Protein AF-0000000084638730 (afdb_homodimer)

Foldseek 3Di:
DDQDPVRFDKFKWFDQQQDDDPVLVVQLCVLCVVQPWDDKDQDPANIIMTDRGHPVCVVVSQVSCVVSVIHSDDQLLRRQEHEDCAPVPDPQFQDDTRVLSVVQSVLLCVLCVVCSVLCPDHFHEYEYRAPVCPRVQFAGAWRWHWDWDDPVPRDTDIKTFIFHQHHDPPDHDTTDGLPPDIDHSVCVNVLCSQLVVLCSVDPDVVDDSNNCRVPDDSVSND/DDQDPVRFDKFKWFDQQQDDDPVLVVQLCVLCVVQPWDDKDQDPANIIMTDRGHPVCVVVSQVSCVVSVTHSDDQLLRRQEHEDCAPVPDPQFQDDTRVLSVVLSVLLCVLCVVCSVLCPDHFHEYEYRAPVCPRVQFAGAWRWHWDWDDPVPRDTDIKTFIFHQHHDPPDHDTTDGLPPDIDHSVCVNVLCSQLVVLCSVPPDVPDDSNNCRVPDDSVSND

InterPro domains:
  IPR005117 Nitrite/Sulfite reductase ferredoxin-like domain [PF03460] (5-67)
  IPR006066 Nitrite/sulphite reductase iron-sulphur/sirohaem-binding site [PR00397] (79-97)
  IPR006066 Nitrite/sulphite reductase iron-sulphur/sirohaem-binding site [PR00397] (128-146)
  IPR006066 Nitrite/sulphite reductase iron-sulphur/sirohaem-binding site [PS00365] (128-144)
  IPR006067 Nitrite/sulphite reductase 4Fe-4S domain [PF01077] (80-217)
  IPR036136 Nitrite/Sulfite reductase ferredoxin-like domain superfamily [SSF55124] (4-71)
  IPR045854 Nitrite and sulphite reductase 4Fe-4S domain-like superfamily [G3DSA:3.30.413.10] (76-222)
  IPR045854 Nitrite and sulphite reductase 4Fe-4S domain-like superfamily [SSF56014] (75-221)
  IPR051329 Nitrite and Sulfite Reductase 4Fe-4S Domain-Containing Protein [PTHR32439] (4-210)

Sequence (444 aa):
MQKIKNGLNAVGVAAIAGRVTGTTLQAVADLMEKVGSDRARFSPFQKLIILDVPDDKVDELVTGLDKLGLPSKPSGWRKNTMACTGIEFCKLSFAETRVRAQSLVPELEERMADVESKINVPITLHINGCPNSCARIQVVDIGFKGQWIDDGEGNSVEGFQVHLGGGLGEQSGFGRKLRQHKVTSDELGDYIDRVTRKFLDQREEGERFANWALRADEADLRMQKIKNGLNAVGVAAIAGRVTGTTLQAVADLMEKVGSDRARFSPFQKLIILDVPDDKVDELVTGLDKLGLPSKPSGWRKNTMACTGIEFCKLSFAETRVRAQSLVPELEERMADVESKINVPITLHINGCPNSCARIQVVDIGFKGQWIDDGEGNSVEGFQVHLGGGLGEQSGFGRKLRQHKVTSDELGDYIDRVTRKFLDQREEGERFANWALRADEADLR

Organism: NCBI:txid1299332

Radius of gyration: 21.63 Å; Cα contacts (8 Å, |Δi|>4): 1009; chains: 2; bounding box: 51×59×66 Å

Solvent-accessible surface area (backbone atoms only — not comparable to full-atom values): 22360 Å² total; per-residue (Å²): 107,44,73,28,82,87,72,25,27,34,44,43,28,39,30,62,40,12,52,48,33,24,67,54,40,32,50,51,21,52,50,28,52,75,50,66,19,52,43,33,33,41,34,58,59,16,30,43,34,40,33,57,29,41,80,90,35,44,66,60,49,49,54,55,32,42,76,71,62,28,34,58,77,58,55,65,55,43,63,34,26,36,30,24,69,11,40,68,56,36,91,76,30,54,17,73,19,39,73,48,45,63,54,44,40,60,48,48,53,61,74,39,55,91,47,47,83,72,59,80,60,86,63,36,38,20,29,19,12,25,70,62,30,73,35,44,24,51,43,23,32,36,11,28,34,19,31,78,32,78,71,82,76,85,42,81,38,55,19,24,43,40,23,34,22,11,22,57,34,95,65,61,38,70,26,49,68,45,80,92,42,66,42,44,70,87,41,47,64,61,48,55,51,51,40,50,51,47,45,70,71,64,49,55,92,86,55,49,61,27,62,45,54,72,69,49,58,70,76,63,71,107,108,43,73,28,82,87,70,28,26,33,44,44,28,38,30,64,40,12,53,48,32,24,67,55,40,32,51,51,21,51,48,29,51,74,49,66,19,50,42,33,33,40,33,59,59,18,29,42,34,38,32,57,29,41,80,91,35,44,66,60,49,50,55,54,32,42,76,71,63,28,34,59,78,58,56,65,56,43,61,35,25,36,31,23,70,11,41,66,56,38,90,76,30,52,16,73,19,40,73,48,46,62,55,44,39,59,48,48,55,61,74,39,54,89,47,47,84,72,59,80,62,87,62,36,37,21,30,19,12,24,70,61,30,73,37,44,25,51,45,23,32,37,11,28,34,19,31,78,32,77,70,81,77,86,42,81,38,54,19,24,44,39,23,34,21,11,22,58,34,95,65,62,37,70,25,49,68,45,81,93,42,67,42,42,71,87,42,47,63,60,48,53,50,52,39,51,53,47,45,70,72,66,49,55,92,86,55,47,61,27,63,45,54,72,69,49,57,69,77,65,72,105

pLDDT: mean 95.21, std 4.51, range [73.06, 98.75]

Nearest PDB structures (foldseek):
  1zj9-assembly2_B  TM=9.863E-01  e=1.099E-33  Mycobacterium tuberculosis H37Rv
  3b0m-assembly1_A  TM=9.245E-01  e=3.477E-14  Nicotiana tabacum
  3b0n-assembly1_A  TM=9.182E-01  e=5.336E-14  Nicotiana tabacum
  3b0l-assembly1_A  TM=9.246E-01  e=8.704E-14  Nicotiana tabacum
  3b0j-assembly1_A  TM=8.980E-01  e=2.179E-13  Nicotiana tabacum

Structure (mmCIF, N/CA/C/O backbone):
data_AF-0000000084638730-model_v1
#
loop_
_entity.id
_entity.type
_entity.pdbx_description
1 polymer 'Nitrite/Sulfite reductase ferredoxin-like half domain protein'
#
loop_
_atom_site.group_PDB
_atom_site.id
_atom_site.type_symbol
_atom_site.label_atom_id
_atom_site.label_alt_id
_atom_site.label_comp_id
_atom_site.label_asym_id
_atom_site.label_entity_id
_atom_site.label_seq_id
_atom_site.pdbx_PDB_ins_code
_atom_site.Cartn_x
_atom_site.Cartn_y
_atom_site.Cartn_z
_atom_site.occupancy
_atom_site.B_iso_or_equiv
_atom_site.auth_seq_id
_atom_site.auth_comp_id
_atom_site.auth_asym_id
_atom_site.auth_atom_id
_atom_site.pdbx_PDB_model_num
ATOM 1 N N . MET A 1 1 ? -4.016 -14.203 12.133 1 73.06 1 MET A N 1
ATOM 2 C CA . MET A 1 1 ? -4.645 -13.852 13.406 1 73.06 1 MET A CA 1
ATOM 3 C C . MET A 1 1 ? -3.594 -13.586 14.477 1 73.06 1 MET A C 1
ATOM 5 O O . MET A 1 1 ? -2.562 -14.258 14.523 1 73.06 1 MET A O 1
ATOM 9 N N . GLN A 1 2 ? -3.826 -12.492 15.289 1 77.88 2 GLN A N 1
ATOM 10 C CA . GLN A 1 2 ? -2.871 -12.203 16.359 1 77.88 2 GLN A CA 1
ATOM 11 C C . GLN A 1 2 ? -3.564 -11.562 17.547 1 77.88 2 GLN A C 1
ATOM 13 O O . GLN A 1 2 ? -4.508 -10.789 17.391 1 77.88 2 GLN A O 1
ATOM 18 N N . LYS A 1 3 ? -3.111 -12.008 18.703 1 84.06 3 LYS A N 1
ATOM 19 C CA . LYS A 1 3 ? -3.533 -11.312 19.906 1 84.06 3 LYS A CA 1
ATOM 20 C C . LYS A 1 3 ? -2.93 -9.914 19.984 1 84.06 3 LYS A C 1
ATOM 22 O O . LYS A 1 3 ? -1.75 -9.727 19.688 1 84.06 3 LYS A O 1
ATOM 27 N N . ILE A 1 4 ? -3.85 -8.945 20.344 1 81.06 4 ILE A N 1
ATOM 28 C CA . ILE A 1 4 ? -3.355 -7.574 20.375 1 81.06 4 ILE A CA 1
ATOM 29 C C . ILE A 1 4 ? -3.217 -7.113 21.828 1 81.06 4 ILE A C 1
ATOM 31 O O . ILE A 1 4 ? -3.467 -7.883 22.766 1 81.06 4 ILE A O 1
ATOM 35 N N . LYS A 1 5 ? -2.762 -5.965 22.125 1 77.44 5 LYS A N 1
ATOM 36 C CA . LYS A 1 5 ? -2.344 -5.453 23.422 1 77.44 5 LYS A CA 1
ATOM 37 C C . LYS A 1 5 ? -3.496 -5.484 24.422 1 77.44 5 LYS A C 1
ATOM 39 O O . LYS A 1 5 ? -3.281 -5.688 25.609 1 77.44 5 LYS A O 1
ATOM 44 N N . ASN A 1 6 ? -4.734 -5.312 23.953 1 80.44 6 ASN A N 1
ATOM 45 C CA . ASN A 1 6 ? -5.871 -5.281 24.859 1 80.44 6 ASN A CA 1
ATOM 46 C C . ASN A 1 6 ? -6.379 -6.684 25.172 1 80.44 6 ASN A C 1
ATOM 48 O O . ASN A 1 6 ? -7.41 -6.844 25.828 1 80.44 6 ASN A O 1
ATOM 52 N N . GLY A 1 7 ? -5.707 -7.676 24.641 1 88.25 7 GLY A N 1
ATOM 53 C CA . GLY A 1 7 ? -6.035 -9.062 24.953 1 88.25 7 GLY A CA 1
ATOM 54 C C . GLY A 1 7 ? -7.012 -9.672 23.969 1 88.25 7 GLY A C 1
ATOM 55 O O . GLY A 1 7 ? -7.305 -10.867 24.047 1 88.25 7 GLY A O 1
ATOM 56 N N . LEU A 1 8 ? -7.527 -8.852 23.062 1 93.88 8 LEU A N 1
ATOM 57 C CA . LEU A 1 8 ? -8.453 -9.336 22.047 1 93.88 8 LEU A CA 1
ATOM 58 C C . LEU A 1 8 ? -7.715 -9.664 20.75 1 93.88 8 LEU A C 1
ATOM 60 O O . LEU A 1 8 ? -6.484 -9.625 20.703 1 93.88 8 LEU A O 1
ATOM 64 N N . ASN A 1 9 ? -8.469 -10.062 19.734 1 94.94 9 ASN A N 1
ATOM 65 C CA . ASN A 1 9 ? -7.816 -10.602 18.531 1 94.94 9 ASN A CA 1
ATOM 66 C C . ASN A 1 9 ? -7.977 -9.672 17.344 1 94.94 9 ASN A C 1
ATOM 68 O O . ASN A 1 9 ? -9.016 -9.023 17.188 1 94.94 9 ASN A O 1
ATOM 72 N N . ALA A 1 10 ? -6.926 -9.609 16.547 1 95.31 10 ALA A N 1
ATOM 73 C CA . ALA A 1 10 ? -6.984 -9.031 15.203 1 95.31 10 ALA A CA 1
ATOM 74 C C . ALA A 1 10 ? -7.051 -10.125 14.141 1 95.31 10 ALA A C 1
ATOM 76 O O . ALA A 1 10 ? -6.285 -11.094 14.18 1 95.31 10 ALA A O 1
ATOM 77 N N . VAL A 1 11 ? -8.016 -9.961 13.227 1 96.31 11 VAL A N 1
ATOM 78 C CA . VAL A 1 11 ? -8.195 -10.938 12.148 1 96.31 11 VAL A CA 1
ATOM 79 C C . VAL A 1 11 ? -8.031 -10.25 10.797 1 96.31 11 VAL A C 1
ATOM 81 O O . VAL A 1 11 ? -8.852 -9.422 10.406 1 96.31 11 VAL A O 1
ATOM 84 N N . GLY A 1 12 ? -6.93 -10.562 10.109 1 95.75 12 GLY A N 1
ATOM 85 C CA . GLY A 1 12 ? -6.719 -10.07 8.758 1 95.75 12 GLY A CA 1
ATOM 86 C C . GLY A 1 12 ? -7.352 -10.953 7.695 1 95.75 12 GLY A C 1
ATOM 87 O O . GLY A 1 12 ? -7.336 -12.18 7.809 1 95.75 12 GLY A O 1
ATOM 88 N N . VAL A 1 13 ? -7.891 -10.297 6.621 1 97.12 13 VAL A N 1
ATOM 89 C CA . VAL A 1 13 ? -8.492 -11.062 5.535 1 97.12 13 VAL A CA 1
ATOM 90 C C . VAL A 1 13 ? -8.031 -10.508 4.191 1 97.12 13 VAL A C 1
ATOM 92 O O . VAL A 1 13 ? -7.695 -9.32 4.086 1 97.12 13 VAL A O 1
ATOM 95 N N . ALA A 1 14 ? -8.086 -11.367 3.191 1 96.81 14 ALA A N 1
ATOM 96 C CA . ALA A 1 14 ? -7.461 -11.016 1.922 1 96.81 14 ALA A CA 1
ATOM 97 C C . ALA A 1 14 ? -8.461 -11.086 0.776 1 96.81 14 ALA A C 1
ATOM 99 O O . ALA A 1 14 ? -8.82 -12.172 0.318 1 96.81 14 ALA A O 1
ATOM 100 N N . ALA A 1 15 ? -8.883 -9.914 0.327 1 96.94 15 ALA A N 1
ATOM 101 C CA . ALA A 1 15 ? -9.461 -9.836 -1.014 1 96.94 15 ALA A CA 1
ATOM 102 C C . ALA A 1 15 ? -8.367 -9.906 -2.08 1 96.94 15 ALA A C 1
ATOM 104 O O . ALA A 1 15 ? -7.246 -9.438 -1.863 1 96.94 15 ALA A O 1
ATOM 105 N N . ILE A 1 16 ? -8.633 -10.508 -3.205 1 97.75 16 ILE A N 1
ATOM 106 C CA . ILE A 1 16 ? -7.633 -10.523 -4.27 1 97.75 16 ILE A CA 1
ATOM 107 C C . ILE A 1 16 ? -7.449 -9.109 -4.824 1 97.75 16 ILE A C 1
ATOM 109 O O . ILE A 1 16 ? -8.367 -8.555 -5.434 1 97.75 16 ILE A O 1
ATOM 113 N N . ALA A 1 17 ? -6.297 -8.555 -4.566 1 96.88 17 ALA A N 1
ATOM 114 C CA . ALA A 1 17 ? -5.91 -7.23 -5.035 1 96.88 17 ALA A CA 1
ATOM 115 C C . ALA A 1 17 ? -6.934 -6.18 -4.609 1 96.88 17 ALA A C 1
ATOM 117 O O . ALA A 1 17 ? -7.25 -5.266 -5.371 1 96.88 17 ALA A O 1
ATOM 118 N N . GLY A 1 18 ? -7.586 -6.344 -3.479 1 96.88 18 GLY A N 1
ATOM 119 C CA . GLY A 1 18 ? -8.414 -5.332 -2.846 1 96.88 18 GLY A CA 1
ATOM 120 C C . GLY A 1 18 ? -9.789 -5.215 -3.467 1 96.88 18 GLY A C 1
ATOM 121 O O . GLY A 1 18 ? -10.508 -4.238 -3.23 1 96.88 18 GLY A O 1
ATOM 122 N N . ARG A 1 19 ? -10.18 -6.133 -4.293 1 96.31 19 ARG A N 1
ATOM 123 C CA . ARG A 1 19 ? -11.5 -6.059 -4.914 1 96.31 19 ARG A CA 1
ATOM 124 C C . ARG A 1 19 ? -12.586 -6.543 -3.959 1 96.31 19 ARG A C 1
ATOM 126 O O . ARG A 1 19 ? -12.484 -7.637 -3.4 1 96.31 19 ARG A O 1
ATOM 133 N N . VAL A 1 20 ? -13.609 -5.684 -3.775 1 95.88 20 VAL A N 1
ATOM 134 C CA . VAL A 1 20 ? -14.766 -6.023 -2.957 1 95.88 20 VAL A CA 1
ATOM 135 C C . VAL A 1 20 ? -16.031 -5.445 -3.584 1 95.88 20 VAL A C 1
ATOM 137 O O . VAL A 1 20 ? -15.953 -4.648 -4.523 1 95.88 20 VAL A O 1
ATOM 140 N N . THR A 1 21 ? -17.156 -5.887 -3.109 1 96.38 21 THR A N 1
ATOM 141 C CA . THR A 1 21 ? -18.453 -5.324 -3.506 1 96.38 21 THR A CA 1
ATOM 142 C C . THR A 1 21 ? -19.125 -4.637 -2.322 1 96.38 21 THR A C 1
ATOM 144 O O . THR A 1 21 ? -18.75 -4.855 -1.171 1 96.38 21 THR A O 1
ATOM 147 N N . GLY A 1 22 ? -20.109 -3.791 -2.648 1 95.06 22 GLY A N 1
ATOM 148 C CA . GLY A 1 22 ? -20.922 -3.221 -1.584 1 95.06 22 GLY A CA 1
ATOM 149 C C . GLY A 1 22 ? -21.594 -4.27 -0.717 1 95.06 22 GLY A C 1
ATOM 150 O O . GLY A 1 22 ? -21.656 -4.125 0.506 1 95.06 22 GLY A O 1
ATOM 151 N N . THR A 1 23 ? -22.078 -5.281 -1.361 1 96.69 23 THR A N 1
ATOM 152 C CA . THR A 1 23 ? -22.719 -6.387 -0.656 1 96.69 23 THR A CA 1
ATOM 153 C C . THR A 1 23 ? -21.734 -7.062 0.293 1 96.69 23 THR A C 1
ATOM 155 O O . THR A 1 23 ? -22.078 -7.379 1.435 1 96.69 23 THR A O 1
ATOM 158 N N . THR A 1 24 ? -20.531 -7.277 -0.161 1 96.88 24 THR A N 1
ATOM 159 C CA . THR A 1 24 ? -19.516 -7.879 0.684 1 96.88 24 THR A CA 1
ATOM 160 C C . THR A 1 24 ? -19.188 -6.977 1.869 1 96.88 24 THR A C 1
ATOM 162 O O . THR A 1 24 ? -19.062 -7.445 3 1 96.88 24 THR A O 1
ATOM 165 N N . LEU A 1 25 ? -19.047 -5.66 1.643 1 96.5 25 LEU A N 1
ATOM 166 C CA . LEU A 1 25 ? -18.75 -4.719 2.715 1 96.5 25 LEU A CA 1
ATOM 167 C C . LEU A 1 25 ? -19.859 -4.711 3.758 1 96.5 25 LEU A C 1
ATOM 169 O O . LEU A 1 25 ? -19.594 -4.664 4.961 1 96.5 25 LEU A O 1
ATOM 173 N N . GLN A 1 26 ? -21.062 -4.758 3.297 1 97.06 26 GLN A N 1
ATOM 174 C CA . GLN A 1 26 ? -22.203 -4.828 4.207 1 97.06 26 GLN A CA 1
ATOM 175 C C . GLN A 1 26 ? -22.156 -6.09 5.059 1 97.06 26 GLN A C 1
ATOM 177 O O . GLN A 1 26 ? -22.344 -6.035 6.273 1 97.06 26 GLN A O 1
ATOM 182 N N . ALA A 1 27 ? -21.922 -7.164 4.391 1 97.94 27 ALA A N 1
ATOM 183 C CA . ALA A 1 27 ? -21.875 -8.445 5.094 1 97.94 27 ALA A CA 1
ATOM 184 C C . ALA A 1 27 ? -20.734 -8.461 6.109 1 97.94 27 ALA A C 1
ATOM 186 O O . ALA A 1 27 ? -20.875 -9.008 7.203 1 97.94 27 ALA A O 1
ATOM 187 N N . VAL A 1 28 ? -19.578 -7.938 5.773 1 98 28 VAL A N 1
ATOM 188 C CA . VAL A 1 28 ? -18.453 -7.848 6.691 1 98 28 VAL A CA 1
ATOM 189 C C . VAL A 1 28 ? -18.844 -7.016 7.91 1 98 28 VAL A C 1
ATOM 191 O O . VAL A 1 28 ? -18.594 -7.414 9.055 1 98 28 VAL A O 1
ATOM 194 N N . ALA A 1 29 ? -19.5 -5.867 7.68 1 97.62 29 ALA A N 1
ATOM 195 C CA . ALA A 1 29 ? -19.922 -5 8.773 1 97.62 29 ALA A CA 1
ATOM 196 C C . ALA A 1 29 ? -20.906 -5.723 9.695 1 97.62 29 ALA A C 1
ATOM 198 O O . ALA A 1 29 ? -20.812 -5.605 10.914 1 97.62 29 ALA A O 1
ATOM 199 N N . ASP A 1 30 ? -21.797 -6.445 9.102 1 98.06 30 ASP A N 1
ATOM 200 C CA . ASP A 1 30 ? -22.766 -7.223 9.875 1 98.06 30 ASP A CA 1
ATOM 201 C C . ASP A 1 30 ? -22.047 -8.258 10.75 1 98.06 30 ASP A C 1
ATOM 203 O O . ASP A 1 30 ? -22.406 -8.445 11.914 1 98.06 30 ASP A O 1
ATOM 207 N N . LEU A 1 31 ? -21.109 -8.953 10.18 1 98.19 31 LEU A N 1
ATOM 208 C CA . LEU A 1 31 ? -20.359 -9.953 10.922 1 98.19 31 LEU A CA 1
ATOM 209 C C . LEU A 1 31 ? -19.594 -9.305 12.078 1 98.19 31 LEU A C 1
ATOM 211 O O . LEU A 1 31 ? -19.531 -9.867 13.172 1 98.19 31 LEU A O 1
ATOM 215 N N . MET A 1 32 ? -19 -8.133 11.836 1 98.12 32 MET A N 1
ATOM 216 C CA . MET A 1 32 ? -18.297 -7.398 12.883 1 98.12 32 MET A CA 1
ATOM 217 C C . MET A 1 32 ? -19.219 -7.09 14.055 1 98.12 32 MET A C 1
ATOM 219 O O . MET A 1 32 ? -18.875 -7.348 15.203 1 98.12 32 MET A O 1
ATOM 223 N N . GLU A 1 33 ? -20.359 -6.598 13.711 1 97.62 33 GLU A N 1
ATOM 224 C CA . GLU A 1 33 ? -21.359 -6.289 14.742 1 97.62 33 GLU A CA 1
ATOM 225 C C . GLU A 1 33 ? -21.719 -7.535 15.539 1 97.62 33 GLU A C 1
ATOM 227 O O . GLU A 1 33 ? -21.812 -7.488 16.766 1 97.62 33 GLU A O 1
ATOM 232 N N . LYS A 1 34 ? -21.938 -8.578 14.875 1 97.94 34 LYS A N 1
ATOM 233 C CA . LYS A 1 34 ? -22.344 -9.836 15.492 1 97.94 34 LYS A CA 1
ATOM 234 C C . LYS A 1 34 ? -21.312 -10.312 16.5 1 97.94 34 LYS A C 1
ATOM 236 O O . LYS A 1 34 ? -21.672 -10.898 17.531 1 97.94 34 LYS A O 1
ATOM 241 N N . VAL A 1 35 ? -20.078 -10.078 16.266 1 97.81 35 VAL A N 1
ATOM 242 C CA . VAL A 1 35 ? -19.047 -10.625 17.141 1 97.81 35 VAL A CA 1
ATOM 243 C C . VAL A 1 35 ? -18.562 -9.555 18.109 1 97.81 35 VAL A C 1
ATOM 245 O O . VAL A 1 35 ? -17.609 -9.758 18.844 1 97.81 35 VAL A O 1
ATOM 248 N N . GLY A 1 36 ? -19.188 -8.375 18.047 1 96.44 36 GLY A N 1
ATOM 249 C CA . GLY A 1 36 ? -18.906 -7.324 19.016 1 96.44 36 GLY A CA 1
ATOM 250 C C . GLY A 1 36 ? -17.719 -6.453 18.641 1 96.44 36 GLY A C 1
ATOM 251 O O . GLY A 1 36 ? -17.094 -5.848 19.516 1 96.44 36 GLY A O 1
ATOM 252 N N . SER A 1 37 ? -17.312 -6.48 17.375 1 96.25 37 SER A N 1
ATOM 253 C CA . SER A 1 37 ? -16.234 -5.637 16.875 1 96.25 37 SER A CA 1
ATOM 254 C C . SER A 1 37 ? -16.766 -4.422 16.125 1 96.25 37 SER A C 1
ATOM 256 O O . SER A 1 37 ? -17.781 -4.516 15.438 1 96.25 37 SER A O 1
ATOM 258 N N . ASP A 1 38 ? -16.047 -3.305 16.281 1 96.81 38 ASP A N 1
ATOM 259 C CA . ASP A 1 38 ? -16.469 -2.129 15.523 1 96.81 38 ASP A CA 1
ATOM 260 C C . ASP A 1 38 ? -15.266 -1.381 14.953 1 96.81 38 ASP A C 1
ATOM 262 O O . ASP A 1 38 ? -15.398 -0.248 14.484 1 96.81 38 ASP A O 1
ATOM 266 N N . ARG A 1 39 ? -14.125 -1.952 15.062 1 95.44 39 ARG A N 1
ATOM 267 C CA . ARG A 1 39 ? -12.938 -1.307 14.5 1 95.44 39 ARG A CA 1
ATOM 268 C C . ARG A 1 39 ? -12.32 -2.164 13.398 1 95.44 39 ARG A C 1
ATOM 270 O O . ARG A 1 39 ? -12.133 -3.371 13.578 1 95.44 39 ARG A O 1
ATOM 277 N N . ALA A 1 40 ? -12.062 -1.562 12.273 1 96.06 40 ALA A N 1
ATOM 278 C CA . ALA A 1 40 ? -11.359 -2.203 11.164 1 96.06 40 ALA A CA 1
ATOM 279 C C . ALA A 1 40 ? -10.328 -1.264 10.555 1 96.06 40 ALA A C 1
ATOM 281 O O . ALA A 1 40 ? -10.336 -0.06 10.82 1 96.06 40 ALA A O 1
ATOM 282 N N . ARG A 1 41 ? -9.398 -1.869 9.805 1 96.06 41 ARG A N 1
ATOM 283 C CA . ARG A 1 41 ? -8.328 -1.099 9.172 1 96.06 41 ARG A CA 1
ATOM 284 C C . ARG A 1 41 ? -8.062 -1.593 7.758 1 96.06 41 ARG A C 1
ATOM 286 O O . ARG A 1 41 ? -8.031 -2.801 7.508 1 96.06 41 ARG A O 1
ATOM 293 N N . PHE A 1 42 ? -7.934 -0.577 6.84 1 97.06 42 PHE A N 1
ATOM 294 C CA . PHE A 1 42 ? -7.297 -0.896 5.566 1 97.06 42 PHE A CA 1
ATOM 295 C C . PHE A 1 42 ? -5.789 -1.021 5.73 1 97.06 42 PHE A C 1
ATOM 297 O O . PHE A 1 42 ? -5.148 -0.147 6.32 1 97.06 42 PHE A O 1
ATOM 304 N N . SER A 1 43 ? -5.234 -2.123 5.242 1 96.19 43 SER A N 1
ATOM 305 C CA . SER A 1 43 ? -3.791 -2.297 5.355 1 96.19 43 SER A CA 1
ATOM 306 C C . SER A 1 43 ? -3.066 -1.668 4.168 1 96.19 43 SER A C 1
ATOM 308 O O . SER A 1 43 ? -3.689 -1.328 3.162 1 96.19 43 SER A O 1
ATOM 310 N N . PRO A 1 44 ? -1.772 -1.476 4.238 1 96.12 44 PRO A N 1
ATOM 311 C CA . PRO A 1 44 ? -1.001 -0.993 3.09 1 96.12 44 PRO A CA 1
ATOM 312 C C . PRO A 1 44 ? -0.887 -2.031 1.978 1 96.12 44 PRO A C 1
ATOM 314 O O . PRO A 1 44 ? -0.233 -1.784 0.961 1 96.12 44 PRO A O 1
ATOM 317 N N . PHE A 1 45 ? -1.546 -3.188 2.09 1 97.25 45 PHE A N 1
ATOM 318 C CA . PHE A 1 45 ? -1.379 -4.281 1.143 1 97.25 45 PHE A CA 1
ATOM 319 C C . PHE A 1 45 ? -2.711 -4.652 0.501 1 97.25 45 PHE A C 1
ATOM 321 O O . PHE A 1 45 ? -2.883 -5.77 0.01 1 97.25 45 PHE A O 1
ATOM 328 N N . GLN A 1 46 ? -3.656 -3.748 0.599 1 97.88 46 GLN A N 1
ATOM 329 C CA . GLN A 1 46 ? -4.984 -3.918 0.019 1 97.88 46 GLN A CA 1
ATOM 330 C C . GLN A 1 46 ? -5.738 -5.055 0.703 1 97.88 46 GLN A C 1
ATOM 332 O O . GLN A 1 46 ? -6.395 -5.859 0.037 1 97.88 46 GLN A O 1
ATOM 337 N N . LYS A 1 47 ? -5.539 -5.18 2.01 1 97.31 47 LYS A N 1
ATOM 338 C CA . LYS A 1 47 ? -6.242 -6.121 2.875 1 97.31 47 LYS A CA 1
ATOM 339 C C . LYS A 1 47 ? -7.082 -5.391 3.918 1 97.31 47 LYS A C 1
ATOM 341 O O . LYS A 1 47 ? -6.984 -4.168 4.051 1 97.31 47 LYS A O 1
ATOM 346 N N . LEU A 1 48 ? -7.918 -6.133 4.539 1 97.44 48 LEU A N 1
ATOM 347 C CA . LEU A 1 48 ? -8.742 -5.633 5.633 1 97.44 48 LEU A CA 1
ATOM 348 C C . LEU A 1 48 ? -8.398 -6.34 6.941 1 97.44 48 LEU A C 1
ATOM 350 O O . LEU A 1 48 ? -8.219 -7.559 6.965 1 97.44 48 LEU A O 1
ATOM 354 N N . ILE A 1 49 ? -8.266 -5.594 8.023 1 96.25 49 ILE A N 1
ATOM 355 C CA . ILE A 1 49 ? -8.016 -6.145 9.352 1 96.25 49 ILE A CA 1
ATOM 356 C C . ILE A 1 49 ? -9.18 -5.797 10.281 1 96.25 49 ILE A C 1
ATOM 358 O O . ILE A 1 49 ? -9.523 -4.625 10.438 1 96.25 49 ILE A O 1
ATOM 362 N N . ILE A 1 50 ? -9.789 -6.754 10.812 1 97.12 50 ILE A N 1
ATOM 363 C CA . ILE A 1 50 ? -10.844 -6.578 11.805 1 97.12 50 ILE A CA 1
ATOM 364 C C . ILE A 1 50 ? -10.266 -6.703 13.211 1 97.12 50 ILE A C 1
ATOM 366 O O . ILE A 1 50 ? -9.57 -7.676 13.516 1 97.12 50 ILE A O 1
ATOM 370 N N . LEU A 1 51 ? -10.617 -5.75 14.062 1 95.06 51 LEU A N 1
ATOM 371 C CA . LEU A 1 51 ? -9.953 -5.652 15.359 1 95.06 51 LEU A CA 1
ATOM 372 C C . LEU A 1 51 ? -10.914 -6.012 16.484 1 95.06 51 LEU A C 1
ATOM 374 O O . LEU A 1 51 ? -12.125 -6.098 16.281 1 95.06 51 LEU A O 1
ATOM 378 N N . ASP A 1 52 ? -10.328 -6.281 17.641 1 94.69 52 ASP A N 1
ATOM 379 C CA . ASP A 1 52 ? -11.023 -6.379 18.922 1 94.69 52 ASP A CA 1
ATOM 380 C C . ASP A 1 52 ? -12.031 -7.523 18.922 1 94.69 52 ASP A C 1
ATOM 382 O O . ASP A 1 52 ? -13.172 -7.359 19.359 1 94.69 52 ASP A O 1
ATOM 386 N N . VAL A 1 53 ? -11.641 -8.633 18.344 1 97.12 53 VAL A N 1
ATOM 387 C CA . VAL A 1 53 ? -12.516 -9.797 18.297 1 97.12 53 VAL A CA 1
ATOM 388 C C . VAL A 1 53 ? -12.289 -10.664 19.531 1 97.12 53 VAL A C 1
ATOM 390 O O . VAL A 1 53 ? -11.172 -11.117 19.797 1 97.12 53 VAL A O 1
ATOM 393 N N . PRO A 1 54 ? -13.32 -10.93 20.312 1 97.44 54 PRO A N 1
ATOM 394 C CA . PRO A 1 54 ? -13.172 -11.82 21.469 1 97.44 54 PRO A CA 1
ATOM 395 C C . PRO A 1 54 ? -12.727 -13.227 21.062 1 97.44 54 PRO A C 1
ATOM 397 O O . PRO A 1 54 ? -13.109 -13.719 20 1 97.44 54 PRO A O 1
ATOM 400 N N . ASP A 1 55 ? -12.008 -13.922 22.031 1 96.62 55 ASP A N 1
ATOM 401 C CA . ASP A 1 55 ? -11.461 -15.258 21.781 1 96.62 55 ASP A CA 1
ATOM 402 C C . ASP A 1 55 ? -12.555 -16.234 21.359 1 96.62 55 ASP A C 1
ATOM 404 O O . ASP A 1 55 ? -12.375 -17 20.422 1 96.62 55 ASP A O 1
ATOM 408 N N . ASP A 1 56 ? -13.609 -16.125 22 1 97.62 56 ASP A N 1
ATOM 409 C CA . ASP A 1 56 ? -14.656 -17.125 21.797 1 97.62 56 ASP A CA 1
ATOM 410 C C . ASP A 1 56 ? -15.484 -16.812 20.562 1 97.62 56 ASP A C 1
ATOM 412 O O . ASP A 1 56 ? -16.391 -17.562 20.203 1 97.62 56 ASP A O 1
ATOM 416 N N . LYS A 1 57 ? -15.172 -15.695 19.875 1 98.25 57 LYS A N 1
ATOM 417 C CA . LYS A 1 57 ? -15.93 -15.297 18.703 1 98.25 57 LYS A CA 1
ATOM 418 C C . LYS A 1 57 ? -15.078 -15.398 17.438 1 98.25 57 LYS A C 1
ATOM 420 O O . LYS A 1 57 ? -15.578 -15.219 16.328 1 98.25 57 LYS A O 1
ATOM 425 N N . VAL A 1 58 ? -13.844 -15.727 17.547 1 97.62 58 VAL A N 1
ATOM 426 C CA . VAL A 1 58 ? -12.914 -15.75 16.438 1 97.62 58 VAL A CA 1
ATOM 427 C C . VAL A 1 58 ? -13.375 -16.766 15.391 1 97.62 58 VAL A C 1
ATOM 429 O O . VAL A 1 58 ? -13.445 -16.453 14.203 1 97.62 58 VAL A O 1
ATOM 432 N N . ASP A 1 59 ? -13.773 -17.938 15.859 1 97.75 59 ASP A N 1
ATOM 433 C CA . ASP A 1 59 ? -14.18 -18.984 14.93 1 97.75 59 ASP A CA 1
ATOM 434 C C . ASP A 1 59 ? -15.422 -18.578 14.141 1 97.75 59 ASP A C 1
ATOM 436 O O . ASP A 1 59 ? -15.523 -18.859 12.945 1 97.75 59 ASP A O 1
ATOM 440 N N . GLU A 1 60 ? -16.312 -17.984 14.781 1 98.06 60 GLU A N 1
ATOM 441 C CA . GLU A 1 60 ? -17.531 -17.5 14.133 1 98.06 60 GLU A CA 1
ATOM 442 C C . GLU A 1 60 ? -17.219 -16.469 13.055 1 98.06 60 GLU A C 1
ATOM 444 O O . GLU A 1 60 ? -17.719 -16.547 11.938 1 98.06 60 GLU A O 1
ATOM 449 N N . LEU A 1 61 ? -16.391 -15.539 13.375 1 98.19 61 LEU A N 1
ATOM 450 C CA . LEU A 1 61 ? -15.984 -14.508 12.422 1 98.19 61 LEU A CA 1
ATOM 451 C C . LEU A 1 61 ? -15.273 -15.117 11.219 1 98.19 61 LEU A C 1
ATOM 453 O O . LEU A 1 61 ? -15.617 -14.82 10.078 1 98.19 61 LEU A O 1
ATOM 457 N N . VAL A 1 62 ? -14.344 -15.961 11.508 1 98.06 62 VAL A N 1
ATOM 458 C CA . VAL A 1 62 ? -13.523 -16.562 10.469 1 98.06 62 VAL A CA 1
ATOM 459 C C . VAL A 1 62 ? -14.398 -17.375 9.516 1 98.06 62 VAL A C 1
ATOM 461 O O . VAL A 1 62 ? -14.266 -17.266 8.297 1 98.06 62 VAL A O 1
ATOM 464 N N . THR A 1 63 ? -15.328 -18.125 10.031 1 98.12 63 THR A N 1
ATOM 465 C CA . THR A 1 63 ? -16.234 -18.938 9.219 1 98.12 63 THR A CA 1
ATOM 466 C C . THR A 1 63 ? -17.094 -18.047 8.328 1 98.12 63 THR A C 1
ATOM 468 O O . THR A 1 63 ? -17.266 -18.328 7.145 1 98.12 63 THR A O 1
ATOM 471 N N . GLY A 1 64 ? -17.609 -17.016 8.898 1 98.12 64 GLY A N 1
ATOM 472 C CA . GLY A 1 64 ? -18.406 -16.078 8.133 1 98.12 64 GLY A CA 1
ATOM 473 C C . GLY A 1 64 ? -17.641 -15.406 7.016 1 98.12 64 GLY A C 1
ATOM 474 O O . GLY A 1 64 ? -18.141 -15.258 5.902 1 98.12 64 GLY A O 1
ATOM 475 N N . LEU A 1 65 ? -16.422 -15 7.293 1 98 65 LEU A N 1
ATOM 476 C CA . LEU A 1 65 ? -15.578 -14.32 6.316 1 98 65 LEU A CA 1
ATOM 477 C C . LEU A 1 65 ? -15.188 -15.266 5.188 1 98 65 LEU A C 1
ATOM 479 O O . LEU A 1 65 ? -15.125 -14.859 4.023 1 98 65 LEU A O 1
ATOM 483 N N . ASP A 1 66 ? -14.953 -16.516 5.531 1 97.31 66 ASP A N 1
ATOM 484 C CA . ASP A 1 66 ? -14.641 -17.516 4.516 1 97.31 66 ASP A CA 1
ATOM 485 C C . ASP A 1 66 ? -15.789 -17.656 3.516 1 97.31 66 ASP A C 1
ATOM 487 O O . ASP A 1 66 ? -15.555 -17.781 2.312 1 97.31 66 ASP A O 1
ATOM 491 N N . LYS A 1 67 ? -17.016 -17.625 3.953 1 97.25 67 LYS A N 1
ATOM 492 C CA . LYS A 1 67 ? -18.188 -17.734 3.094 1 97.25 67 LYS A CA 1
ATOM 493 C C . LYS A 1 67 ? -18.297 -16.547 2.15 1 97.25 67 LYS A C 1
ATOM 495 O O . LYS A 1 67 ? -18.906 -16.641 1.082 1 97.25 67 LYS A O 1
ATOM 500 N N . LEU A 1 68 ? -17.688 -15.414 2.539 1 97 68 LEU A N 1
ATOM 501 C CA . LEU A 1 68 ? -17.734 -14.203 1.733 1 97 68 LEU A CA 1
ATOM 502 C C . LEU A 1 68 ? -16.562 -14.164 0.746 1 97 68 LEU A C 1
ATOM 504 O O . LEU A 1 68 ? -16.406 -13.188 0.007 1 97 68 LEU A O 1
ATOM 508 N N . GLY A 1 69 ? -15.719 -15.195 0.765 1 96.44 69 GLY A N 1
ATOM 509 C CA . GLY A 1 69 ? -14.547 -15.203 -0.096 1 96.44 69 GLY A CA 1
ATOM 510 C C . GLY A 1 69 ? -13.406 -14.359 0.436 1 96.44 69 GLY A C 1
ATOM 511 O O . GLY A 1 69 ? -12.578 -13.867 -0.333 1 96.44 69 GLY A O 1
ATOM 512 N N . LEU A 1 70 ? -13.414 -14.109 1.681 1 97.75 70 LEU A N 1
ATOM 513 C CA . LEU A 1 70 ? -12.367 -13.359 2.365 1 97.75 70 LEU A CA 1
ATOM 514 C C . LEU A 1 70 ? -11.656 -14.234 3.396 1 97.75 70 LEU A C 1
ATOM 516 O O . LEU A 1 70 ? -11.867 -14.07 4.602 1 97.75 70 LEU A O 1
ATOM 520 N N . PRO A 1 71 ? -10.75 -15.031 2.941 1 96.88 71 PRO A N 1
ATOM 521 C CA . PRO A 1 71 ? -10.109 -15.961 3.871 1 96.88 71 PRO A CA 1
ATOM 522 C C . PRO A 1 71 ? -9.164 -15.266 4.844 1 96.88 71 PRO A C 1
ATOM 524 O O . PRO A 1 71 ? -8.461 -14.328 4.461 1 96.88 71 PRO A O 1
ATOM 527 N N . SER A 1 72 ? -9.141 -15.758 6.098 1 95.44 72 SER A N 1
ATOM 528 C CA . SER A 1 72 ? -8.219 -15.273 7.121 1 95.44 72 SER A CA 1
ATOM 529 C C . SER A 1 72 ? -6.906 -16.047 7.094 1 95.44 72 SER A C 1
ATOM 531 O O . SER A 1 72 ? -5.922 -15.641 7.715 1 95.44 72 SER A O 1
ATOM 533 N N . LYS A 1 73 ? -6.906 -17.172 6.43 1 95.31 73 LYS A N 1
ATOM 534 C CA . LYS A 1 73 ? -5.707 -17.953 6.16 1 95.31 73 LYS A CA 1
ATOM 535 C C . LYS A 1 73 ? -5.492 -18.125 4.656 1 95.31 73 LYS A C 1
ATOM 537 O O . LYS A 1 73 ? -5.582 -19.234 4.137 1 95.31 73 LYS A O 1
ATOM 542 N N . PRO A 1 74 ? -5.172 -17.047 4.027 1 96.38 74 PRO A N 1
ATOM 543 C CA . PRO A 1 74 ? -5.027 -17.094 2.57 1 96.38 74 PRO A CA 1
ATOM 544 C C . PRO A 1 74 ? -3.744 -17.797 2.131 1 96.38 74 PRO A C 1
ATOM 546 O O . PRO A 1 74 ? -2.82 -17.969 2.932 1 96.38 74 PRO A O 1
ATOM 549 N N . SER A 1 75 ? -3.75 -18.297 0.854 1 96.31 75 SER A N 1
ATOM 550 C CA . SER A 1 75 ? -2.496 -18.75 0.265 1 96.31 75 SER A CA 1
ATOM 551 C C . SER A 1 75 ? -1.454 -17.641 0.246 1 96.31 75 SER A C 1
ATOM 553 O O . SER A 1 75 ? -1.797 -16.453 0.356 1 96.31 75 SER A O 1
ATOM 555 N N . GLY A 1 76 ? -0.227 -18 0.098 1 97.12 76 GLY A N 1
ATOM 556 C CA . GLY A 1 76 ? 0.838 -17.031 -0.047 1 97.12 76 GLY A CA 1
ATOM 557 C C . GLY A 1 76 ? 0.634 -16.094 -1.224 1 97.12 76 GLY A C 1
ATOM 558 O O . GLY A 1 76 ? 0.928 -14.898 -1.134 1 97.12 76 GLY A O 1
ATOM 559 N N . TRP A 1 77 ? 0.116 -16.594 -2.283 1 98.12 77 TRP A N 1
ATOM 560 C CA . TRP A 1 77 ? -0.095 -15.797 -3.482 1 98.12 77 TRP A CA 1
ATOM 561 C C . TRP A 1 77 ? -1.19 -14.758 -3.258 1 98.12 77 TRP A C 1
ATOM 563 O O . TRP A 1 77 ? -1.042 -13.594 -3.645 1 98.12 77 TRP A O 1
ATOM 573 N N . ARG A 1 78 ? -2.279 -15.172 -2.658 1 97.5 78 ARG A N 1
ATOM 574 C CA . ARG A 1 78 ? -3.357 -14.227 -2.393 1 97.5 78 ARG A CA 1
ATOM 575 C C . ARG A 1 78 ? -2.916 -13.164 -1.396 1 97.5 78 ARG A C 1
ATOM 577 O O . ARG A 1 78 ? -3.205 -11.977 -1.578 1 97.5 78 ARG A O 1
ATOM 584 N N . LYS A 1 79 ? -2.174 -13.539 -0.392 1 97 79 LYS A N 1
ATOM 585 C CA . LYS A 1 79 ? -1.715 -12.656 0.678 1 97 79 LYS A CA 1
ATOM 586 C C . LYS A 1 79 ? -0.725 -11.617 0.152 1 97 79 LYS A C 1
ATOM 588 O O . LYS A 1 79 ? -0.746 -10.461 0.575 1 97 79 LYS A O 1
ATOM 593 N N . ASN A 1 80 ? 0.076 -12.008 -0.796 1 97.69 80 ASN A N 1
ATOM 594 C CA . ASN A 1 80 ? 1.24 -11.188 -1.13 1 97.69 80 ASN A CA 1
ATOM 595 C C . ASN A 1 80 ? 1.103 -10.555 -2.51 1 97.69 80 ASN A C 1
ATOM 597 O O . ASN A 1 80 ? 2.078 -10.047 -3.064 1 97.69 80 ASN A O 1
ATOM 601 N N . THR A 1 81 ? -0.082 -10.594 -3.08 1 98.56 81 THR A N 1
ATOM 602 C CA . THR A 1 81 ? -0.319 -9.961 -4.375 1 98.56 81 THR A CA 1
ATOM 603 C C . THR A 1 81 ? -1.016 -8.617 -4.203 1 98.56 81 THR A C 1
ATOM 605 O O . THR A 1 81 ? -1.979 -8.5 -3.439 1 98.56 81 THR A O 1
ATOM 608 N N . MET A 1 82 ? -0.489 -7.602 -4.883 1 98.38 82 MET A N 1
ATOM 609 C CA . MET A 1 82 ? -1.111 -6.285 -4.988 1 98.38 82 MET A CA 1
ATOM 610 C C . MET A 1 82 ? -1.167 -5.828 -6.445 1 98.38 82 MET A C 1
ATOM 612 O O . MET A 1 82 ? -0.377 -6.281 -7.273 1 98.38 82 MET A O 1
ATOM 616 N N . ALA A 1 83 ? -2.084 -5.062 -6.746 1 98.44 83 ALA A N 1
ATOM 617 C CA . ALA A 1 83 ? -2.221 -4.477 -8.078 1 98.44 83 ALA A CA 1
ATOM 618 C C . ALA A 1 83 ? -2.73 -3.041 -7.996 1 98.44 83 ALA A C 1
ATOM 620 O O . ALA A 1 83 ? -3.596 -2.729 -7.176 1 98.44 83 ALA A O 1
ATOM 621 N N . CYS A 1 84 ? -2.174 -2.209 -8.836 1 97.25 84 CYS A N 1
ATOM 622 C CA . CYS A 1 84 ? -2.783 -0.891 -8.969 1 97.25 84 CYS A CA 1
ATOM 623 C C . CYS A 1 84 ? -4.141 -0.984 -9.656 1 97.25 84 CYS A C 1
ATOM 625 O O . CYS A 1 84 ? -4.594 -2.078 -9.992 1 97.25 84 CYS A O 1
ATOM 627 N N . THR A 1 85 ? -4.777 0.098 -9.812 1 92.62 85 THR A N 1
ATOM 628 C CA . THR A 1 85 ? -6.141 0.072 -10.328 1 92.62 85 THR A CA 1
ATOM 629 C C . THR A 1 85 ? -6.152 -0.341 -11.797 1 92.62 85 THR A C 1
ATOM 631 O O . THR A 1 85 ? -7.145 -0.883 -12.289 1 92.62 85 THR A O 1
ATOM 634 N N . GLY A 1 86 ? -5.078 0.003 -12.523 1 92.25 86 GLY A N 1
ATOM 635 C CA . GLY A 1 86 ? -4.953 -0.449 -13.898 1 92.25 86 GLY A CA 1
ATOM 636 C C . GLY A 1 86 ? -5.871 0.29 -14.852 1 92.25 86 GLY A C 1
ATOM 637 O O . GLY A 1 86 ? -6.449 1.318 -14.5 1 92.25 86 GLY A O 1
ATOM 638 N N . ILE A 1 87 ? -5.988 -0.181 -16.047 1 90.19 87 ILE A N 1
ATOM 639 C CA . ILE A 1 87 ? -6.641 0.499 -17.156 1 90.19 87 ILE A CA 1
ATOM 640 C C . ILE A 1 87 ? -8.148 0.539 -16.922 1 90.19 87 ILE A C 1
ATOM 642 O O . ILE A 1 87 ? -8.867 1.307 -17.578 1 90.19 87 ILE A O 1
ATOM 646 N N . GLU A 1 88 ? -8.641 -0.339 -16.094 1 81.75 88 GLU A N 1
ATOM 647 C CA . GLU A 1 88 ? -10.062 -0.336 -15.789 1 81.75 88 GLU A CA 1
ATOM 648 C C . GLU A 1 88 ? -10.523 1.039 -15.312 1 81.75 88 GLU A C 1
ATOM 650 O O . GLU A 1 88 ? -11.633 1.475 -15.633 1 81.75 88 GLU A O 1
ATOM 655 N N . PHE A 1 89 ? -9.477 1.777 -14.547 1 83.31 89 PHE A N 1
ATOM 656 C CA . PHE A 1 89 ? -9.938 3.014 -13.93 1 83.31 89 PHE A CA 1
ATOM 657 C C . PHE A 1 89 ? -8.969 4.156 -14.203 1 83.31 89 PHE A C 1
ATOM 659 O O . PHE A 1 89 ? -9.367 5.32 -14.258 1 83.31 89 PHE A O 1
ATOM 666 N N . CYS A 1 90 ? -7.77 3.793 -14.391 1 90.38 90 CYS A N 1
ATOM 667 C CA . CYS A 1 90 ? -6.73 4.816 -14.469 1 90.38 90 CYS A CA 1
ATOM 668 C C . CYS A 1 90 ? -6.445 5.195 -15.914 1 90.38 90 CYS A C 1
ATOM 670 O O . CYS A 1 90 ? -6.082 4.34 -16.719 1 90.38 90 CYS A O 1
ATOM 672 N N . LYS A 1 91 ? -6.484 6.441 -16.25 1 88.81 91 LYS A N 1
ATOM 673 C CA . LYS A 1 91 ? -6.285 6.934 -17.609 1 88.81 91 LYS A CA 1
ATOM 674 C C . LYS A 1 91 ? -4.828 6.801 -18.031 1 88.81 91 LYS A C 1
ATOM 676 O O . LYS A 1 91 ? -4.512 6.887 -19.219 1 88.81 91 LYS A O 1
ATOM 681 N N . LEU A 1 92 ? -3.957 6.605 -17.156 1 90.69 92 LEU A N 1
ATOM 682 C CA . LEU A 1 92 ? -2.535 6.555 -17.469 1 90.69 92 LEU A CA 1
ATOM 683 C C . LEU A 1 92 ? -2.08 5.113 -17.688 1 90.69 92 LEU A C 1
ATOM 685 O O . LEU A 1 92 ? -0.968 4.875 -18.172 1 90.69 92 LEU A O 1
ATOM 689 N N . SER A 1 93 ? -2.918 4.145 -17.328 1 93.69 93 SER A N 1
ATOM 690 C CA . SER A 1 93 ? -2.535 2.738 -17.375 1 93.69 93 SER A CA 1
ATOM 691 C C . SER A 1 93 ? -2.545 2.219 -18.812 1 93.69 93 SER A C 1
ATOM 693 O O . SER A 1 93 ? -3.412 2.586 -19.609 1 93.69 93 SER A O 1
ATOM 695 N N . PHE A 1 94 ? -1.64 1.287 -19.047 1 94.25 94 PHE A N 1
ATOM 696 C CA . PHE A 1 94 ? -1.552 0.609 -20.328 1 94.25 94 PHE A CA 1
ATOM 697 C C . PHE A 1 94 ? -2.121 -0.802 -20.234 1 94.25 94 PHE A C 1
ATOM 699 O O . PHE A 1 94 ? -2.373 -1.442 -21.266 1 94.25 94 PHE A O 1
ATOM 706 N N . ALA A 1 95 ? -2.266 -1.267 -19.062 1 95.06 95 ALA A N 1
ATOM 707 C CA . ALA A 1 95 ? -2.555 -2.689 -18.906 1 95.06 95 ALA A CA 1
ATOM 708 C C . ALA A 1 95 ? -3.654 -2.918 -17.875 1 95.06 95 ALA A C 1
ATOM 710 O O . ALA A 1 95 ? -3.867 -2.082 -16.984 1 95.06 95 ALA A O 1
ATOM 711 N N . GLU A 1 96 ? -4.293 -4.07 -18.078 1 94.94 96 GLU A N 1
ATOM 712 C CA . GLU A 1 96 ? -5.203 -4.57 -17.047 1 94.94 96 GLU A CA 1
ATOM 713 C C . GLU A 1 96 ? -4.438 -5.164 -15.867 1 94.94 96 GLU A C 1
ATOM 715 O O . GLU A 1 96 ? -3.574 -6.027 -16.062 1 94.94 96 GLU A O 1
ATOM 720 N N . THR A 1 97 ? -4.723 -4.711 -14.656 1 96.75 97 THR A N 1
ATOM 721 C CA . THR A 1 97 ? -3.977 -5.172 -13.484 1 96.75 97 THR A CA 1
ATOM 722 C C . THR A 1 97 ? -4.891 -5.926 -12.523 1 96.75 97 THR A C 1
ATOM 724 O O . THR A 1 97 ? -4.742 -7.137 -12.336 1 96.75 97 THR A O 1
ATOM 727 N N . ARG A 1 98 ? -5.918 -5.305 -12.117 1 94.81 98 ARG A N 1
ATOM 728 C CA . ARG A 1 98 ? -6.773 -5.895 -11.094 1 94.81 98 ARG A CA 1
ATOM 729 C C . ARG A 1 98 ? -7.59 -7.051 -11.656 1 94.81 98 ARG A C 1
ATOM 731 O O . ARG A 1 98 ? -7.766 -8.078 -11 1 94.81 98 ARG A O 1
ATOM 738 N N . VAL A 1 99 ? -8.156 -6.836 -12.875 1 94.5 99 VAL A N 1
ATOM 739 C CA . VAL A 1 99 ? -8.906 -7.926 -13.492 1 94.5 99 VAL A CA 1
ATOM 740 C C . VAL A 1 99 ? -7.992 -9.133 -13.695 1 94.5 99 VAL A C 1
ATOM 742 O O . VAL A 1 99 ? -8.375 -10.266 -13.398 1 94.5 99 VAL A O 1
ATOM 745 N N . ARG A 1 100 ? -6.816 -8.875 -14.117 1 96.88 100 ARG A N 1
ATOM 746 C CA . ARG A 1 100 ? -5.871 -9.961 -14.344 1 96.88 100 ARG A CA 1
ATOM 747 C C . ARG A 1 100 ? -5.52 -10.656 -13.031 1 96.88 100 ARG A C 1
ATOM 749 O O . ARG A 1 100 ? -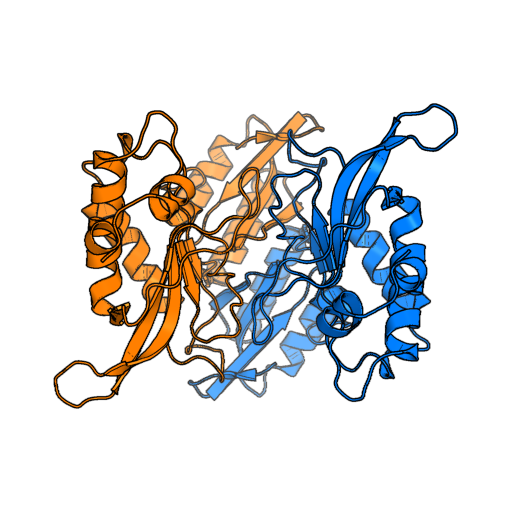5.395 -11.883 -12.984 1 96.88 100 ARG A O 1
ATOM 756 N N . ALA A 1 101 ? -5.34 -9.938 -11.984 1 98 101 ALA A N 1
ATOM 757 C CA . ALA A 1 101 ? -5.008 -10.508 -10.688 1 98 101 ALA A CA 1
ATOM 758 C C . ALA A 1 101 ? -6.07 -11.516 -10.242 1 98 101 ALA A C 1
ATOM 760 O O . ALA A 1 101 ? -5.758 -12.523 -9.609 1 98 101 ALA A O 1
ATOM 761 N N . GLN A 1 102 ? -7.359 -11.281 -10.656 1 97.5 102 GLN A N 1
ATOM 762 C CA . GLN A 1 102 ? -8.461 -12.133 -10.219 1 97.5 102 GLN A CA 1
ATOM 763 C C . GLN A 1 102 ? -8.312 -13.547 -10.773 1 97.5 102 GLN A C 1
ATOM 765 O O . GLN A 1 102 ? -8.711 -14.523 -10.125 1 97.5 102 GLN A O 1
ATOM 770 N N . SER A 1 103 ? -7.777 -13.648 -11.906 1 98.12 103 SER A N 1
ATOM 771 C CA . SER A 1 103 ? -7.582 -14.977 -12.477 1 98.12 103 SER A CA 1
ATOM 772 C C . SER A 1 103 ? -6.18 -15.508 -12.188 1 98.12 103 SER A C 1
ATOM 774 O O . SER A 1 103 ? -5.977 -16.719 -12.07 1 98.12 103 SER A O 1
ATOM 776 N N . LEU A 1 104 ? -5.25 -14.625 -12.031 1 98.62 104 LEU A N 1
ATOM 777 C CA . LEU A 1 104 ? -3.852 -15 -11.867 1 98.62 104 LEU A CA 1
ATOM 778 C C . LEU A 1 104 ? -3.625 -15.688 -10.523 1 98.62 104 LEU A C 1
ATOM 780 O O . LEU A 1 104 ? -2.936 -16.703 -10.453 1 98.62 104 LEU A O 1
ATOM 784 N N . VAL A 1 105 ? -4.203 -15.156 -9.445 1 98.5 105 VAL A N 1
ATOM 785 C CA . VAL A 1 105 ? -3.961 -15.68 -8.109 1 98.5 105 VAL A CA 1
ATOM 786 C C . VAL A 1 105 ? -4.457 -17.125 -8.016 1 98.5 105 VAL A C 1
ATOM 788 O O . VAL A 1 105 ? -3.689 -18.031 -7.688 1 98.5 105 VAL A O 1
ATOM 791 N N . PRO A 1 106 ? -5.703 -17.422 -8.383 1 98.25 106 PRO A N 1
ATOM 792 C CA . PRO A 1 106 ? -6.129 -18.812 -8.375 1 98.25 106 PRO A CA 1
ATOM 793 C C . PRO A 1 106 ? -5.301 -19.688 -9.32 1 98.25 106 PRO A C 1
ATOM 795 O O . PRO A 1 106 ? -5.039 -20.859 -9.016 1 98.25 106 PRO A O 1
ATOM 798 N N . GLU A 1 107 ? -4.906 -19.141 -10.406 1 98.56 107 GLU A N 1
ATOM 799 C CA . GLU A 1 107 ? -4.059 -19.859 -11.352 1 98.56 107 GLU A CA 1
ATOM 800 C C . GLU A 1 107 ? -2.742 -20.281 -10.695 1 98.56 107 GLU A C 1
ATOM 802 O O . GLU A 1 107 ? -2.316 -21.422 -10.828 1 98.56 107 GLU A O 1
ATOM 807 N N . LEU A 1 108 ? -2.125 -19.391 -9.992 1 98.69 108 LEU A N 1
ATOM 808 C CA . LEU A 1 108 ? -0.855 -19.672 -9.336 1 98.69 108 LEU A CA 1
ATOM 809 C C . LEU A 1 108 ? -1.045 -20.672 -8.195 1 98.69 108 LEU A C 1
ATOM 811 O O . LEU A 1 108 ? -0.204 -21.562 -7.992 1 98.69 108 LEU A O 1
ATOM 815 N N . GLU A 1 109 ? -2.143 -20.531 -7.473 1 98 109 GLU A N 1
ATOM 816 C CA . GLU A 1 109 ? -2.469 -21.484 -6.41 1 98 109 GLU A CA 1
ATOM 817 C C . GLU A 1 109 ? -2.586 -22.906 -6.953 1 98 109 GLU A C 1
ATOM 819 O O . GLU A 1 109 ? -2.086 -23.844 -6.344 1 98 109 GLU A O 1
ATOM 824 N N . GLU A 1 110 ? -3.191 -23 -8.086 1 98.25 110 GLU A N 1
ATOM 825 C CA . GLU A 1 110 ? -3.375 -24.312 -8.703 1 98.25 110 GLU A CA 1
ATOM 826 C C . GLU A 1 110 ? -2.066 -24.828 -9.297 1 98.25 110 GLU A C 1
ATOM 828 O O . GLU A 1 110 ? -1.668 -25.969 -9.031 1 98.25 110 GLU A O 1
ATOM 833 N N . ARG A 1 111 ? -1.368 -24.047 -10.023 1 97.44 111 ARG A N 1
ATOM 834 C CA . ARG A 1 111 ? -0.153 -24.422 -10.742 1 97.44 111 ARG A CA 1
ATOM 835 C C . ARG A 1 111 ? 0.936 -24.859 -9.766 1 97.44 111 ARG A C 1
ATOM 837 O O . ARG A 1 111 ? 1.736 -25.75 -10.086 1 97.44 111 ARG A O 1
ATOM 844 N N . MET A 1 112 ? 0.954 -24.234 -8.641 1 97.69 112 MET A N 1
ATOM 845 C CA . MET A 1 112 ? 2.084 -24.469 -7.746 1 97.69 112 MET A CA 1
ATOM 846 C C . MET A 1 112 ? 1.637 -25.203 -6.484 1 97.69 112 MET A C 1
ATOM 848 O O . MET A 1 112 ? 2.297 -25.125 -5.445 1 97.69 112 MET A O 1
ATOM 852 N N . ALA A 1 113 ? 0.508 -25.828 -6.566 1 97.69 113 ALA A N 1
ATOM 853 C CA . ALA A 1 113 ? 0.013 -26.641 -5.453 1 97.69 113 ALA A CA 1
ATOM 854 C C . ALA A 1 113 ? 1.035 -27.688 -5.043 1 97.69 113 ALA A C 1
ATOM 856 O O . ALA A 1 113 ? 1.172 -28 -3.857 1 97.69 113 ALA A O 1
ATOM 857 N N . ASP A 1 114 ? 1.789 -28.203 -5.98 1 97.75 114 ASP A N 1
ATOM 858 C CA . ASP A 1 114 ? 2.734 -29.297 -5.75 1 97.75 114 ASP A CA 1
ATOM 859 C C . ASP A 1 114 ? 3.967 -28.797 -4.992 1 97.75 114 ASP A C 1
ATOM 861 O O . ASP A 1 114 ? 4.664 -29.578 -4.352 1 97.75 114 ASP A O 1
ATOM 865 N N . VAL A 1 115 ? 4.215 -27.484 -4.988 1 97.31 115 VAL A N 1
ATOM 866 C CA . VAL A 1 115 ? 5.418 -26.969 -4.336 1 97.31 115 VAL A CA 1
ATOM 867 C C . VAL A 1 115 ? 5.031 -25.969 -3.252 1 97.31 115 VAL A C 1
ATOM 869 O O . VAL A 1 115 ? 5.891 -25.266 -2.711 1 97.31 115 VAL A O 1
ATOM 872 N N . GLU A 1 116 ? 3.82 -25.797 -2.973 1 95.44 116 GLU A N 1
ATOM 873 C CA . GLU A 1 116 ? 3.338 -24.812 -2.014 1 95.44 116 GLU A CA 1
ATOM 874 C C . GLU A 1 116 ? 4.059 -24.938 -0.676 1 95.44 116 GLU A C 1
ATOM 876 O O . GLU A 1 116 ? 4.445 -23.938 -0.074 1 95.44 116 GLU A O 1
ATOM 881 N N . SER A 1 117 ? 4.246 -26.172 -0.201 1 94.88 117 SER A N 1
ATOM 882 C CA . SER A 1 117 ? 4.863 -26.422 1.098 1 94.88 117 SER A CA 1
ATOM 883 C C . SER A 1 117 ? 6.34 -26.031 1.092 1 94.88 117 SER A C 1
ATOM 885 O O . SER A 1 117 ? 6.93 -25.797 2.148 1 94.88 117 SER A O 1
ATOM 887 N N . LYS A 1 118 ? 6.895 -26.062 -0.065 1 96.12 118 LYS A N 1
ATOM 888 C CA . LYS A 1 118 ? 8.305 -25.719 -0.188 1 96.12 118 LYS A CA 1
ATOM 889 C C . LYS A 1 118 ? 8.5 -24.203 -0.161 1 96.12 118 LYS A C 1
ATOM 891 O O . LYS A 1 118 ? 9.602 -23.719 0.1 1 96.12 118 LYS A O 1
ATOM 896 N N . ILE A 1 119 ? 7.5 -23.469 -0.532 1 95.81 119 ILE A N 1
ATOM 897 C CA . ILE A 1 119 ? 7.562 -22 -0.466 1 95.81 119 ILE A CA 1
ATOM 898 C C . ILE A 1 119 ? 7.41 -21.547 0.982 1 95.81 119 ILE A C 1
ATOM 900 O O . ILE A 1 119 ? 6.32 -21.156 1.402 1 95.81 119 ILE A O 1
ATOM 904 N N . ASN A 1 120 ? 8.5 -21.547 1.72 1 95.19 120 ASN A N 1
ATOM 905 C CA . ASN A 1 120 ? 8.43 -21.312 3.158 1 95.19 120 ASN A CA 1
ATOM 906 C C . ASN A 1 120 ? 8.859 -19.891 3.516 1 95.19 120 ASN A C 1
ATOM 908 O O . ASN A 1 120 ? 9.055 -19.578 4.691 1 95.19 120 ASN A O 1
ATOM 912 N N . VAL A 1 121 ? 9.18 -19.094 2.549 1 94.44 121 VAL A N 1
ATOM 913 C CA . VAL A 1 121 ? 9.359 -17.656 2.682 1 94.44 121 VAL A CA 1
ATOM 914 C C . VAL A 1 121 ? 8.391 -16.922 1.753 1 94.44 121 VAL A C 1
ATOM 916 O O . VAL A 1 121 ? 8.078 -17.406 0.668 1 94.44 121 VAL A O 1
ATOM 919 N N . PRO A 1 122 ? 7.965 -15.82 2.195 1 94.69 122 PRO A N 1
ATOM 920 C CA . PRO A 1 122 ? 7 -15.109 1.348 1 94.69 122 PRO A CA 1
ATOM 921 C C . PRO A 1 122 ? 7.609 -14.648 0.026 1 94.69 122 PRO A C 1
ATOM 923 O O . PRO A 1 122 ? 8.773 -14.242 -0.014 1 94.69 122 PRO A O 1
ATOM 926 N N . ILE A 1 123 ? 6.844 -14.703 -1.056 1 97.75 123 ILE A N 1
ATOM 927 C CA . ILE A 1 123 ? 7.168 -14.117 -2.354 1 97.75 123 ILE A CA 1
ATOM 928 C C . ILE A 1 123 ? 6.137 -13.055 -2.715 1 97.75 123 ILE A C 1
ATOM 930 O O . ILE A 1 123 ? 4.961 -13.367 -2.932 1 97.75 123 ILE A O 1
ATOM 934 N N . THR A 1 124 ? 6.543 -11.82 -2.766 1 97.56 124 THR A N 1
ATOM 935 C CA . THR A 1 124 ? 5.641 -10.711 -3.068 1 97.56 124 THR A CA 1
ATOM 936 C C . THR A 1 124 ? 5.504 -10.531 -4.578 1 97.56 124 THR A C 1
ATOM 938 O O . THR A 1 124 ? 6.484 -10.648 -5.312 1 97.56 124 THR A O 1
ATOM 941 N N . LEU A 1 125 ? 4.281 -10.297 -5.02 1 98.69 125 LEU A N 1
ATOM 942 C CA . LEU A 1 125 ? 3.918 -10.141 -6.422 1 98.69 125 LEU A CA 1
ATOM 943 C C . LEU A 1 125 ? 3.088 -8.883 -6.633 1 98.69 125 LEU A C 1
ATOM 945 O O . LEU A 1 125 ? 1.955 -8.789 -6.152 1 98.69 125 LEU A O 1
ATOM 949 N N . HIS A 1 126 ? 3.633 -7.883 -7.336 1 98.75 126 HIS A N 1
ATOM 950 C CA . HIS A 1 126 ? 2.912 -6.641 -7.582 1 98.75 126 HIS A CA 1
ATOM 951 C C . HIS A 1 126 ? 2.764 -6.375 -9.078 1 98.75 126 HIS A C 1
ATOM 953 O O . HIS A 1 126 ? 3.701 -6.598 -9.844 1 98.75 126 HIS A O 1
ATOM 959 N N . ILE A 1 127 ? 1.593 -5.945 -9.492 1 98.5 127 ILE A N 1
ATOM 960 C CA . ILE A 1 127 ? 1.284 -5.648 -10.891 1 98.5 127 ILE A CA 1
ATOM 961 C C . ILE A 1 127 ? 0.902 -4.18 -11.031 1 98.5 127 ILE A C 1
ATOM 963 O O . ILE A 1 127 ? -0.07 -3.721 -10.422 1 98.5 127 ILE A O 1
ATOM 967 N N . ASN A 1 128 ? 1.612 -3.453 -11.82 1 97.75 128 ASN A N 1
ATOM 968 C CA . ASN A 1 128 ? 1.344 -2.053 -12.133 1 97.75 128 ASN A CA 1
ATOM 969 C C . ASN A 1 128 ? 1.011 -1.858 -13.609 1 97.75 128 ASN A C 1
ATOM 971 O O . ASN A 1 128 ? 1.579 -2.531 -14.469 1 97.75 128 ASN A O 1
ATOM 975 N N . GLY A 1 129 ? 0.144 -0.9 -13.852 1 96.69 129 GLY A N 1
ATOM 976 C CA . GLY A 1 129 ? -0.309 -0.717 -15.227 1 96.69 129 GLY A CA 1
ATOM 977 C C . GLY A 1 129 ? 0.494 0.321 -15.984 1 96.69 129 GLY A C 1
ATOM 978 O O . GLY A 1 129 ? 0.385 0.424 -17.203 1 96.69 129 GLY A O 1
ATOM 979 N N . CYS A 1 130 ? 1.326 1.09 -15.344 1 96.12 130 CYS A N 1
ATOM 980 C CA . CYS A 1 130 ? 2.1 2.164 -15.961 1 96.12 130 CYS A CA 1
ATOM 981 C C . CYS A 1 130 ? 3.371 2.441 -15.164 1 96.12 130 CYS A C 1
ATOM 983 O O . CYS A 1 130 ? 3.648 1.767 -14.172 1 96.12 130 CYS A O 1
ATOM 985 N N . PRO A 1 131 ? 4.191 3.367 -15.516 1 93 131 PRO A N 1
ATOM 986 C CA . PRO A 1 131 ? 5.48 3.594 -14.867 1 93 131 PRO A CA 1
ATOM 987 C C . PRO A 1 131 ? 5.352 4.336 -13.539 1 93 131 PRO A C 1
ATOM 989 O O . PRO A 1 131 ? 6.34 4.5 -12.82 1 93 131 PRO A O 1
ATOM 992 N N . ASN A 1 132 ? 4.184 4.766 -13.141 1 92.88 132 ASN A N 1
ATOM 993 C CA . ASN A 1 132 ? 4.031 5.543 -11.922 1 92.88 132 ASN A CA 1
ATOM 994 C C . ASN A 1 132 ? 4.203 4.676 -10.68 1 92.88 132 ASN A C 1
ATOM 996 O O . ASN A 1 132 ? 4.395 5.191 -9.578 1 92.88 132 ASN A O 1
ATOM 1000 N N . SER A 1 133 ? 3.996 3.381 -10.773 1 95.31 133 SER A N 1
ATOM 1001 C CA . SER A 1 133 ? 4.359 2.377 -9.781 1 95.31 133 SER A CA 1
ATOM 1002 C C . SER A 1 133 ? 3.545 2.547 -8.5 1 95.31 133 SER A C 1
ATOM 1004 O O . SER A 1 133 ? 4.09 2.473 -7.398 1 95.31 133 SER A O 1
ATOM 1006 N N . CYS A 1 134 ? 2.234 2.723 -8.648 1 96.12 134 CYS A N 1
ATOM 1007 C CA . CYS A 1 134 ? 1.344 2.832 -7.5 1 96.12 134 CYS A CA 1
ATOM 1008 C C . CYS A 1 134 ? 1.413 1.58 -6.633 1 96.12 134 CYS A C 1
ATOM 1010 O O . CYS A 1 134 ? 1.253 1.653 -5.414 1 96.12 134 CYS A O 1
ATOM 1012 N N . ALA A 1 135 ? 1.707 0.426 -7.246 1 97.25 135 ALA A N 1
ATOM 1013 C CA . ALA A 1 135 ? 1.792 -0.837 -6.52 1 97.25 135 ALA A CA 1
ATOM 1014 C C . ALA A 1 135 ? 3.236 -1.162 -6.152 1 97.25 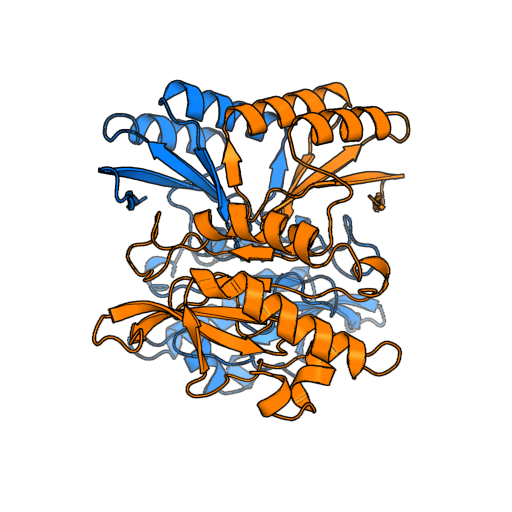135 ALA A C 1
ATOM 1016 O O . ALA A 1 135 ? 3.533 -2.264 -5.684 1 97.25 135 ALA A O 1
ATOM 1017 N N . ARG A 1 136 ? 4.148 -0.287 -6.398 1 96.62 136 ARG A N 1
ATOM 1018 C CA . ARG A 1 136 ? 5.52 -0.341 -5.898 1 96.62 136 ARG A CA 1
ATOM 1019 C C . ARG A 1 136 ? 6.242 -1.577 -6.422 1 96.62 136 ARG A C 1
ATOM 1021 O O . ARG A 1 136 ? 6.891 -2.295 -5.656 1 96.62 136 ARG A O 1
ATOM 1028 N N . ILE A 1 137 ? 6.309 -1.703 -7.656 1 96.69 137 ILE A N 1
ATOM 1029 C CA . ILE A 1 137 ? 6.797 -2.926 -8.289 1 96.69 137 ILE A CA 1
ATOM 1030 C C . ILE A 1 137 ? 8.312 -3.006 -8.156 1 96.69 137 ILE A C 1
ATOM 1032 O O . ILE A 1 137 ? 8.891 -4.094 -8.219 1 96.69 137 ILE A O 1
ATOM 1036 N N . GLN A 1 138 ? 9.008 -1.907 -7.914 1 96 138 GLN A N 1
ATOM 1037 C CA . GLN A 1 138 ? 10.469 -1.889 -7.91 1 96 138 GLN A CA 1
ATOM 1038 C C . GLN A 1 138 ? 11.023 -2.43 -6.594 1 96 138 GLN A C 1
ATOM 1040 O O . GLN A 1 138 ? 12.219 -2.727 -6.492 1 96 138 GLN A O 1
ATOM 1045 N N . VAL A 1 139 ? 10.141 -2.539 -5.578 1 96.62 139 VAL A N 1
ATOM 1046 C CA . VAL A 1 139 ? 10.648 -2.898 -4.254 1 96.62 139 VAL A CA 1
ATOM 1047 C C . VAL A 1 139 ? 9.945 -4.164 -3.762 1 96.62 139 VAL A C 1
ATOM 1049 O O . VAL A 1 139 ? 9.656 -4.297 -2.572 1 96.62 139 VAL A O 1
ATOM 1052 N N . VAL A 1 140 ? 9.664 -5.109 -4.652 1 96.75 140 VAL A N 1
ATOM 1053 C CA . VAL A 1 140 ? 9.094 -6.402 -4.309 1 96.75 140 VAL A CA 1
ATOM 1054 C C . VAL A 1 140 ? 9.852 -7.516 -5.023 1 96.75 140 VAL A C 1
ATOM 1056 O O . VAL A 1 140 ? 10.68 -7.246 -5.895 1 96.75 140 VAL A O 1
ATOM 1059 N N . ASP A 1 141 ? 9.555 -8.75 -4.664 1 97.81 141 ASP A N 1
ATOM 1060 C CA . ASP A 1 141 ? 10.242 -9.891 -5.254 1 97.81 141 ASP A CA 1
ATOM 1061 C C . ASP A 1 141 ? 9.977 -9.977 -6.754 1 97.81 141 ASP A C 1
ATOM 1063 O O . ASP A 1 141 ? 10.914 -10.094 -7.551 1 97.81 141 ASP A O 1
ATOM 1067 N N . ILE A 1 142 ? 8.711 -9.969 -7.121 1 98.56 142 ILE A N 1
ATOM 1068 C CA . ILE A 1 142 ? 8.297 -10.023 -8.516 1 98.56 142 ILE A CA 1
ATOM 1069 C C . ILE A 1 142 ? 7.379 -8.844 -8.836 1 98.56 142 ILE A C 1
ATOM 1071 O O . ILE A 1 142 ? 6.27 -8.75 -8.305 1 98.56 142 ILE A O 1
ATOM 1075 N N . GLY A 1 143 ? 7.867 -7.996 -9.695 1 98.19 143 GLY A N 1
ATOM 1076 C CA . GLY A 1 143 ? 7.113 -6.82 -10.094 1 98.19 143 GLY A CA 1
ATOM 1077 C C . GLY A 1 143 ? 6.926 -6.711 -11.594 1 98.19 143 GLY A C 1
ATOM 1078 O O . GLY A 1 143 ? 7.836 -7.031 -12.367 1 98.19 143 GLY A O 1
ATOM 1079 N N . PHE A 1 144 ? 5.742 -6.254 -12 1 98.25 144 PHE A N 1
ATOM 1080 C CA . PHE A 1 144 ? 5.406 -6.105 -13.414 1 98.25 144 PHE A CA 1
ATOM 1081 C C . PHE A 1 144 ? 4.996 -4.672 -13.719 1 98.25 144 PHE A C 1
ATOM 1083 O O . PHE A 1 144 ? 4.082 -4.133 -13.094 1 98.25 144 PHE A O 1
ATOM 1090 N N . LYS A 1 145 ? 5.656 -4.074 -14.641 1 97 145 LYS A N 1
ATOM 1091 C CA . LYS A 1 145 ? 5.324 -2.732 -15.117 1 97 145 LYS A CA 1
ATOM 1092 C C . LYS A 1 145 ? 4.625 -2.783 -16.469 1 97 145 LYS A C 1
ATOM 1094 O O . LYS A 1 145 ? 5.242 -3.139 -17.484 1 97 145 LYS A O 1
ATOM 1099 N N . GLY A 1 146 ? 3.412 -2.355 -16.484 1 97.06 146 GLY A N 1
ATOM 1100 C CA . GLY A 1 146 ? 2.641 -2.377 -17.719 1 97.06 146 GLY A CA 1
ATOM 1101 C C . GLY A 1 146 ? 3.178 -1.429 -18.781 1 97.06 146 GLY A C 1
ATOM 1102 O O . GLY A 1 146 ? 3.613 -0.32 -18.469 1 97.06 146 GLY A O 1
ATOM 1103 N N . GLN A 1 147 ? 3.176 -1.868 -20 1 96.12 147 GLN A N 1
ATOM 1104 C CA . GLN A 1 147 ? 3.557 -1.099 -21.188 1 96.12 147 GLN A CA 1
ATOM 1105 C C . GLN A 1 147 ? 3.115 -1.801 -22.469 1 96.12 147 GLN A C 1
ATOM 1107 O O . GLN A 1 147 ? 2.703 -2.963 -22.438 1 96.12 147 GLN A O 1
ATOM 1112 N N . TRP A 1 148 ? 3.133 -1.019 -23.5 1 95.25 148 TRP A N 1
ATOM 1113 C CA . TRP A 1 148 ? 2.914 -1.641 -24.812 1 95.25 148 TRP A CA 1
ATOM 1114 C C . TRP A 1 148 ? 4.156 -2.398 -25.266 1 95.25 148 TRP A C 1
ATOM 1116 O O . TRP A 1 148 ? 5.277 -1.893 -25.156 1 95.25 148 TRP A O 1
ATOM 1126 N N . ILE A 1 149 ? 3.885 -3.594 -25.703 1 94.81 149 ILE A N 1
ATOM 1127 C CA . ILE A 1 149 ? 5.035 -4.359 -26.188 1 94.81 149 ILE A CA 1
ATOM 1128 C C . ILE A 1 149 ? 4.715 -4.977 -27.547 1 94.81 149 ILE A C 1
ATOM 1130 O O . ILE A 1 149 ? 3.549 -5.074 -27.922 1 94.81 149 ILE A O 1
ATOM 1134 N N . ASP A 1 150 ? 5.855 -5.246 -28.25 1 91 150 ASP A N 1
ATOM 1135 C CA . ASP A 1 150 ? 5.746 -5.98 -29.5 1 91 150 ASP A CA 1
ATOM 1136 C C . ASP A 1 150 ? 5.512 -7.469 -29.25 1 91 150 ASP A C 1
ATOM 1138 O O . ASP A 1 150 ? 6.281 -8.109 -28.531 1 91 150 ASP A O 1
ATOM 1142 N N . ASP A 1 151 ? 4.457 -8.039 -29.906 1 86.5 151 ASP A N 1
ATOM 1143 C CA . ASP A 1 151 ? 4.141 -9.438 -29.625 1 86.5 151 ASP A CA 1
ATOM 1144 C C . ASP A 1 151 ? 4.902 -10.367 -30.578 1 86.5 151 ASP A C 1
ATOM 1146 O O . ASP A 1 151 ? 4.664 -11.578 -30.594 1 86.5 151 ASP A O 1
ATOM 1150 N N . GLY A 1 152 ? 5.738 -9.906 -31.344 1 85.94 152 GLY A N 1
ATOM 1151 C CA . GLY A 1 152 ? 6.504 -10.695 -32.281 1 85.94 152 GLY A CA 1
ATOM 1152 C C . GLY A 1 152 ? 5.777 -10.906 -33.594 1 85.94 152 GLY A C 1
ATOM 1153 O O . GLY A 1 152 ? 6.332 -11.484 -34.531 1 85.94 152 GLY A O 1
ATOM 1154 N N . GLU A 1 153 ? 4.582 -10.531 -33.75 1 90.06 153 GLU A N 1
ATOM 1155 C CA . GLU A 1 153 ? 3.77 -10.664 -34.969 1 90.06 153 GLU A CA 1
ATOM 1156 C C . GLU A 1 153 ? 3.477 -9.305 -35.594 1 90.06 153 GLU A C 1
ATOM 1158 O O . GLU A 1 153 ? 2.525 -9.156 -36.344 1 90.06 153 GLU A O 1
ATOM 1163 N N . GLY A 1 154 ? 4.211 -8.336 -35.094 1 88.5 154 GLY A N 1
ATOM 1164 C CA . GLY A 1 154 ? 4.074 -7.008 -35.688 1 88.5 154 GLY A CA 1
ATOM 1165 C C . GLY A 1 154 ? 3.002 -6.176 -35 1 88.5 154 GLY A C 1
ATOM 1166 O O . GLY A 1 154 ? 2.678 -5.078 -35.469 1 88.5 154 GLY A O 1
ATOM 1167 N N . ASN A 1 155 ? 2.377 -6.727 -33.938 1 92 155 ASN A N 1
ATOM 1168 C CA . ASN A 1 155 ? 1.347 -5.984 -33.219 1 92 155 ASN A CA 1
ATOM 1169 C C . ASN A 1 155 ? 1.867 -5.445 -31.891 1 92 155 ASN A C 1
ATOM 1171 O O . ASN A 1 155 ? 2.785 -6.016 -31.297 1 92 155 ASN A O 1
ATOM 1175 N N . SER A 1 156 ? 1.292 -4.258 -31.484 1 92.94 156 SER A N 1
ATOM 1176 C CA . SER A 1 156 ? 1.506 -3.727 -30.156 1 92.94 156 SER A CA 1
ATOM 1177 C C . SER A 1 156 ? 0.408 -4.18 -29.188 1 92.94 156 SER A C 1
ATOM 1179 O O . SER A 1 156 ? -0.773 -3.92 -29.422 1 92.94 156 SER A O 1
ATOM 1181 N N . VAL A 1 157 ? 0.836 -4.957 -28.203 1 93.94 157 VAL A N 1
ATOM 1182 C CA . VAL A 1 157 ? -0.132 -5.48 -27.234 1 93.94 157 VAL A CA 1
ATOM 1183 C C . VAL A 1 157 ? 0.272 -5.074 -25.828 1 93.94 157 VAL A C 1
ATOM 1185 O O . VAL A 1 157 ? 1.396 -4.621 -25.594 1 93.94 157 VAL A O 1
ATOM 1188 N N . GLU A 1 158 ? -0.702 -5.301 -24.953 1 93.25 158 GLU A N 1
ATOM 1189 C CA . GLU A 1 158 ? -0.407 -5.086 -23.547 1 93.25 158 GLU A CA 1
ATOM 1190 C C . GLU A 1 158 ? 0.609 -6.102 -23.031 1 93.25 158 GLU A C 1
ATOM 1192 O O . GLU A 1 158 ? 0.524 -7.289 -23.344 1 93.25 158 GLU A O 1
ATOM 1197 N N . GLY A 1 159 ? 1.573 -5.617 -22.312 1 95.94 159 GLY A N 1
ATOM 1198 C CA . GLY A 1 159 ? 2.564 -6.461 -21.672 1 95.94 159 GLY A CA 1
ATOM 1199 C C . GLY A 1 159 ? 3.221 -5.801 -20.469 1 95.94 159 GLY A C 1
ATOM 1200 O O . GLY A 1 159 ? 2.709 -4.812 -19.938 1 95.94 159 GLY A O 1
ATOM 1201 N N . PHE A 1 160 ? 4.27 -6.496 -20 1 97.81 160 PHE A N 1
ATOM 1202 C CA . PHE A 1 160 ? 4.879 -6.059 -18.75 1 97.81 160 PHE A CA 1
ATOM 1203 C C . PHE A 1 160 ? 6.395 -6.172 -18.812 1 97.81 160 PHE A C 1
ATOM 1205 O O . PHE A 1 160 ? 6.926 -7.199 -19.25 1 97.81 160 PHE A O 1
ATOM 1212 N N . GLN A 1 161 ? 7.008 -5.062 -18.422 1 97.19 161 GLN A N 1
ATOM 1213 C CA . GLN A 1 161 ? 8.422 -5.137 -18.062 1 97.19 161 GLN A CA 1
ATOM 1214 C C . GLN A 1 161 ? 8.602 -5.816 -16.719 1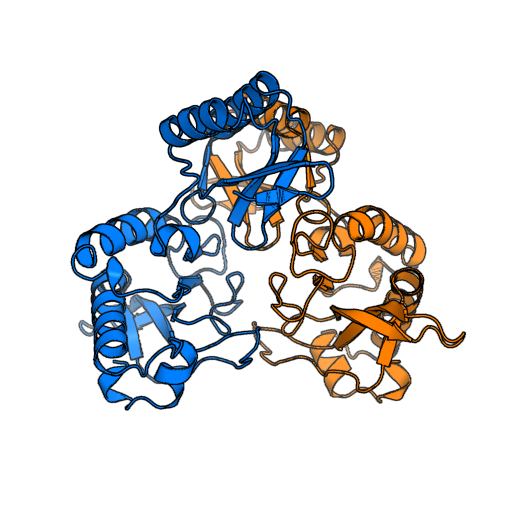 97.19 161 GLN A C 1
ATOM 1216 O O . GLN A 1 161 ? 7.895 -5.504 -15.75 1 97.19 161 GLN A O 1
ATOM 1221 N N . VAL A 1 162 ? 9.602 -6.766 -16.594 1 97.81 162 VAL A N 1
ATOM 1222 C CA . VAL A 1 162 ? 9.781 -7.57 -15.398 1 97.81 162 VAL A CA 1
ATOM 1223 C C . VAL A 1 162 ? 10.828 -6.926 -14.492 1 97.81 162 VAL A C 1
ATOM 1225 O O . VAL A 1 162 ? 11.898 -6.531 -14.961 1 97.81 162 VAL A O 1
ATOM 1228 N N . HIS A 1 163 ? 10.531 -6.793 -13.281 1 96.75 163 HIS A N 1
ATOM 1229 C CA . HIS A 1 163 ? 11.438 -6.418 -12.195 1 96.75 163 HIS A CA 1
ATOM 1230 C C . HIS A 1 163 ? 11.523 -7.52 -11.148 1 96.75 163 HIS A C 1
ATOM 1232 O O . HIS A 1 163 ? 10.5 -8.039 -10.695 1 96.75 163 HIS A O 1
ATOM 1238 N N . LEU A 1 164 ? 12.766 -7.883 -10.711 1 98.06 164 LEU A N 1
ATOM 1239 C CA . LEU A 1 164 ? 12.891 -8.977 -9.75 1 98.06 164 LEU A CA 1
ATOM 1240 C C . LEU A 1 164 ? 13.805 -8.578 -8.594 1 98.06 164 LEU A C 1
ATOM 1242 O O . LEU A 1 164 ? 14.812 -7.895 -8.797 1 98.06 164 LEU A O 1
ATOM 1246 N N . GLY A 1 165 ? 13.422 -8.961 -7.406 1 96.69 165 GLY A N 1
ATOM 1247 C CA . GLY A 1 165 ? 14.344 -8.992 -6.285 1 96.69 165 GLY A CA 1
ATOM 1248 C C . GLY A 1 165 ? 14.445 -7.664 -5.559 1 96.69 165 GLY A C 1
ATOM 1249 O O . GLY A 1 165 ? 15.523 -7.273 -5.109 1 96.69 165 GLY A O 1
ATOM 1250 N N . GLY A 1 166 ? 13.414 -6.863 -5.543 1 95.5 166 GLY A N 1
ATOM 1251 C CA . GLY A 1 166 ? 13.367 -5.672 -4.711 1 95.5 166 GLY A CA 1
ATOM 1252 C C . GLY A 1 166 ? 12.922 -5.953 -3.287 1 95.5 166 GLY A C 1
ATOM 1253 O O . GLY A 1 166 ? 12.539 -7.078 -2.963 1 95.5 166 GLY A O 1
ATOM 1254 N N . GLY A 1 167 ? 13.016 -4.906 -2.408 1 94.5 167 GLY A N 1
ATOM 1255 C CA . GLY A 1 167 ? 12.586 -5.051 -1.025 1 94.5 167 GLY A CA 1
ATOM 1256 C C . GLY A 1 167 ? 12.898 -3.832 -0.177 1 94.5 167 GLY A C 1
ATOM 1257 O O . GLY A 1 167 ? 13.727 -3 -0.554 1 94.5 167 GLY A O 1
ATOM 1258 N N . LEU A 1 168 ? 12.227 -3.666 0.978 1 91.25 168 LEU A N 1
ATOM 1259 C CA . LEU A 1 168 ? 12.422 -2.516 1.853 1 91.25 168 LEU A CA 1
ATOM 1260 C C . LEU A 1 168 ? 12.688 -2.961 3.285 1 91.25 168 LEU A C 1
ATOM 1262 O O . LEU A 1 168 ? 12.906 -2.129 4.168 1 91.25 168 LEU A O 1
ATOM 1266 N N . GLY A 1 169 ? 12.727 -4.164 3.664 1 80.94 169 GLY A N 1
ATOM 1267 C CA . GLY A 1 169 ? 12.992 -4.664 5.004 1 80.94 169 GLY A CA 1
ATOM 1268 C C . GLY A 1 169 ? 14.477 -4.824 5.301 1 80.94 169 GLY A C 1
ATOM 1269 O O . GLY A 1 169 ? 15.25 -3.889 5.117 1 80.94 169 GLY A O 1
ATOM 1270 N N . GLU A 1 170 ? 14.75 -5.867 5.891 1 74.19 170 GLU A N 1
ATOM 1271 C CA . GLU A 1 170 ? 16.125 -6.16 6.273 1 74.19 170 GLU A CA 1
ATOM 1272 C C . GLU A 1 170 ? 17.062 -6.055 5.078 1 74.19 170 GLU A C 1
ATOM 1274 O O . GLU A 1 170 ? 18.188 -5.562 5.203 1 74.19 170 GLU A O 1
ATOM 1279 N N . GLN A 1 171 ? 16.625 -6.469 4.008 1 76.56 171 GLN A N 1
ATOM 1280 C CA . GLN A 1 171 ? 17.391 -6.332 2.771 1 76.56 171 GLN A CA 1
ATOM 1281 C C . GLN A 1 171 ? 16.703 -5.371 1.808 1 76.56 171 GLN A C 1
ATOM 1283 O O . GLN A 1 171 ? 15.883 -5.789 0.986 1 76.56 171 GLN A O 1
ATOM 1288 N N . SER A 1 172 ? 17.188 -4.113 1.908 1 83.81 172 SER A N 1
ATOM 1289 C CA . SER A 1 172 ? 16.562 -3.078 1.083 1 83.81 172 SER A CA 1
ATOM 1290 C C . SER A 1 172 ? 17.328 -2.891 -0.226 1 83.81 172 SER A C 1
ATOM 1292 O O . SER A 1 172 ? 18.547 -2.93 -0.247 1 83.81 172 SER A O 1
ATOM 1294 N N . GLY A 1 173 ? 16.531 -2.883 -1.311 1 91.25 173 GLY A N 1
ATOM 1295 C CA . GLY A 1 173 ? 17.094 -2.625 -2.629 1 91.25 173 GLY A CA 1
ATOM 1296 C C . GLY A 1 173 ? 16.047 -2.619 -3.729 1 91.25 173 GLY A C 1
ATOM 1297 O O . GLY A 1 173 ? 14.969 -3.199 -3.57 1 91.25 173 GLY A O 1
ATOM 1298 N N . PHE A 1 174 ? 16.422 -1.852 -4.703 1 92.62 174 PHE A N 1
ATOM 1299 C CA . PHE A 1 174 ? 15.578 -1.927 -5.895 1 92.62 174 PHE A CA 1
ATOM 1300 C C . PHE A 1 174 ? 15.805 -3.238 -6.637 1 92.62 174 PHE A C 1
ATOM 1302 O O . PHE A 1 174 ? 16.938 -3.721 -6.723 1 92.62 174 PHE A O 1
ATOM 1309 N N . GLY A 1 175 ? 14.758 -3.77 -7.121 1 90.44 175 GLY A N 1
ATOM 1310 C CA . GLY A 1 175 ? 14.875 -4.977 -7.922 1 90.44 175 GLY A CA 1
ATOM 1311 C C . GLY A 1 175 ? 15.617 -4.754 -9.227 1 90.44 175 GLY A C 1
ATOM 1312 O O . GLY A 1 175 ? 15.773 -3.617 -9.672 1 90.44 175 GLY A O 1
ATOM 1313 N N . ARG A 1 176 ? 16.047 -5.848 -9.828 1 93.12 176 ARG A N 1
ATOM 1314 C CA . ARG A 1 176 ? 16.672 -5.848 -11.141 1 93.12 176 ARG A CA 1
ATOM 1315 C C . ARG A 1 176 ? 15.633 -5.695 -12.242 1 93.12 176 ARG A C 1
ATOM 1317 O O . ARG A 1 176 ? 14.727 -6.523 -12.367 1 93.12 176 ARG A O 1
ATOM 1324 N N . LYS A 1 177 ? 15.789 -4.641 -12.953 1 92.75 177 LYS A N 1
ATOM 1325 C CA . LYS A 1 177 ? 15.047 -4.578 -14.203 1 92.75 177 LYS A CA 1
ATOM 1326 C C . LYS A 1 177 ? 15.664 -5.496 -15.258 1 92.75 177 LYS A C 1
ATOM 1328 O O . LYS A 1 177 ? 16.812 -5.312 -15.648 1 92.75 177 LYS A O 1
ATOM 1333 N N . LEU A 1 178 ? 14.953 -6.441 -15.742 1 92.81 178 LEU A N 1
ATOM 1334 C CA . LEU A 1 178 ? 15.492 -7.34 -16.75 1 92.81 178 LEU A CA 1
ATOM 1335 C C . LEU A 1 178 ? 15.336 -6.742 -18.156 1 92.81 178 LEU A C 1
ATOM 1337 O O . LEU A 1 178 ? 14.273 -6.844 -18.766 1 92.81 178 LEU A O 1
ATOM 1341 N N . ARG A 1 179 ? 16.406 -6.219 -18.609 1 89.25 179 ARG A N 1
ATOM 1342 C CA . ARG A 1 179 ? 16.375 -5.477 -19.859 1 89.25 179 ARG A CA 1
ATOM 1343 C C . ARG A 1 179 ? 15.867 -6.348 -21 1 89.25 179 ARG A C 1
ATOM 1345 O O . ARG A 1 179 ? 16.25 -7.512 -21.125 1 89.25 179 ARG A O 1
ATOM 1352 N N . GLN A 1 180 ? 14.977 -5.863 -21.656 1 88.12 180 GLN A N 1
ATOM 1353 C CA . GLN A 1 180 ? 14.398 -6.469 -22.844 1 88.12 180 GLN A CA 1
ATOM 1354 C C . GLN A 1 180 ? 13.617 -7.734 -22.5 1 88.12 180 GLN A C 1
ATOM 1356 O O . GLN A 1 180 ? 13.398 -8.586 -23.359 1 88.12 180 GLN A O 1
ATOM 1361 N N . HIS A 1 181 ? 13.414 -7.902 -21.297 1 92.56 181 HIS A N 1
ATOM 1362 C CA . HIS A 1 181 ? 12.57 -9.023 -20.906 1 92.56 181 HIS A CA 1
ATOM 1363 C C . HIS A 1 181 ? 11.156 -8.562 -20.594 1 92.56 181 HIS A C 1
ATOM 1365 O O . HIS A 1 181 ? 10.898 -8.039 -19.5 1 92.56 181 HIS A O 1
ATOM 1371 N N . LYS A 1 182 ? 10.352 -8.844 -21.547 1 95.25 182 LYS A N 1
ATOM 1372 C CA . LYS A 1 182 ? 8.945 -8.469 -21.453 1 95.25 182 LYS A CA 1
ATOM 1373 C C . LYS A 1 182 ? 8.039 -9.68 -21.609 1 95.25 182 LYS A C 1
ATOM 1375 O O . LYS A 1 182 ? 8.344 -10.594 -22.375 1 95.25 182 LYS A O 1
ATOM 1380 N N . VAL A 1 183 ? 6.996 -9.648 -20.844 1 96.06 183 VAL A N 1
ATOM 1381 C CA . VAL A 1 183 ? 6.039 -10.75 -20.891 1 96.06 183 VAL A CA 1
ATOM 1382 C C . VAL A 1 183 ? 4.641 -10.211 -21.172 1 96.06 183 VAL A C 1
ATOM 1384 O O . VAL A 1 183 ? 4.266 -9.148 -20.656 1 96.06 183 VAL A O 1
ATOM 1387 N N . THR A 1 184 ? 3.877 -10.961 -21.984 1 95.25 184 THR A N 1
ATOM 1388 C CA . THR A 1 184 ? 2.488 -10.578 -22.219 1 95.25 184 THR A CA 1
ATOM 1389 C C . THR A 1 184 ? 1.625 -10.914 -21 1 95.25 184 THR A C 1
ATOM 1391 O O . THR A 1 184 ? 2.043 -11.672 -20.125 1 95.25 184 THR A O 1
ATOM 1394 N N . SER A 1 185 ? 0.44 -10.359 -20.906 1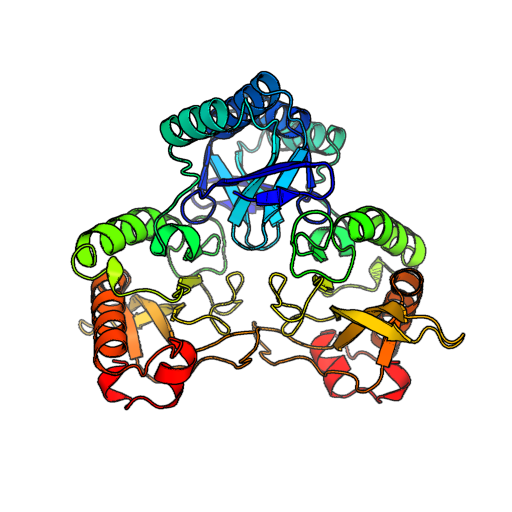 94.81 185 SER A N 1
ATOM 1395 C CA . SER A 1 185 ? -0.493 -10.641 -19.828 1 94.81 185 SER A CA 1
ATOM 1396 C C . SER A 1 185 ? -0.785 -12.133 -19.719 1 94.81 185 SER A C 1
ATOM 1398 O O . SER A 1 185 ? -0.847 -12.68 -18.609 1 94.81 185 SER A O 1
ATOM 1400 N N . ASP A 1 186 ? -0.904 -12.797 -20.844 1 94 186 ASP A N 1
ATOM 1401 C CA . ASP A 1 186 ? -1.243 -14.219 -20.859 1 94 186 ASP A CA 1
ATOM 1402 C C . ASP A 1 186 ? -0.08 -15.07 -20.359 1 94 186 ASP A C 1
ATOM 1404 O O . ASP A 1 186 ? -0.279 -16.203 -19.922 1 94 186 ASP A O 1
ATOM 1408 N N . GLU A 1 187 ? 1.073 -14.539 -20.359 1 96 187 GLU A N 1
ATOM 1409 C CA . GLU A 1 187 ? 2.277 -15.297 -20.031 1 96 187 GLU A CA 1
ATOM 1410 C C . GLU A 1 187 ? 2.645 -15.141 -18.547 1 96 187 GLU A C 1
ATOM 1412 O O . GLU A 1 187 ? 3.555 -15.805 -18.062 1 96 187 GLU A O 1
ATOM 1417 N N . LEU A 1 188 ? 1.948 -14.32 -17.828 1 98 188 LEU A N 1
ATOM 1418 C CA . LEU A 1 188 ? 2.322 -14.016 -16.438 1 98 188 LEU A CA 1
ATOM 1419 C C . LEU A 1 188 ? 2.371 -15.289 -15.602 1 98 188 LEU A C 1
ATOM 1421 O O . LEU A 1 188 ? 3.34 -15.523 -14.875 1 98 188 LEU A O 1
ATOM 1425 N N . GLY A 1 189 ? 1.345 -16.109 -15.688 1 98.38 189 GLY A N 1
ATOM 1426 C CA . GLY A 1 189 ? 1.313 -17.344 -14.906 1 98.38 189 GLY A CA 1
ATOM 1427 C C . GLY A 1 189 ? 2.492 -18.25 -15.18 1 98.38 189 GLY A C 1
ATOM 1428 O O . GLY A 1 189 ? 3.133 -18.75 -14.25 1 98.38 189 GLY A O 1
ATOM 1429 N N . ASP A 1 190 ? 2.793 -18.453 -16.453 1 98.19 190 ASP A N 1
ATOM 1430 C CA . ASP A 1 190 ? 3.912 -19.297 -16.875 1 98.19 190 ASP A CA 1
ATOM 1431 C C . ASP A 1 190 ? 5.234 -18.75 -16.344 1 98.19 190 ASP A C 1
ATOM 1433 O O . ASP A 1 190 ? 6.07 -19.5 -15.836 1 98.19 190 ASP A O 1
ATOM 1437 N N . TYR A 1 191 ? 5.34 -17.484 -16.5 1 98.56 191 TYR A N 1
ATOM 1438 C CA . TYR A 1 191 ? 6.605 -16.875 -16.094 1 98.56 191 TYR A CA 1
ATOM 1439 C C . TYR A 1 191 ? 6.816 -17 -14.594 1 98.56 191 TYR A C 1
ATOM 1441 O O . TYR A 1 191 ? 7.879 -17.422 -14.141 1 98.56 191 TYR A O 1
ATOM 1449 N N . ILE A 1 192 ? 5.848 -16.609 -13.766 1 98.75 192 ILE A N 1
ATOM 1450 C CA . ILE A 1 192 ? 5.949 -16.641 -12.312 1 98.75 192 ILE A CA 1
ATOM 1451 C C . ILE A 1 192 ? 6.238 -18.078 -11.852 1 98.75 192 ILE A C 1
ATOM 1453 O O . ILE A 1 192 ? 7.066 -18.297 -10.969 1 98.75 192 ILE A O 1
ATOM 1457 N N . ASP A 1 193 ? 5.559 -19.016 -12.492 1 98.62 193 ASP A N 1
ATOM 1458 C CA . ASP A 1 193 ? 5.781 -20.422 -12.172 1 98.62 193 ASP A CA 1
ATOM 1459 C C . ASP A 1 193 ? 7.238 -20.812 -12.422 1 98.62 193 ASP A C 1
ATOM 1461 O O . ASP A 1 193 ? 7.895 -21.375 -11.539 1 98.62 193 ASP A O 1
ATOM 1465 N N . ARG A 1 194 ? 7.703 -20.484 -13.539 1 98.38 194 ARG A N 1
ATOM 1466 C CA . ARG A 1 194 ? 9.055 -20.859 -13.938 1 98.38 194 ARG A CA 1
ATOM 1467 C C . ARG A 1 194 ? 10.094 -20.234 -13.008 1 98.38 194 ARG A C 1
ATOM 1469 O O . ARG A 1 194 ? 10.977 -20.922 -12.492 1 98.38 194 ARG A O 1
ATOM 1476 N N . VAL A 1 195 ? 9.992 -18.953 -12.773 1 98.62 195 VAL A N 1
ATOM 1477 C CA . VAL A 1 195 ? 11.016 -18.266 -12 1 98.62 195 VAL A CA 1
ATOM 1478 C C . VAL A 1 195 ? 10.938 -18.703 -10.539 1 98.62 195 VAL A C 1
ATOM 1480 O O . VAL A 1 195 ? 11.961 -18.797 -9.852 1 98.62 195 VAL A O 1
ATOM 1483 N N . THR A 1 196 ? 9.75 -19 -10.023 1 98.69 196 THR A N 1
ATOM 1484 C CA . THR A 1 196 ? 9.586 -19.469 -8.656 1 98.69 196 THR A CA 1
ATOM 1485 C C . THR A 1 196 ? 10.219 -20.844 -8.484 1 98.69 196 THR A C 1
ATOM 1487 O O . THR A 1 196 ? 10.922 -21.094 -7.5 1 98.69 196 THR A O 1
ATOM 1490 N N . ARG A 1 197 ? 10.023 -21.688 -9.453 1 98.56 197 ARG A N 1
ATOM 1491 C CA . ARG A 1 197 ? 10.602 -23.031 -9.367 1 98.56 197 ARG A CA 1
ATOM 1492 C C . ARG A 1 197 ? 12.117 -22.984 -9.477 1 98.56 197 ARG A C 1
ATOM 1494 O O . ARG A 1 197 ? 12.82 -23.75 -8.82 1 98.56 197 ARG A O 1
ATOM 1501 N N . LYS A 1 198 ? 12.633 -22.094 -10.312 1 98.69 198 LYS A N 1
ATOM 1502 C CA . LYS A 1 198 ? 14.078 -21.891 -10.367 1 98.69 198 LYS A CA 1
ATOM 1503 C C . LYS A 1 198 ? 14.625 -21.438 -9.016 1 98.69 198 LYS A C 1
ATOM 1505 O O . LYS A 1 198 ? 15.672 -21.906 -8.57 1 98.69 198 LYS A O 1
ATOM 1510 N N . PHE A 1 199 ? 13.945 -20.531 -8.344 1 98.69 199 PHE A N 1
ATOM 1511 C CA . PHE A 1 199 ? 14.289 -20.078 -7.004 1 98.69 199 PHE A CA 1
ATOM 1512 C C . PHE A 1 199 ? 14.32 -21.25 -6.027 1 98.69 199 PHE A C 1
ATOM 1514 O O . PHE A 1 199 ? 15.305 -21.438 -5.309 1 98.69 199 PHE A O 1
ATOM 1521 N N . LEU A 1 200 ? 13.312 -22.047 -6.031 1 98.31 200 LEU A N 1
ATOM 1522 C CA . LEU A 1 200 ? 13.211 -23.156 -5.09 1 98.31 200 LEU A CA 1
ATOM 1523 C C . LEU A 1 200 ? 14.328 -24.172 -5.324 1 98.31 200 LEU A C 1
ATOM 1525 O O . LEU A 1 200 ? 14.836 -24.766 -4.371 1 98.31 200 LEU A O 1
ATOM 1529 N N . ASP A 1 201 ? 14.719 -24.281 -6.531 1 98.19 201 ASP A N 1
ATOM 1530 C CA . ASP A 1 201 ? 15.766 -25.234 -6.898 1 98.19 201 ASP A CA 1
ATOM 1531 C C . ASP A 1 201 ? 17.141 -24.734 -6.461 1 98.19 201 ASP A C 1
ATOM 1533 O O . ASP A 1 201 ? 18.016 -25.531 -6.129 1 98.19 201 ASP A O 1
ATOM 1537 N N . GLN A 1 202 ? 17.281 -23.438 -6.457 1 98.44 202 GLN A N 1
ATOM 1538 C CA . GLN A 1 202 ? 18.641 -22.922 -6.352 1 98.44 202 GLN A CA 1
ATOM 1539 C C . GLN A 1 202 ? 18.875 -22.234 -5.008 1 98.44 202 GLN A C 1
ATOM 1541 O O . GLN A 1 202 ? 20.016 -21.969 -4.621 1 98.44 202 GLN A O 1
ATOM 1546 N N . ARG A 1 203 ? 17.828 -21.953 -4.289 1 97.12 203 ARG A N 1
ATOM 1547 C CA . ARG A 1 203 ? 17.969 -21.125 -3.092 1 97.12 203 ARG A CA 1
ATOM 1548 C C . ARG A 1 203 ? 18.75 -21.859 -2.01 1 97.12 203 ARG A C 1
ATOM 1550 O O . ARG A 1 203 ? 18.719 -23.094 -1.939 1 97.12 203 ARG A O 1
ATOM 1557 N N . GLU A 1 204 ? 19.391 -21.078 -1.256 1 96.31 204 GLU A N 1
ATOM 1558 C CA . GLU A 1 204 ? 19.984 -21.578 -0.017 1 96.31 204 GLU A CA 1
ATOM 1559 C C . GLU A 1 204 ? 18.953 -21.641 1.103 1 96.31 204 GLU A C 1
ATOM 1561 O O . GLU A 1 204 ? 17.844 -21.109 0.961 1 96.31 204 GLU A O 1
ATOM 1566 N N . GLU A 1 205 ? 19.359 -22.375 2.156 1 94.25 205 GLU A N 1
ATOM 1567 C CA . GLU A 1 205 ? 18.438 -22.484 3.279 1 94.25 205 GLU A CA 1
ATOM 1568 C C . GLU A 1 205 ? 18.078 -21.109 3.84 1 94.25 205 GLU A C 1
ATOM 1570 O O . GLU A 1 205 ? 18.969 -20.328 4.195 1 94.25 205 GLU A O 1
ATOM 1575 N N . GLY A 1 206 ? 16.859 -20.828 3.807 1 92.88 206 GLY A N 1
ATOM 1576 C CA . GLY A 1 206 ? 16.375 -19.594 4.398 1 92.88 206 GLY A CA 1
ATOM 1577 C C . GLY A 1 206 ? 16.531 -18.391 3.479 1 92.88 206 GLY A C 1
ATOM 1578 O O . GLY A 1 206 ? 16.125 -17.281 3.828 1 92.88 206 GLY A O 1
ATOM 1579 N N . GLU A 1 207 ? 17.062 -18.656 2.346 1 96 207 GLU A N 1
ATOM 1580 C CA . GLU A 1 207 ? 17.297 -17.547 1.42 1 96 207 GLU A CA 1
ATOM 1581 C C . GLU A 1 207 ? 15.984 -16.984 0.878 1 96 207 GLU A C 1
ATOM 1583 O O . GLU A 1 207 ? 15.086 -17.75 0.501 1 96 207 GLU A O 1
ATOM 1588 N N . ARG A 1 208 ? 15.891 -15.68 0.884 1 96.06 208 ARG A N 1
ATOM 1589 C CA . ARG A 1 208 ? 14.727 -15.008 0.324 1 96.06 208 ARG A CA 1
ATOM 1590 C C . ARG A 1 208 ? 14.844 -14.875 -1.191 1 96.06 208 ARG A C 1
ATOM 1592 O O . ARG A 1 208 ? 15.945 -14.898 -1.738 1 96.06 208 ARG A O 1
ATOM 1599 N N . PHE A 1 209 ? 13.703 -14.734 -1.846 1 97.44 209 PHE A N 1
ATOM 1600 C CA . PHE A 1 209 ? 13.672 -14.609 -3.299 1 97.44 209 PHE A CA 1
ATOM 1601 C C . PHE A 1 209 ? 14.547 -13.453 -3.766 1 97.44 209 PHE A C 1
ATOM 1603 O O . PHE A 1 209 ? 15.305 -13.594 -4.727 1 97.44 209 PHE A O 1
ATOM 1610 N N . ALA A 1 210 ? 14.445 -12.344 -3.096 1 96.38 210 ALA A N 1
ATOM 1611 C CA . ALA A 1 210 ? 15.18 -11.141 -3.48 1 96.38 210 ALA A CA 1
ATOM 1612 C C . ALA A 1 210 ? 16.688 -11.398 -3.494 1 96.38 210 ALA A C 1
ATOM 1614 O O . ALA A 1 210 ? 17.375 -10.984 -4.426 1 96.38 210 ALA A O 1
ATOM 1615 N N . ASN A 1 211 ? 17.172 -12.023 -2.48 1 95.69 211 ASN A N 1
ATOM 1616 C CA . ASN A 1 211 ? 18.594 -12.328 -2.4 1 95.69 211 ASN A CA 1
ATOM 1617 C C . ASN A 1 211 ? 19.047 -13.258 -3.523 1 95.69 211 ASN A C 1
ATOM 1619 O O . ASN A 1 211 ? 20.078 -13.031 -4.156 1 95.69 211 ASN A O 1
ATOM 1623 N N . TRP A 1 212 ? 18.234 -14.234 -3.721 1 97.56 212 TRP A N 1
ATOM 1624 C CA . TRP A 1 212 ? 18.531 -15.172 -4.801 1 97.56 212 TRP A CA 1
ATOM 1625 C C . TRP A 1 212 ? 18.531 -14.461 -6.152 1 97.56 212 TRP A C 1
ATOM 1627 O O . TRP A 1 212 ? 19.438 -14.672 -6.969 1 97.56 212 TRP A O 1
ATOM 1637 N N . ALA A 1 213 ? 17.547 -13.602 -6.406 1 96.94 213 ALA A N 1
ATOM 1638 C CA . ALA A 1 213 ? 17.406 -12.922 -7.688 1 96.94 213 ALA A CA 1
ATOM 1639 C C . ALA A 1 213 ? 18.609 -12.039 -7.977 1 96.94 213 ALA A C 1
ATOM 1641 O O . ALA A 1 213 ? 18.969 -11.828 -9.133 1 96.94 213 ALA A O 1
ATOM 1642 N N . LEU A 1 214 ? 19.234 -11.539 -6.992 1 92.5 214 LEU A N 1
ATOM 1643 C CA . LEU A 1 214 ? 20.375 -10.641 -7.152 1 92.5 214 LEU A CA 1
ATOM 1644 C C . LEU A 1 214 ? 21.625 -11.422 -7.559 1 92.5 214 LEU A C 1
ATOM 1646 O O . LEU A 1 214 ? 22.5 -10.883 -8.242 1 92.5 214 LEU A O 1
ATOM 1650 N N . ARG A 1 215 ? 21.688 -12.664 -7.172 1 95.25 215 ARG A N 1
ATOM 1651 C CA . ARG A 1 215 ? 22.891 -13.43 -7.461 1 95.25 215 ARG A CA 1
ATOM 1652 C C . ARG A 1 215 ? 22.672 -14.398 -8.617 1 95.25 215 ARG A C 1
ATOM 1654 O O . ARG A 1 215 ? 23.625 -14.938 -9.18 1 95.25 215 ARG A O 1
ATOM 1661 N N . ALA A 1 216 ? 21.453 -14.758 -8.953 1 97.25 216 ALA A N 1
ATOM 1662 C CA . ALA A 1 216 ? 21.141 -15.758 -9.969 1 97.25 216 ALA A CA 1
ATOM 1663 C C . ALA A 1 216 ? 21.625 -15.312 -11.344 1 97.25 216 ALA A C 1
ATOM 1665 O O . ALA A 1 216 ? 21.656 -14.117 -11.641 1 97.25 216 ALA A O 1
ATOM 1666 N N . ASP A 1 217 ? 21.938 -16.312 -12.156 1 96.94 217 ASP A N 1
ATOM 1667 C CA . ASP A 1 217 ? 22.234 -16.031 -13.555 1 96.94 217 ASP A CA 1
ATOM 1668 C C . ASP A 1 217 ? 21.016 -15.453 -14.273 1 96.94 217 ASP A C 1
ATOM 1670 O O . ASP A 1 217 ? 19.891 -15.914 -14.055 1 96.94 217 ASP A O 1
ATOM 1674 N N . GLU A 1 218 ? 21.266 -14.484 -15.141 1 95.69 218 GLU A N 1
ATOM 1675 C CA . GLU A 1 218 ? 20.188 -13.82 -15.852 1 95.69 218 GLU A CA 1
ATOM 1676 C C . GLU A 1 218 ? 19.312 -14.828 -16.609 1 95.69 218 GLU A C 1
ATOM 1678 O O . GLU A 1 218 ? 18.094 -14.656 -16.703 1 95.69 218 GLU A O 1
ATOM 1683 N N . ALA A 1 219 ? 19.906 -15.867 -17.125 1 96.38 219 ALA A N 1
ATOM 1684 C CA . ALA A 1 219 ? 19.172 -16.891 -17.859 1 96.38 219 ALA A CA 1
ATOM 1685 C C . ALA A 1 219 ? 18.141 -17.578 -16.984 1 96.38 219 ALA A C 1
ATOM 1687 O O . ALA A 1 219 ? 17.078 -17.969 -17.453 1 96.38 219 ALA A O 1
ATOM 1688 N N . ASP A 1 220 ? 18.453 -17.703 -15.68 1 97.56 220 ASP A N 1
ATOM 1689 C CA . ASP A 1 220 ? 17.547 -18.359 -14.734 1 97.56 220 ASP A CA 1
ATOM 1690 C C . ASP A 1 220 ? 16.375 -17.453 -14.383 1 97.56 220 ASP A C 1
ATOM 1692 O O . ASP A 1 220 ? 15.352 -17.906 -13.859 1 97.56 220 ASP A O 1
ATOM 1696 N N . LEU A 1 221 ? 16.5 -16.156 -14.68 1 98.06 221 LEU A N 1
ATOM 1697 C CA . LEU A 1 221 ? 15.477 -15.172 -14.328 1 98.06 221 LEU A CA 1
ATOM 1698 C C . LEU A 1 221 ? 14.523 -14.938 -15.492 1 98.06 221 LEU A C 1
ATOM 1700 O O . LEU A 1 221 ? 13.523 -14.234 -15.344 1 98.06 221 LEU A O 1
ATOM 1704 N N . ARG A 1 222 ? 14.875 -15.516 -16.688 1 95.62 222 ARG A N 1
ATOM 1705 C CA . ARG A 1 222 ? 14.078 -15.266 -17.891 1 95.62 222 ARG A CA 1
ATOM 1706 C C . ARG A 1 222 ? 13.258 -16.5 -18.266 1 95.62 222 ARG A C 1
ATOM 1708 O O . ARG A 1 222 ? 12.094 -16.375 -18.641 1 95.62 222 ARG A O 1
ATOM 1715 N N . MET B 1 1 ? -12.148 12.312 -8.211 1 73.12 1 MET B N 1
ATOM 1716 C CA . MET B 1 1 ? -13.203 11.766 -9.055 1 73.12 1 MET B CA 1
ATOM 1717 C C . MET B 1 1 ? -12.742 11.672 -10.508 1 73.12 1 MET B C 1
ATOM 1719 O O . MET B 1 1 ? -12.023 12.539 -10.992 1 73.12 1 MET B O 1
ATOM 1723 N N . GLN B 1 2 ? -13.094 10.516 -11.156 1 77.81 2 GLN B N 1
ATOM 1724 C CA . GLN B 1 2 ? -12.711 10.375 -12.562 1 77.81 2 GLN B CA 1
ATOM 1725 C C . GLN B 1 2 ? -13.727 9.531 -13.328 1 77.81 2 GLN B C 1
ATOM 1727 O O . GLN B 1 2 ? -14.305 8.594 -12.773 1 77.81 2 GLN B O 1
ATOM 1732 N N . LYS B 1 3 ? -13.953 9.969 -14.539 1 84.31 3 LYS B N 1
ATOM 1733 C CA . LYS B 1 3 ? -14.734 9.125 -15.453 1 84.31 3 LYS B CA 1
ATOM 1734 C C . LYS B 1 3 ? -13.945 7.887 -15.867 1 84.31 3 LYS B C 1
ATOM 1736 O O . LYS B 1 3 ? -12.75 7.969 -16.156 1 84.31 3 LYS B O 1
ATOM 1741 N N . ILE B 1 4 ? -14.711 6.734 -15.805 1 81.88 4 ILE B N 1
ATOM 1742 C CA . ILE B 1 4 ? -14.008 5.5 -16.141 1 81.88 4 ILE B CA 1
ATOM 1743 C C . ILE B 1 4 ? -14.461 5.004 -17.5 1 81.88 4 ILE B C 1
ATOM 1745 O O . ILE B 1 4 ? -15.266 5.656 -18.172 1 81.88 4 ILE B O 1
ATOM 1749 N N . LYS B 1 5 ? -13.969 3.969 -18.031 1 77.94 5 LYS B N 1
ATOM 1750 C CA . LYS B 1 5 ? -14.102 3.492 -19.406 1 77.94 5 LYS B CA 1
ATOM 1751 C C . LYS B 1 5 ? -15.562 3.221 -19.75 1 77.94 5 LYS B C 1
ATOM 1753 O O . LYS B 1 5 ? -15.977 3.404 -20.891 1 77.94 5 LYS B O 1
ATOM 1758 N N . ASN B 1 6 ? -16.375 2.809 -18.766 1 80.94 6 ASN B N 1
ATOM 1759 C CA . ASN B 1 6 ? -17.766 2.488 -19.062 1 80.94 6 ASN B CA 1
ATOM 1760 C C . ASN B 1 6 ? -18.641 3.734 -19.016 1 80.94 6 ASN B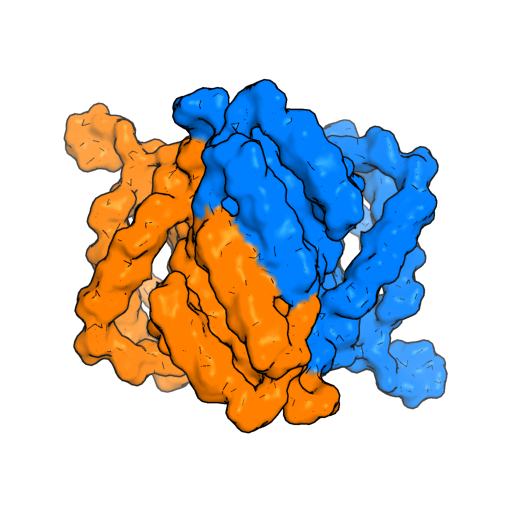 C 1
ATOM 1762 O O . ASN B 1 6 ? -19.875 3.637 -19.125 1 80.94 6 ASN B O 1
ATOM 1766 N N . GLY B 1 7 ? -18.031 4.879 -18.797 1 88.69 7 GLY B N 1
ATOM 1767 C CA . GLY B 1 7 ? -18.75 6.141 -18.859 1 88.69 7 GLY B CA 1
ATOM 1768 C C . GLY B 1 7 ? -19.266 6.59 -17.5 1 88.69 7 GLY B C 1
ATOM 1769 O O . GLY B 1 7 ? -19.797 7.691 -17.375 1 88.69 7 GLY B O 1
ATOM 1770 N N . LEU B 1 8 ? -19.109 5.73 -16.516 1 94.06 8 LEU B N 1
ATOM 1771 C CA . LEU B 1 8 ? -19.547 6.066 -15.156 1 94.06 8 LEU B CA 1
ATOM 1772 C C . LEU B 1 8 ? -18.375 6.613 -14.336 1 94.06 8 LEU B C 1
ATOM 1774 O O . LEU B 1 8 ? -17.297 6.84 -14.867 1 94.06 8 LEU B O 1
ATOM 1778 N N . ASN B 1 9 ? -18.641 6.895 -13.07 1 95.06 9 ASN B N 1
ATOM 1779 C CA . ASN B 1 9 ? -17.641 7.625 -12.289 1 95.06 9 ASN B CA 1
ATOM 1780 C C . ASN B 1 9 ? -17.031 6.75 -11.203 1 95.06 9 ASN B C 1
ATOM 1782 O O . ASN B 1 9 ? -17.703 5.898 -10.625 1 95.06 9 ASN B O 1
ATOM 1786 N N . ALA B 1 10 ? -15.75 6.977 -10.977 1 95.38 10 ALA B N 1
ATOM 1787 C CA . ALA B 1 10 ? -15.047 6.473 -9.797 1 95.38 10 ALA B CA 1
ATOM 1788 C C . ALA B 1 10 ? -14.844 7.578 -8.766 1 95.38 10 ALA B C 1
ATOM 1790 O O . ALA B 1 10 ? -14.43 8.688 -9.109 1 95.38 10 ALA B O 1
ATOM 1791 N N . VAL B 1 11 ? -15.203 7.258 -7.516 1 96.38 11 VAL B N 1
ATOM 1792 C CA . VAL B 1 11 ? -15.07 8.227 -6.43 1 96.38 11 VAL B CA 1
ATOM 1793 C C . VAL B 1 11 ? -14.141 7.664 -5.352 1 96.38 11 VAL B C 1
ATOM 1795 O O . VAL B 1 11 ? -14.492 6.699 -4.668 1 96.38 11 VAL B O 1
ATOM 1798 N N . GLY B 1 12 ? -12.945 8.25 -5.234 1 95.81 12 GLY B N 1
ATOM 1799 C CA . GLY B 1 12 ? -12.023 7.891 -4.164 1 95.81 12 GLY B CA 1
ATOM 1800 C C . GLY B 1 12 ? -12.266 8.664 -2.885 1 95.81 12 GLY B C 1
ATOM 1801 O O . GLY B 1 12 ? -12.57 9.859 -2.926 1 95.81 12 GLY B O 1
ATOM 1802 N N . VAL B 1 13 ? -12.094 7.973 -1.724 1 97.19 13 VAL B N 1
ATOM 1803 C CA . VAL B 1 13 ? -12.273 8.641 -0.441 1 97.19 13 VAL B CA 1
ATOM 1804 C C . VAL B 1 13 ? -11.133 8.266 0.501 1 97.19 13 VAL B C 1
ATOM 1806 O O . VAL B 1 13 ? -10.539 7.195 0.372 1 97.19 13 VAL B O 1
ATOM 1809 N N . ALA B 1 14 ? -10.898 9.164 1.456 1 96.88 14 ALA B N 1
ATOM 1810 C CA . ALA B 1 14 ? -9.695 9.016 2.268 1 96.88 14 ALA B CA 1
ATOM 1811 C C . ALA B 1 14 ? -10.039 8.93 3.752 1 96.88 14 ALA B C 1
ATOM 1813 O O . ALA B 1 14 ? -10.359 9.945 4.379 1 96.88 14 ALA B O 1
ATOM 1814 N N . ALA B 1 15 ? -9.938 7.727 4.277 1 97 15 ALA B N 1
ATOM 1815 C CA . ALA B 1 15 ? -9.789 7.605 5.727 1 97 15 ALA B CA 1
ATOM 1816 C C . ALA B 1 15 ? -8.375 7.965 6.164 1 97 15 ALA B C 1
ATOM 1818 O O . ALA B 1 15 ? -7.414 7.75 5.418 1 97 15 ALA B O 1
ATOM 1819 N N . ILE B 1 16 ? -8.195 8.547 7.312 1 97.75 16 ILE B N 1
ATOM 1820 C CA . ILE B 1 16 ? -6.848 8.828 7.785 1 97.75 16 ILE B CA 1
ATOM 1821 C C . ILE B 1 16 ? -6.129 7.523 8.109 1 97.75 16 ILE B C 1
ATOM 1823 O O . ILE B 1 16 ? -6.508 6.82 9.055 1 97.75 16 ILE B O 1
ATOM 1827 N N . ALA B 1 17 ? -5.141 7.219 7.324 1 96.94 17 ALA B N 1
ATOM 1828 C CA . ALA B 1 17 ? -4.305 6.031 7.484 1 96.94 17 ALA B CA 1
ATOM 1829 C C . ALA B 1 17 ? -5.156 4.766 7.531 1 96.94 17 ALA B C 1
ATOM 1831 O O . ALA B 1 17 ? -4.875 3.848 8.305 1 96.94 17 ALA B O 1
ATOM 1832 N N . GLY B 1 18 ? -6.281 4.723 6.844 1 96.94 18 GLY B N 1
ATOM 1833 C CA . GLY B 1 18 ? -7.074 3.523 6.617 1 96.94 18 GLY B CA 1
ATOM 1834 C C . GLY B 1 18 ? -7.941 3.146 7.805 1 96.94 18 GLY B C 1
ATOM 1835 O O . GLY B 1 18 ? -8.445 2.025 7.879 1 96.94 18 GLY B O 1
ATOM 1836 N N . ARG B 1 19 ? -8.086 4.004 8.758 1 96.38 19 ARG B N 1
ATOM 1837 C CA . ARG B 1 19 ? -8.906 3.689 9.922 1 96.38 19 ARG B CA 1
ATOM 1838 C C . ARG B 1 19 ? -10.391 3.873 9.609 1 96.38 19 ARG B C 1
ATOM 1840 O O . ARG B 1 19 ? -10.805 4.934 9.141 1 96.38 19 ARG B O 1
ATOM 1847 N N . VAL B 1 20 ? -11.172 2.805 9.867 1 95.94 20 VAL B N 1
ATOM 1848 C CA . VAL B 1 20 ? -12.625 2.842 9.695 1 95.94 20 VAL B CA 1
ATOM 1849 C C . VAL B 1 20 ? -13.289 2.039 10.812 1 95.94 20 VAL B C 1
ATOM 1851 O O . VAL B 1 20 ? -12.617 1.34 11.57 1 95.94 20 VAL B O 1
ATOM 1854 N N . THR B 1 21 ? -14.578 2.186 10.938 1 96.31 21 THR B N 1
ATOM 1855 C CA . THR B 1 21 ? -15.375 1.384 11.859 1 96.31 21 THR B CA 1
ATOM 1856 C C . THR B 1 21 ? -16.359 0.503 11.094 1 96.31 21 THR B C 1
ATOM 1858 O O . THR B 1 21 ? -16.625 0.735 9.914 1 96.31 21 THR B O 1
ATOM 1861 N N . GLY B 1 22 ? -16.875 -0.509 11.797 1 94.94 22 GLY B N 1
ATOM 1862 C CA . GLY B 1 22 ? -17.953 -1.296 11.203 1 94.94 22 GLY B CA 1
ATOM 1863 C C . GLY B 1 22 ? -19.156 -0.462 10.805 1 94.94 22 GLY B C 1
ATOM 1864 O O . GLY B 1 22 ? -19.734 -0.684 9.75 1 94.94 22 GLY B O 1
ATOM 1865 N N . THR B 1 23 ? -19.484 0.465 11.656 1 96.62 23 THR B N 1
ATOM 1866 C CA . THR B 1 23 ? -20.609 1.369 11.383 1 96.62 23 THR B CA 1
ATOM 1867 C C . THR B 1 23 ? -20.344 2.186 10.117 1 96.62 23 THR B C 1
ATOM 1869 O O . THR B 1 23 ? -21.234 2.354 9.289 1 96.62 23 THR B O 1
ATOM 1872 N N . THR B 1 24 ? -19.141 2.666 9.977 1 96.88 24 THR B N 1
ATOM 1873 C CA . THR B 1 24 ? -18.781 3.424 8.781 1 96.88 24 THR B CA 1
ATOM 1874 C C . THR B 1 24 ? -18.859 2.545 7.535 1 96.88 24 THR B C 1
ATOM 1876 O O . THR B 1 24 ? -19.375 2.969 6.504 1 96.88 24 THR B O 1
ATOM 1879 N N . LEU B 1 25 ? -18.359 1.309 7.605 1 96.5 25 LEU B N 1
ATOM 1880 C CA . LEU B 1 25 ? -18.391 0.394 6.469 1 96.5 25 LEU B CA 1
ATOM 1881 C C . LEU B 1 25 ? -19.828 0.086 6.062 1 96.5 25 LEU B C 1
ATOM 1883 O O . LEU B 1 25 ? -20.141 0.034 4.875 1 96.5 25 LEU B O 1
ATOM 1887 N N . GLN B 1 26 ? -20.656 -0.096 7.027 1 97.06 26 GLN B N 1
ATOM 1888 C CA . GLN B 1 26 ? -22.078 -0.325 6.758 1 97.06 26 GLN B CA 1
ATOM 1889 C C . GLN B 1 26 ? -22.703 0.872 6.047 1 97.06 26 GLN B C 1
ATOM 1891 O O . GLN B 1 26 ? -23.422 0.708 5.062 1 97.06 26 GLN B O 1
ATOM 1896 N N . ALA B 1 27 ? -22.422 2.004 6.59 1 97.94 27 ALA B N 1
ATOM 1897 C CA . ALA B 1 27 ? -22.984 3.225 6.012 1 97.94 27 ALA B CA 1
ATOM 1898 C C . ALA B 1 27 ? -22.484 3.432 4.582 1 97.94 27 ALA B C 1
ATOM 1900 O O . ALA B 1 27 ? -23.234 3.873 3.713 1 97.94 27 ALA B O 1
ATOM 1901 N N . VAL B 1 28 ? -21.234 3.184 4.32 1 98 28 VAL B N 1
ATOM 1902 C CA . VAL B 1 28 ? -20.672 3.289 2.977 1 98 28 VAL B CA 1
ATOM 1903 C C . VAL B 1 28 ? -21.391 2.324 2.039 1 98 28 VAL B C 1
ATOM 1905 O O . VAL B 1 28 ? -21.797 2.703 0.935 1 98 28 VAL B O 1
ATOM 1908 N N . ALA B 1 29 ? -21.594 1.08 2.486 1 97.62 29 ALA B N 1
ATOM 1909 C CA . ALA B 1 29 ? -22.281 0.083 1.674 1 97.62 29 ALA B CA 1
ATOM 1910 C C . ALA B 1 29 ? -23.703 0.529 1.356 1 97.62 29 ALA B C 1
ATOM 1912 O O . ALA B 1 29 ? -24.172 0.365 0.229 1 97.62 29 ALA B O 1
ATOM 1913 N N . ASP B 1 30 ? -24.359 1.073 2.34 1 98.12 30 ASP B N 1
ATOM 1914 C CA . ASP B 1 30 ? -25.719 1.587 2.141 1 98.12 30 ASP B CA 1
ATOM 1915 C C . ASP B 1 30 ? -25.734 2.697 1.093 1 98.12 30 ASP B C 1
ATOM 1917 O O . ASP B 1 30 ? -26.625 2.74 0.24 1 98.12 30 ASP B O 1
ATOM 1921 N N . LEU B 1 31 ? -24.812 3.605 1.205 1 98.25 31 LEU B N 1
ATOM 1922 C CA . LEU B 1 31 ? -24.719 4.699 0.247 1 98.25 31 LEU B CA 1
ATOM 1923 C C . LEU B 1 31 ? -24.453 4.172 -1.161 1 98.25 31 LEU B C 1
ATOM 1925 O O . LEU B 1 31 ? -25.031 4.676 -2.131 1 98.25 31 LEU B O 1
ATOM 1929 N N . MET B 1 32 ? -23.578 3.17 -1.294 1 98.12 32 MET B N 1
ATOM 1930 C CA . MET B 1 32 ? -23.312 2.547 -2.586 1 98.12 32 MET B CA 1
ATOM 1931 C C . MET B 1 32 ? -24.578 1.983 -3.203 1 98.12 32 MET B C 1
ATOM 1933 O O . MET B 1 32 ? -24.891 2.25 -4.367 1 98.12 32 MET B O 1
ATOM 1937 N N . GLU B 1 33 ? -25.297 1.28 -2.404 1 97.69 33 GLU B N 1
ATOM 1938 C CA . GLU B 1 33 ? -26.562 0.712 -2.873 1 97.69 33 GLU B CA 1
ATOM 1939 C C . GLU B 1 33 ? -27.516 1.805 -3.338 1 97.69 33 GLU B C 1
ATOM 1941 O O . GLU B 1 33 ? -28.156 1.673 -4.383 1 97.69 33 GLU B O 1
ATOM 1946 N N . LYS B 1 34 ? -27.625 2.807 -2.59 1 97.94 34 LYS B N 1
ATOM 1947 C CA . LYS B 1 34 ? -28.531 3.914 -2.873 1 97.94 34 LYS B CA 1
ATOM 1948 C C . LYS B 1 34 ? -28.219 4.551 -4.223 1 97.94 34 LYS B C 1
ATOM 1950 O O . LYS B 1 34 ? -29.125 4.992 -4.934 1 97.94 34 LYS B O 1
ATOM 1955 N N . VAL B 1 35 ? -26.984 4.594 -4.594 1 97.81 35 VAL B N 1
ATOM 1956 C CA . VAL B 1 35 ? -26.625 5.309 -5.816 1 97.81 35 VAL B CA 1
ATOM 1957 C C . VAL B 1 35 ? -26.438 4.312 -6.957 1 97.81 35 VAL B C 1
ATOM 1959 O O . VAL B 1 35 ? -26 4.684 -8.047 1 97.81 35 VAL B O 1
ATOM 1962 N N . GLY B 1 36 ? -26.703 3.037 -6.695 1 96.5 36 GLY B N 1
ATOM 1963 C CA . GLY B 1 36 ? -26.688 2.021 -7.734 1 96.5 36 GLY B CA 1
ATOM 1964 C C . GLY B 1 36 ? -25.312 1.452 -8 1 96.5 36 GLY B C 1
ATOM 1965 O O . GLY B 1 36 ? -25.031 0.955 -9.094 1 96.5 36 GLY B O 1
ATOM 1966 N N . SER B 1 37 ? -24.375 1.626 -7.062 1 96.31 37 SER B N 1
ATOM 1967 C CA . SER B 1 37 ? -23.031 1.064 -7.176 1 96.31 37 SER B CA 1
ATOM 1968 C C . SER B 1 37 ? -22.891 -0.192 -6.324 1 96.31 37 SER B C 1
ATOM 1970 O O . SER B 1 37 ? -23.453 -0.283 -5.238 1 96.31 37 SER B O 1
ATOM 1972 N N . ASP B 1 38 ? -22.078 -1.132 -6.836 1 96.88 38 ASP B N 1
ATOM 1973 C CA . ASP B 1 38 ? -21.828 -2.328 -6.035 1 96.88 38 ASP B CA 1
ATOM 1974 C C . ASP B 1 38 ? -20.375 -2.771 -6.129 1 96.88 38 ASP B C 1
ATOM 1976 O O . ASP B 1 38 ? -20.031 -3.877 -5.715 1 96.88 38 ASP B O 1
ATOM 1980 N N . ARG B 1 39 ? -19.562 -1.984 -6.727 1 95.5 39 ARG B N 1
ATOM 1981 C CA . ARG B 1 39 ? -18.141 -2.332 -6.809 1 95.5 39 ARG B CA 1
ATOM 1982 C C . ARG B 1 39 ? -17.281 -1.301 -6.086 1 95.5 39 ARG B C 1
ATOM 1984 O O . ARG B 1 39 ? -17.469 -0.095 -6.262 1 95.5 39 ARG B O 1
ATOM 1991 N N . ALA B 1 40 ? -16.406 -1.755 -5.246 1 96.12 40 ALA B N 1
ATOM 1992 C CA . ALA B 1 40 ? -15.43 -0.917 -4.559 1 96.12 40 ALA B CA 1
ATOM 1993 C C . ALA B 1 40 ? -14.055 -1.576 -4.551 1 96.12 40 ALA B C 1
ATOM 1995 O O . ALA B 1 40 ? -13.93 -2.768 -4.848 1 96.12 40 ALA B O 1
ATOM 1996 N N . ARG B 1 41 ? -13.039 -0.75 -4.293 1 96.06 41 ARG B N 1
ATOM 1997 C CA . ARG B 1 41 ? -11.664 -1.234 -4.277 1 96.06 41 ARG B CA 1
ATOM 1998 C C . ARG B 1 41 ? -10.875 -0.62 -3.123 1 96.06 41 ARG B C 1
ATOM 2000 O O . ARG B 1 41 ? -11 0.576 -2.85 1 96.06 41 ARG B O 1
ATOM 2007 N N . PHE B 1 42 ? -10.125 -1.53 -2.42 1 97 42 PHE B N 1
ATOM 2008 C CA . PHE B 1 42 ? -9.062 -1.019 -1.568 1 97 42 PHE B CA 1
ATOM 2009 C C . PHE B 1 42 ? -7.863 -0.584 -2.404 1 97 42 PHE B C 1
ATOM 2011 O O . PHE B 1 42 ? -7.391 -1.335 -3.262 1 97 42 PHE B O 1
ATOM 2018 N N . SER B 1 43 ? -7.398 0.634 -2.182 1 96.19 43 SER B N 1
ATOM 2019 C CA . SER B 1 43 ? -6.242 1.103 -2.939 1 96.19 43 SER B CA 1
ATOM 2020 C C . SER B 1 43 ? -4.938 0.707 -2.258 1 96.19 43 SER B C 1
ATOM 2022 O O . SER B 1 43 ? -4.938 0.297 -1.095 1 96.19 43 SER B O 1
ATOM 2024 N N . PRO B 1 44 ? -3.816 0.799 -2.922 1 96.06 44 PRO B N 1
ATOM 2025 C CA . PRO B 1 44 ? -2.52 0.553 -2.285 1 96.06 44 PRO B CA 1
ATOM 2026 C C . PRO B 1 44 ? -2.127 1.651 -1.3 1 96.06 44 PRO B C 1
ATOM 2028 O O . PRO B 1 44 ? -1.046 1.598 -0.708 1 96.06 44 PRO B O 1
ATOM 2031 N N . PHE B 1 45 ? -2.99 2.635 -1.054 1 97.25 45 PHE B N 1
ATOM 2032 C CA . PHE B 1 45 ? -2.643 3.789 -0.236 1 97.25 45 PHE B CA 1
ATOM 2033 C C . PHE B 1 45 ? -3.572 3.9 0.967 1 97.25 45 PHE B C 1
ATOM 2035 O O . PHE B 1 45 ? -3.736 4.98 1.535 1 97.25 45 PHE B O 1
ATOM 2042 N N . GLN B 1 46 ? -4.238 2.814 1.272 1 97.88 46 GLN B N 1
ATOM 2043 C CA . GLN B 1 46 ? -5.148 2.73 2.41 1 97.88 46 GLN B CA 1
ATOM 2044 C C . GLN B 1 46 ? -6.355 3.643 2.219 1 97.88 46 GLN B C 1
ATOM 2046 O O . GLN B 1 46 ? -6.777 4.328 3.152 1 97.88 46 GLN B O 1
ATOM 2051 N N . LYS B 1 47 ? -6.82 3.742 0.971 1 97.38 47 LYS B N 1
ATOM 2052 C CA . LYS B 1 47 ? -8.031 4.461 0.585 1 97.38 47 LYS B CA 1
ATOM 2053 C C . LYS B 1 47 ? -9.078 3.512 0.012 1 97.38 47 LYS B C 1
ATOM 2055 O O . LYS B 1 47 ? -8.797 2.334 -0.217 1 97.38 47 LYS B O 1
ATOM 2060 N N . LEU B 1 48 ? -10.25 4.016 -0.104 1 97.5 48 LEU B N 1
ATOM 2061 C CA . LEU B 1 48 ? -11.359 3.293 -0.713 1 97.5 48 LEU B CA 1
ATOM 2062 C C . LEU B 1 48 ? -11.828 3.986 -1.991 1 97.5 48 LEU B C 1
ATOM 2064 O O . LEU B 1 48 ? -11.945 5.211 -2.029 1 97.5 48 LEU B O 1
ATOM 2068 N N . ILE B 1 49 ? -12.055 3.221 -3.053 1 96.25 49 ILE B N 1
ATOM 2069 C CA . ILE B 1 49 ? -12.578 3.736 -4.312 1 96.25 49 ILE B CA 1
ATOM 2070 C C . ILE B 1 49 ? -13.93 3.098 -4.617 1 96.25 49 ILE B C 1
ATOM 2072 O O . ILE B 1 49 ? -14.047 1.872 -4.656 1 96.25 49 ILE B O 1
ATOM 2076 N N . ILE B 1 50 ? -14.898 3.877 -4.754 1 97.12 50 ILE B N 1
ATOM 2077 C CA . ILE B 1 50 ? -16.219 3.422 -5.145 1 97.12 50 ILE B CA 1
ATOM 2078 C C . ILE B 1 50 ? -16.406 3.592 -6.652 1 97.12 50 ILE B C 1
ATOM 2080 O O . ILE B 1 50 ? -16.172 4.672 -7.195 1 97.12 50 ILE B O 1
ATOM 2084 N N . LEU B 1 51 ? -16.891 2.535 -7.301 1 95.19 51 LEU B N 1
ATOM 2085 C CA . LEU B 1 51 ? -16.922 2.516 -8.758 1 95.19 51 LEU B CA 1
ATOM 2086 C C . LEU B 1 51 ? -18.359 2.598 -9.281 1 95.19 51 LEU B C 1
ATOM 2088 O O . LEU B 1 51 ? -19.312 2.436 -8.516 1 95.19 51 LEU B O 1
ATOM 2092 N N . ASP B 1 52 ? -18.453 2.918 -10.555 1 94.75 52 ASP B N 1
ATOM 2093 C CA . ASP B 1 52 ? -19.672 2.795 -11.359 1 94.75 52 ASP B CA 1
ATOM 2094 C C . ASP B 1 52 ? -20.781 3.699 -10.812 1 94.75 52 ASP B C 1
ATOM 2096 O O . ASP B 1 52 ? -21.922 3.271 -10.68 1 94.75 52 ASP B O 1
ATOM 2100 N N . VAL B 1 53 ? -20.406 4.891 -10.445 1 97.19 53 VAL B N 1
ATOM 2101 C CA . VAL B 1 53 ? -21.391 5.844 -9.93 1 97.19 53 VAL B CA 1
ATOM 2102 C C . VAL B 1 53 ? -21.953 6.672 -11.078 1 97.19 53 VAL B C 1
ATOM 2104 O O . VAL B 1 53 ? -21.219 7.34 -11.797 1 97.19 53 VAL B O 1
ATOM 2107 N N . PRO B 1 54 ? -23.266 6.668 -11.266 1 97.44 54 PRO B N 1
ATOM 2108 C CA . PRO B 1 54 ? -23.859 7.508 -12.305 1 97.44 54 PRO B CA 1
ATOM 2109 C C . PRO B 1 54 ? -23.609 9 -12.086 1 97.44 54 PRO B C 1
ATOM 2111 O O . PRO B 1 54 ? -23.547 9.453 -10.938 1 97.44 54 PRO B O 1
ATOM 2114 N N . ASP B 1 55 ? -23.578 9.781 -13.227 1 96.69 55 ASP B N 1
ATOM 2115 C CA . ASP B 1 55 ? -23.281 11.211 -13.195 1 96.69 55 ASP B CA 1
ATOM 2116 C C . ASP B 1 55 ? -24.234 11.945 -12.258 1 96.69 55 ASP B C 1
ATOM 2118 O O . ASP B 1 55 ? -23.797 12.789 -11.469 1 96.69 55 ASP B O 1
ATOM 2122 N N . ASP B 1 56 ? -25.406 11.594 -12.336 1 97.56 56 ASP B N 1
ATOM 2123 C CA . ASP B 1 56 ? -26.422 12.359 -11.625 1 97.56 56 ASP B CA 1
ATOM 2124 C C . ASP B 1 56 ? -26.5 11.945 -10.156 1 97.56 56 ASP B C 1
ATOM 2126 O O . ASP B 1 56 ? -27.281 12.492 -9.383 1 97.56 56 ASP B O 1
ATOM 2130 N N . LYS B 1 57 ? -25.672 10.953 -9.758 1 98.25 57 LYS B N 1
ATOM 2131 C CA . LYS B 1 57 ? -25.688 10.461 -8.383 1 98.25 57 LYS B CA 1
ATOM 2132 C C . LYS B 1 57 ? -24.391 10.812 -7.66 1 98.25 57 LYS B C 1
ATOM 2134 O O . LYS B 1 57 ? -24.266 10.586 -6.457 1 98.25 57 LYS B O 1
ATOM 2139 N N . VAL B 1 58 ? -23.469 11.375 -8.32 1 97.62 58 VAL B N 1
ATOM 2140 C CA . VAL B 1 58 ? -22.141 11.664 -7.762 1 97.62 58 VAL B CA 1
ATOM 2141 C C . VAL B 1 58 ? -22.281 12.609 -6.574 1 97.62 58 VAL B C 1
ATOM 2143 O O . VAL B 1 58 ? -21.719 12.359 -5.504 1 97.62 58 VAL B O 1
ATOM 2146 N N . ASP B 1 59 ? -23.094 13.641 -6.742 1 97.81 59 ASP B N 1
ATOM 2147 C CA . ASP B 1 59 ? -23.234 14.633 -5.676 1 97.81 59 ASP B CA 1
ATOM 2148 C C . ASP B 1 59 ? -23.844 14.008 -4.426 1 97.81 59 ASP B C 1
ATOM 2150 O O . ASP B 1 59 ? -23.438 14.32 -3.305 1 97.81 59 ASP B O 1
ATOM 2154 N N . GLU B 1 60 ? -24.781 13.203 -4.602 1 98.06 60 GLU B N 1
ATOM 2155 C CA . GLU B 1 60 ? -25.422 12.516 -3.486 1 98.06 60 GLU B CA 1
ATOM 2156 C C . GLU B 1 60 ? -24.422 11.625 -2.742 1 98.06 60 GLU B C 1
ATOM 2158 O O . GLU B 1 60 ? -24.359 11.656 -1.512 1 98.06 60 GLU B O 1
ATOM 2163 N N . LEU B 1 61 ? -23.656 10.883 -3.455 1 98.25 61 LEU B N 1
ATOM 2164 C CA . LEU B 1 61 ? -22.656 10.008 -2.857 1 98.25 61 LEU B CA 1
ATOM 2165 C C . LEU B 1 61 ? -21.609 10.82 -2.094 1 98.25 61 LEU B C 1
ATOM 2167 O O . LEU B 1 61 ? -21.312 10.523 -0.936 1 98.25 61 LEU B O 1
ATOM 2171 N N . VAL B 1 62 ? -21.141 11.828 -2.738 1 98.12 62 VAL B N 1
ATOM 2172 C CA . VAL B 1 62 ? -20.078 12.656 -2.172 1 98.12 62 VAL B CA 1
ATOM 2173 C C . VAL B 1 62 ? -20.562 13.312 -0.881 1 98.12 62 VAL B C 1
ATOM 2175 O O . VAL B 1 62 ? -19.859 13.297 0.131 1 98.12 62 VAL B O 1
ATOM 2178 N N . THR B 1 63 ? -21.766 13.812 -0.859 1 98.12 63 THR B N 1
ATOM 2179 C CA . THR B 1 63 ? -22.328 14.445 0.323 1 98.12 63 THR B CA 1
ATOM 2180 C C . THR B 1 63 ? -22.469 13.445 1.466 1 98.12 63 THR B C 1
ATOM 2182 O O . THR B 1 63 ? -22.141 13.75 2.611 1 98.12 63 THR B O 1
ATOM 2185 N N . GLY B 1 64 ? -22.938 12.297 1.151 1 98.12 64 GLY B N 1
ATOM 2186 C CA . GLY B 1 64 ? -23.078 11.25 2.154 1 98.12 64 GLY B CA 1
ATOM 2187 C C . GLY B 1 64 ? -21.734 10.82 2.74 1 98.12 64 GLY B C 1
ATOM 2188 O O . GLY B 1 64 ? -21.625 10.625 3.951 1 98.12 64 GLY B O 1
ATOM 2189 N N . LEU B 1 65 ? -20.75 10.672 1.91 1 98 65 LEU B N 1
ATOM 2190 C CA . LEU B 1 65 ? -19.422 10.242 2.338 1 98 65 LEU B CA 1
ATOM 2191 C C . LEU B 1 65 ? -18.75 11.312 3.205 1 98 65 LEU B C 1
ATOM 2193 O O . LEU B 1 65 ? -18.078 10.992 4.184 1 98 65 LEU B O 1
ATOM 2197 N N . ASP B 1 66 ? -19 12.562 2.852 1 97.38 66 ASP B N 1
ATOM 2198 C CA . ASP B 1 66 ? -18.469 13.664 3.656 1 97.38 66 ASP B CA 1
ATOM 2199 C C . ASP B 1 66 ? -19.016 13.609 5.082 1 97.38 66 ASP B C 1
ATOM 2201 O O . ASP B 1 66 ? -18.281 13.852 6.043 1 97.38 66 ASP B O 1
ATOM 2205 N N . LYS B 1 67 ? -20.266 13.289 5.262 1 97.25 67 LYS B N 1
ATOM 2206 C CA . LYS B 1 67 ? -20.891 13.195 6.574 1 97.25 67 LYS B CA 1
ATOM 2207 C C . LYS B 1 67 ? -20.297 12.055 7.398 1 97.25 67 LYS B C 1
ATOM 2209 O O . LYS B 1 67 ? -20.344 12.086 8.633 1 97.25 67 LYS B O 1
ATOM 2214 N N . LEU B 1 68 ? -19.719 11.07 6.715 1 97.06 68 LEU B N 1
ATOM 2215 C CA . LEU B 1 68 ? -19.109 9.922 7.383 1 97.06 68 LEU B CA 1
ATOM 2216 C C . LEU B 1 68 ? -17.641 10.195 7.711 1 97.06 68 LEU B C 1
ATOM 2218 O O . LEU B 1 68 ? -16.953 9.32 8.242 1 97.06 68 LEU B O 1
ATOM 2222 N N . GLY B 1 69 ? -17.141 11.383 7.352 1 96.5 69 GLY B N 1
ATOM 2223 C CA . GLY B 1 69 ? -15.742 11.695 7.566 1 96.5 69 GLY B CA 1
ATOM 2224 C C . GLY B 1 69 ? -14.828 11.078 6.52 1 96.5 69 GLY B C 1
ATOM 2225 O O . GLY B 1 69 ? -13.648 10.828 6.785 1 96.5 69 GLY B O 1
ATOM 2226 N N . LEU B 1 70 ? -15.352 10.773 5.41 1 97.75 70 LEU B N 1
ATOM 2227 C CA . LEU B 1 70 ? -14.609 10.227 4.277 1 97.75 70 LEU B CA 1
ATOM 2228 C C . LEU B 1 70 ? -14.672 11.172 3.084 1 97.75 70 LEU B C 1
ATOM 2230 O O . LEU B 1 70 ? -15.375 10.906 2.109 1 97.75 70 LEU B O 1
ATOM 2234 N N . PRO B 1 71 ? -13.859 12.172 3.107 1 96.94 71 PRO B N 1
ATOM 2235 C CA . PRO B 1 71 ? -13.938 13.172 2.037 1 96.94 71 PRO B CA 1
ATOM 2236 C C . PRO B 1 71 ? -13.43 12.641 0.699 1 96.94 71 PRO B C 1
ATOM 2238 O O . PRO B 1 71 ? -12.445 11.898 0.659 1 96.94 71 PRO B O 1
ATOM 2241 N N . SER B 1 72 ? -14.086 13.062 -0.385 1 95.5 72 SER B N 1
ATOM 2242 C CA . SER B 1 72 ? -13.664 12.734 -1.745 1 95.5 72 SER B CA 1
ATOM 2243 C C . SER B 1 72 ? -12.695 13.773 -2.291 1 95.5 72 SER B C 1
ATOM 2245 O O . SER B 1 72 ? -12.055 13.555 -3.32 1 95.5 72 SER B O 1
ATOM 2247 N N . LYS B 1 73 ? -12.633 14.906 -1.648 1 95.38 73 LYS B N 1
ATOM 2248 C CA . LYS B 1 73 ? -11.641 15.938 -1.923 1 95.38 73 LYS B CA 1
ATOM 2249 C C . LYS B 1 73 ? -10.797 16.234 -0.687 1 95.38 73 LYS B C 1
ATOM 2251 O O . LYS B 1 73 ? -10.867 17.328 -0.126 1 95.38 73 LYS B O 1
ATOM 2256 N N . PRO B 1 74 ? -10 15.281 -0.326 1 96.44 74 PRO B N 1
ATOM 2257 C CA . PRO B 1 74 ? -9.203 15.438 0.895 1 96.44 74 PRO B CA 1
ATOM 2258 C C . PRO B 1 74 ? -8.047 16.422 0.725 1 96.44 74 PRO B C 1
ATOM 2260 O O . PRO B 1 74 ? -7.66 16.734 -0.403 1 96.44 74 PRO B O 1
ATOM 2263 N N . SER B 1 75 ? -7.566 16.969 1.878 1 96.38 75 SER B N 1
ATOM 2264 C CA . SER B 1 75 ? -6.312 17.703 1.839 1 96.38 75 SER B CA 1
ATOM 2265 C C . SER B 1 75 ? -5.172 16.844 1.312 1 96.38 75 SER B C 1
ATOM 2267 O O . SER B 1 75 ? -5.262 15.617 1.313 1 96.38 75 SER B O 1
ATOM 2269 N N . GLY B 1 76 ? -4.129 17.469 0.887 1 97.12 76 GLY B N 1
ATOM 2270 C CA . GLY B 1 76 ? -2.936 16.75 0.465 1 97.12 76 GLY B CA 1
ATOM 2271 C C . GLY B 1 76 ? -2.361 15.859 1.551 1 97.12 76 GLY B C 1
ATOM 2272 O O . GLY B 1 76 ? -1.896 14.75 1.271 1 97.12 76 GLY B O 1
ATOM 2273 N N . TRP B 1 77 ? -2.428 16.312 2.756 1 98.19 77 TRP B N 1
ATOM 2274 C CA . TRP B 1 77 ? -1.876 15.547 3.871 1 98.19 77 TRP B CA 1
ATOM 2275 C C . TRP B 1 77 ? -2.697 14.289 4.129 1 98.19 77 TRP B C 1
ATOM 2277 O O . TRP B 1 77 ? -2.141 13.203 4.34 1 98.19 77 TRP B O 1
ATOM 2287 N N . ARG B 1 78 ? -4 14.422 4.129 1 97.56 78 ARG B N 1
ATOM 2288 C CA . ARG B 1 78 ? -4.848 13.25 4.344 1 97.56 78 ARG B CA 1
ATOM 2289 C C . ARG B 1 78 ? -4.703 12.258 3.201 1 97.56 78 ARG B C 1
ATOM 2291 O O . ARG B 1 78 ? -4.613 11.047 3.43 1 97.56 78 ARG B O 1
ATOM 2298 N N . LYS B 1 79 ? -4.621 12.727 1.989 1 97.06 79 LYS B N 1
ATOM 2299 C CA . LYS B 1 79 ? -4.543 11.914 0.783 1 97.06 79 LYS B CA 1
ATOM 2300 C C . LYS B 1 79 ? -3.227 11.141 0.73 1 97.06 79 LYS B C 1
ATOM 2302 O O . LYS B 1 79 ? -3.195 9.984 0.307 1 97.06 79 LYS B O 1
ATOM 2307 N N . ASN B 1 80 ? -2.176 11.742 1.21 1 97.69 80 ASN B N 1
ATOM 2308 C CA . ASN B 1 80 ? -0.847 11.211 0.917 1 97.69 80 ASN B CA 1
ATOM 2309 C C . ASN B 1 80 ? -0.184 10.641 2.166 1 97.69 80 ASN B C 1
ATOM 2311 O O . ASN B 1 80 ? 1.023 10.391 2.176 1 97.69 80 ASN B O 1
ATOM 2315 N N . THR B 1 81 ? -0.944 10.445 3.225 1 98.62 81 THR B N 1
ATOM 2316 C CA . THR B 1 81 ? -0.407 9.852 4.445 1 98.62 81 THR B CA 1
ATOM 2317 C C . THR B 1 81 ? -0.795 8.375 4.547 1 98.62 81 THR B C 1
ATOM 2319 O O . THR B 1 81 ? -1.952 8.016 4.32 1 98.62 81 THR B O 1
ATOM 2322 N N . MET B 1 82 ? 0.195 7.543 4.848 1 98.38 82 MET B N 1
ATOM 2323 C CA . MET B 1 82 ? -0.005 6.133 5.168 1 98.38 82 MET B CA 1
ATOM 2324 C C . MET B 1 82 ? 0.724 5.758 6.457 1 98.38 82 MET B C 1
ATOM 2326 O O . MET B 1 82 ? 1.694 6.418 6.84 1 98.38 82 MET B O 1
ATOM 2330 N N . ALA B 1 83 ? 0.237 4.836 7.109 1 98.44 83 ALA B N 1
ATOM 2331 C CA . ALA B 1 83 ? 0.865 4.312 8.32 1 98.44 83 ALA B CA 1
ATOM 2332 C C . ALA B 1 83 ? 0.697 2.799 8.414 1 98.44 83 ALA B C 1
ATOM 2334 O O . ALA B 1 83 ? -0.363 2.266 8.078 1 98.44 83 ALA B O 1
ATOM 2335 N N . CYS B 1 84 ? 1.747 2.148 8.836 1 97.25 84 CYS B N 1
ATOM 2336 C CA . CYS B 1 84 ? 1.568 0.74 9.172 1 97.25 84 CYS B CA 1
ATOM 2337 C C . CYS B 1 84 ? 0.708 0.578 10.414 1 97.25 84 CYS B C 1
ATOM 2339 O O . CYS B 1 84 ? 0.238 1.564 10.984 1 97.25 84 CYS B O 1
ATOM 2341 N N . THR B 1 85 ? 0.47 -0.607 10.797 1 92.69 85 THR B N 1
ATOM 2342 C CA . THR B 1 85 ? -0.458 -0.849 11.898 1 92.69 85 THR B CA 1
ATOM 2343 C C . THR B 1 85 ? 0.135 -0.371 13.219 1 92.69 85 THR B C 1
ATOM 2345 O O . THR B 1 85 ? -0.601 -0.037 14.148 1 92.69 85 THR B O 1
ATOM 2348 N N . GLY B 1 86 ? 1.465 -0.429 13.336 1 92.25 86 GLY B N 1
ATOM 2349 C CA . GLY B 1 86 ? 2.121 0.117 14.516 1 92.25 86 GLY B CA 1
ATOM 2350 C C . GLY B 1 86 ? 1.946 -0.747 15.75 1 92.25 86 GLY B C 1
ATOM 2351 O O . GLY B 1 86 ? 1.502 -1.893 15.648 1 92.25 86 GLY B O 1
ATOM 2352 N N . ILE B 1 87 ? 2.307 -0.242 16.875 1 90.19 87 ILE B N 1
ATOM 2353 C CA . ILE B 1 87 ? 2.414 -0.982 18.141 1 90.19 87 ILE B CA 1
ATOM 2354 C C . ILE B 1 87 ? 1.022 -1.357 18.641 1 90.19 87 ILE B C 1
ATOM 2356 O O . ILE B 1 87 ? 0.879 -2.227 19.5 1 90.19 87 ILE B O 1
ATOM 2360 N N . GLU B 1 88 ? 0.036 -0.656 18.172 1 81.88 88 GLU B N 1
ATOM 2361 C CA . GLU B 1 88 ? -1.329 -0.979 18.578 1 81.88 88 GLU B CA 1
ATOM 2362 C C . GLU B 1 88 ? -1.656 -2.443 18.297 1 81.88 88 GLU B C 1
ATOM 2364 O O . GLU B 1 88 ? -2.359 -3.088 19.078 1 81.88 88 GLU B O 1
ATOM 2369 N N . PHE B 1 89 ? -0.956 -2.975 17.094 1 83.25 89 PHE B N 1
ATOM 2370 C CA . PHE B 1 89 ? -1.399 -4.309 16.703 1 83.25 89 PHE B CA 1
ATOM 2371 C C . PHE B 1 89 ? -0.208 -5.207 16.391 1 83.25 89 PHE B C 1
ATOM 2373 O O . PHE B 1 89 ? -0.303 -6.43 16.484 1 83.25 89 PHE B O 1
ATOM 2380 N N . CYS B 1 90 ? 0.833 -4.598 16.031 1 90.31 90 CYS B N 1
ATOM 2381 C CA . CYS B 1 90 ? 1.977 -5.367 15.555 1 90.31 90 CYS B CA 1
ATOM 2382 C C . CYS B 1 90 ? 2.98 -5.605 16.688 1 90.31 90 CYS B C 1
ATOM 2384 O O . CYS B 1 90 ? 3.484 -4.652 17.281 1 90.31 90 CYS B O 1
ATOM 2386 N N . LYS B 1 91 ? 3.383 -6.816 16.922 1 88.75 91 LYS B N 1
ATOM 2387 C CA . LYS B 1 91 ? 4.297 -7.184 18 1 88.75 91 LYS B CA 1
ATOM 2388 C C . LYS B 1 91 ? 5.719 -6.719 17.688 1 88.75 91 LYS B C 1
ATOM 2390 O O . LYS B 1 91 ? 6.566 -6.676 18.594 1 88.75 91 LYS B O 1
ATOM 2395 N N . LEU B 1 92 ? 6.004 -6.379 16.531 1 90.62 92 LEU B N 1
ATOM 2396 C CA . LEU B 1 92 ? 7.359 -6.008 16.141 1 90.62 92 LEU B CA 1
ATOM 2397 C C . LEU B 1 92 ? 7.551 -4.496 16.203 1 90.62 92 LEU B C 1
ATOM 2399 O O . LEU B 1 92 ? 8.68 -4.004 16.125 1 90.62 92 LEU B O 1
ATOM 2403 N N . SER B 1 93 ? 6.457 -3.75 16.328 1 93.62 93 SER B N 1
ATOM 2404 C CA . SER B 1 93 ? 6.512 -2.293 16.281 1 93.62 93 SER B CA 1
ATOM 2405 C C . SER B 1 93 ? 7.062 -1.714 17.578 1 93.62 93 SER B C 1
ATOM 2407 O O . SER B 1 93 ? 6.77 -2.219 18.656 1 93.62 93 SER B O 1
ATOM 2409 N N . PHE B 1 94 ? 7.746 -0.596 17.406 1 94.38 94 PHE B N 1
ATOM 2410 C CA . PHE B 1 94 ? 8.273 0.154 18.547 1 94.38 94 PHE B CA 1
ATOM 2411 C C . PHE B 1 94 ? 7.445 1.407 18.797 1 94.38 94 PHE B C 1
ATOM 2413 O O . PHE B 1 94 ? 7.578 2.041 19.844 1 94.38 94 PHE B O 1
ATOM 2420 N N . ALA B 1 95 ? 6.664 1.755 17.844 1 95.19 95 ALA B N 1
ATOM 2421 C CA . ALA B 1 95 ? 6.043 3.074 17.922 1 95.19 95 ALA B CA 1
ATOM 2422 C C . ALA B 1 95 ? 4.566 3.004 17.531 1 95.19 95 ALA B C 1
ATOM 2424 O O . ALA B 1 95 ? 4.148 2.094 16.812 1 95.19 95 ALA B O 1
ATOM 2425 N N . GLU B 1 96 ? 3.873 4.004 18.078 1 95.06 96 GLU B N 1
ATOM 2426 C CA . GLU B 1 96 ? 2.504 4.238 17.625 1 95.06 96 GLU B CA 1
ATOM 2427 C C . GLU B 1 96 ? 2.482 4.922 16.25 1 95.06 96 GLU B C 1
ATOM 2429 O O . GLU B 1 96 ? 3.119 5.957 16.062 1 95.06 96 GLU B O 1
ATOM 2434 N N . THR B 1 97 ? 1.767 4.352 15.289 1 96.81 97 THR B N 1
ATOM 2435 C CA . THR B 1 97 ? 1.76 4.895 13.938 1 96.81 97 THR B CA 1
ATOM 2436 C C . THR B 1 97 ? 0.363 5.375 13.555 1 96.81 97 THR B C 1
ATOM 2438 O O . THR B 1 97 ? 0.139 6.574 13.375 1 96.81 97 THR B O 1
ATOM 2441 N N . ARG B 1 98 ? -0.57 4.527 13.656 1 94.81 98 ARG B N 1
ATOM 2442 C CA . ARG B 1 98 ? -1.912 4.852 13.18 1 94.81 98 ARG B CA 1
ATOM 2443 C C . ARG B 1 98 ? -2.602 5.836 14.117 1 94.81 98 ARG B C 1
ATOM 2445 O O . ARG B 1 98 ? -3.277 6.766 13.664 1 94.81 98 ARG B O 1
ATOM 2452 N N . VAL B 1 99 ? -2.479 5.582 15.438 1 94.5 99 VAL B N 1
ATOM 2453 C CA . VAL B 1 99 ? -3.072 6.52 16.391 1 94.5 99 VAL B CA 1
ATOM 2454 C C . VAL B 1 99 ? -2.453 7.906 16.203 1 94.5 99 VAL B C 1
ATOM 2456 O O . VAL B 1 99 ? -3.166 8.914 16.172 1 94.5 99 VAL B O 1
ATOM 2459 N N . ARG B 1 100 ? -1.193 7.926 16.016 1 96.88 100 ARG B N 1
ATOM 2460 C CA . ARG B 1 100 ? -0.512 9.203 15.828 1 96.88 100 ARG B CA 1
ATOM 2461 C C . ARG B 1 100 ? -0.967 9.891 14.539 1 96.88 100 ARG B C 1
ATOM 2463 O O . ARG B 1 100 ? -1.144 11.109 14.508 1 96.88 100 ARG B O 1
ATOM 2470 N N . ALA B 1 101 ? -1.149 9.164 13.5 1 98.06 101 ALA B N 1
ATOM 2471 C CA . ALA B 1 101 ? -1.595 9.727 12.227 1 98.06 101 ALA B CA 1
ATOM 2472 C C . ALA B 1 101 ? -2.928 10.445 12.383 1 98.06 101 ALA B C 1
ATOM 2474 O O . ALA B 1 101 ? -3.172 11.461 11.727 1 98.06 101 ALA B O 1
ATOM 2475 N N . GLN B 1 102 ? -3.789 9.977 13.336 1 97.5 102 GLN B N 1
ATOM 2476 C CA . GLN B 1 102 ? -5.121 10.547 13.508 1 97.5 102 GLN B CA 1
ATOM 2477 C C . GLN B 1 102 ? -5.043 11.984 14.008 1 97.5 102 GLN B C 1
ATOM 2479 O O . GLN B 1 102 ? -5.891 12.812 13.672 1 97.5 102 GLN B O 1
ATOM 2484 N N . SER B 1 103 ? -4.078 12.266 14.766 1 98.12 103 SER B N 1
ATOM 2485 C CA . SER B 1 103 ? -3.928 13.633 15.25 1 98.12 103 SER B CA 1
ATOM 2486 C C . SER B 1 103 ? -2.969 14.43 14.375 1 98.12 103 SER B C 1
ATOM 2488 O O . SER B 1 103 ? -3.105 15.648 14.242 1 98.12 103 SER B O 1
ATOM 2490 N N . LEU B 1 104 ? -2.051 13.758 13.758 1 98.69 104 LEU B N 1
ATOM 2491 C CA . LEU B 1 104 ? -1.006 14.414 12.984 1 98.69 104 LEU B CA 1
ATOM 2492 C C . LEU B 1 104 ? -1.585 15.062 11.727 1 98.69 104 LEU B C 1
ATOM 2494 O O . LEU B 1 104 ? -1.247 16.203 11.398 1 98.69 104 LEU B O 1
ATOM 2498 N N . VAL B 1 105 ? -2.473 14.359 11.008 1 98.56 105 VAL B N 1
ATOM 2499 C CA . VAL B 1 105 ? -3.004 14.852 9.742 1 98.56 105 VAL B CA 1
ATOM 2500 C C . VAL B 1 105 ? -3.781 16.141 9.969 1 98.56 105 VAL B C 1
ATOM 2502 O O . VAL B 1 105 ? -3.475 17.172 9.375 1 98.56 105 VAL B O 1
ATOM 2505 N N . PRO B 1 106 ? -4.734 16.188 10.891 1 98.25 106 PRO B N 1
ATOM 2506 C CA . PRO B 1 106 ? -5.406 17.453 11.164 1 98.25 106 PRO B CA 1
ATOM 2507 C C . PRO B 1 106 ? -4.441 18.531 11.656 1 98.25 106 PRO B C 1
ATOM 2509 O O . PRO B 1 106 ? -4.613 19.719 11.32 1 98.25 106 PRO B O 1
ATOM 2512 N N . GLU B 1 107 ? -3.477 18.141 12.398 1 98.56 107 GLU B N 1
ATOM 2513 C CA . GLU B 1 107 ? -2.465 19.078 12.875 1 98.56 107 GLU B CA 1
ATOM 2514 C C . GLU B 1 107 ? -1.734 19.734 11.703 1 98.56 107 GLU B C 1
ATOM 2516 O O . GLU B 1 107 ? -1.559 20.969 11.68 1 98.56 107 GLU B O 1
ATOM 2521 N N . LEU B 1 108 ? -1.347 18.969 10.75 1 98.69 108 LEU B N 1
ATOM 2522 C CA . LEU B 1 108 ? -0.628 19.484 9.586 1 98.69 108 LEU B CA 1
ATOM 2523 C C . LEU B 1 108 ? -1.538 20.359 8.727 1 98.69 108 LEU B C 1
ATOM 2525 O O . LEU B 1 108 ? -1.104 21.375 8.195 1 98.69 108 LEU B O 1
ATOM 2529 N N . GLU B 1 109 ? -2.783 19.938 8.602 1 98 109 GLU B N 1
ATOM 2530 C CA . GLU B 1 109 ? -3.766 20.734 7.867 1 98 109 GLU B CA 1
ATOM 2531 C C . GLU B 1 109 ? -3.918 22.125 8.477 1 98 109 GLU B C 1
ATOM 2533 O O . GLU B 1 109 ? -3.98 23.125 7.754 1 98 109 GLU B O 1
ATOM 2538 N N . GLU B 1 110 ? -3.926 22.156 9.758 1 98.25 110 GLU B N 1
ATOM 2539 C CA . GLU B 1 110 ? -4.074 23.422 10.461 1 98.25 110 GLU B CA 1
ATOM 2540 C C . GLU B 1 110 ? -2.785 24.234 10.398 1 98.25 110 GLU B C 1
ATOM 2542 O O . GLU B 1 110 ? -2.811 25.422 10.039 1 98.25 110 GLU B O 1
ATOM 2547 N N . ARG B 1 111 ? -1.676 23.672 10.672 1 97.44 111 ARG B N 1
ATOM 2548 C CA . ARG B 1 111 ? -0.382 24.328 10.758 1 97.44 111 ARG B CA 1
ATOM 2549 C C . ARG B 1 111 ? 0.004 24.953 9.414 1 97.44 111 ARG B C 1
ATOM 2551 O O . ARG B 1 111 ? 0.65 26 9.367 1 97.44 111 ARG B O 1
ATOM 2558 N N . MET B 1 112 ? -0.376 24.281 8.375 1 97.69 112 MET B N 1
ATOM 2559 C CA . MET B 1 112 ? 0.126 24.703 7.074 1 97.69 112 MET B CA 1
ATOM 2560 C C . MET B 1 112 ? -1.004 25.25 6.207 1 97.69 112 MET B C 1
ATOM 2562 O O . MET B 1 112 ? -0.906 25.234 4.977 1 97.69 112 MET B O 1
ATOM 2566 N N . ALA B 1 113 ? -2.068 25.625 6.848 1 97.75 113 ALA B N 1
ATOM 2567 C CA . ALA B 1 113 ? -3.188 26.25 6.137 1 97.75 113 ALA B CA 1
ATOM 2568 C C . ALA B 1 113 ? -2.73 27.469 5.352 1 97.75 113 ALA B C 1
ATOM 2570 O O . ALA B 1 113 ? -3.234 27.734 4.258 1 97.75 113 ALA B O 1
ATOM 2571 N N . ASP B 1 114 ? -1.748 28.188 5.844 1 97.81 114 ASP B N 1
ATOM 2572 C CA . ASP B 1 114 ? -1.279 29.438 5.254 1 97.81 114 ASP B CA 1
ATOM 2573 C C . ASP B 1 114 ? -0.467 29.172 3.988 1 97.81 114 ASP B C 1
ATOM 2575 O O . ASP B 1 114 ? -0.333 30.062 3.139 1 97.81 114 ASP B O 1
ATOM 2579 N N . VAL B 1 115 ? 0.026 27.938 3.797 1 97.31 115 VAL B N 1
ATOM 2580 C CA . VAL B 1 115 ? 0.863 27.672 2.633 1 97.31 115 VAL B CA 1
ATOM 2581 C C . VAL B 1 115 ? 0.243 26.547 1.802 1 97.31 115 VAL B C 1
ATOM 2583 O O . VAL B 1 115 ? 0.878 26.031 0.884 1 97.31 115 VAL B O 1
ATOM 2586 N N . GLU B 1 116 ? -0.89 26.109 2.109 1 95.5 116 GLU B N 1
ATOM 2587 C CA . GLU B 1 116 ? -1.54 24.984 1.435 1 95.5 116 GLU B CA 1
ATOM 2588 C C . GLU B 1 116 ? -1.571 25.203 -0.077 1 95.5 116 GLU B C 1
ATOM 2590 O O . GLU B 1 116 ? -1.307 24.266 -0.844 1 95.5 116 GLU B O 1
ATOM 2595 N N . SER B 1 117 ? -1.901 26.422 -0.508 1 95 117 SER B N 1
ATOM 2596 C CA . SER B 1 117 ? -2.031 26.719 -1.93 1 95 117 SER B CA 1
ATOM 2597 C C . SER B 1 117 ? -0.678 26.672 -2.633 1 95 117 SER B C 1
ATOM 2599 O O . SER B 1 117 ? -0.614 26.5 -3.854 1 95 117 SER B O 1
ATOM 2601 N N . LYS B 1 118 ? 0.342 26.875 -1.87 1 96.12 118 LYS B N 1
ATOM 2602 C CA . LYS B 1 118 ? 1.687 26.844 -2.438 1 96.12 118 LYS B CA 1
ATOM 2603 C C . LYS B 1 118 ? 2.162 25.406 -2.637 1 96.12 118 LYS B C 1
ATOM 2605 O O . LYS B 1 118 ? 3.086 25.156 -3.414 1 96.12 118 LYS B O 1
ATOM 2610 N N . ILE B 1 119 ? 1.62 24.484 -1.89 1 95.81 119 ILE B N 1
ATOM 2611 C CA . ILE B 1 119 ? 1.958 23.078 -2.057 1 95.81 119 ILE B CA 1
ATOM 2612 C C . ILE B 1 119 ? 1.249 22.516 -3.289 1 95.81 119 ILE B C 1
ATOM 2614 O O . ILE B 1 119 ? 0.199 21.891 -3.176 1 95.81 119 ILE B O 1
ATOM 2618 N N . ASN B 1 120 ? 1.852 22.703 -4.445 1 95.12 120 ASN B N 1
ATOM 2619 C CA . ASN B 1 120 ? 1.171 22.391 -5.695 1 95.12 120 ASN B CA 1
ATOM 2620 C C . ASN B 1 120 ? 1.679 21.078 -6.285 1 95.12 120 ASN B C 1
ATOM 2622 O O . ASN B 1 120 ? 1.359 20.734 -7.426 1 95.12 120 ASN B O 1
ATOM 2626 N N . VAL B 1 121 ? 2.568 20.422 -5.625 1 94.5 121 VAL B N 1
ATOM 2627 C CA . VAL B 1 121 ? 2.971 19.047 -5.902 1 94.5 121 VAL B CA 1
ATOM 2628 C C . VAL B 1 121 ? 2.73 18.172 -4.668 1 94.5 121 VAL B C 1
ATOM 2630 O O . VAL B 1 121 ? 2.865 18.641 -3.537 1 94.5 121 VAL B O 1
ATOM 2633 N N . PRO B 1 122 ? 2.395 16.984 -4.918 1 94.69 122 PRO B N 1
ATOM 2634 C CA . PRO B 1 122 ? 2.111 16.141 -3.756 1 94.69 122 PRO B CA 1
ATOM 2635 C C . PRO B 1 122 ? 3.35 15.883 -2.896 1 94.69 122 PRO B C 1
ATOM 2637 O O . PRO B 1 122 ? 4.453 15.734 -3.428 1 94.69 122 PRO B O 1
ATOM 2640 N N . ILE B 1 123 ? 3.182 15.836 -1.587 1 97.75 123 ILE B N 1
ATOM 2641 C CA . ILE B 1 123 ? 4.191 15.398 -0.624 1 97.75 123 ILE B CA 1
ATOM 2642 C C . ILE B 1 123 ? 3.699 14.164 0.119 1 97.75 123 ILE B C 1
ATOM 2644 O O . ILE B 1 123 ? 2.719 14.227 0.865 1 97.75 123 ILE B O 1
ATOM 2648 N N . THR B 1 124 ? 4.344 13.047 -0.08 1 97.56 124 THR B N 1
ATOM 2649 C CA . THR B 1 124 ? 3.945 11.797 0.55 1 97.56 124 THR B CA 1
ATOM 2650 C C . THR B 1 124 ? 4.57 11.664 1.936 1 97.56 124 THR B C 1
ATOM 2652 O O . THR B 1 124 ? 5.734 12.023 2.135 1 97.56 124 THR B O 1
ATOM 2655 N N . LEU B 1 125 ? 3.771 11.211 2.883 1 98.69 125 LEU B N 1
ATOM 2656 C CA . LEU B 1 125 ? 4.152 11.055 4.281 1 98.69 125 LEU B CA 1
ATOM 2657 C C . LEU B 1 125 ? 3.809 9.656 4.789 1 98.69 125 LEU B C 1
ATOM 2659 O O . LEU B 1 125 ? 2.633 9.297 4.891 1 98.69 125 LEU B O 1
ATOM 2663 N N . HIS B 1 126 ? 4.82 8.836 5.102 1 98.75 126 HIS B N 1
ATOM 2664 C CA . HIS B 1 126 ? 4.586 7.484 5.59 1 98.75 126 HIS B CA 1
ATOM 2665 C C . HIS B 1 126 ? 5.215 7.277 6.965 1 98.75 126 HIS B C 1
ATOM 2667 O O . HIS B 1 126 ? 6.328 7.742 7.219 1 98.75 126 HIS B O 1
ATOM 2673 N N . ILE B 1 127 ? 4.492 6.629 7.848 1 98.5 127 ILE B N 1
ATOM 2674 C CA . ILE B 1 127 ? 4.941 6.352 9.211 1 98.5 127 ILE B CA 1
ATOM 2675 C C . ILE B 1 127 ? 5 4.844 9.438 1 98.5 127 ILE B C 1
ATOM 2677 O O . ILE B 1 127 ? 3.98 4.156 9.328 1 98.5 127 ILE B O 1
ATOM 2681 N N . ASN B 1 128 ? 6.137 4.324 9.758 1 97.75 128 ASN B N 1
ATOM 2682 C CA . ASN B 1 128 ? 6.352 2.918 10.086 1 97.75 128 ASN B CA 1
ATOM 2683 C C . ASN B 1 128 ? 6.793 2.738 11.531 1 97.75 128 ASN B C 1
ATOM 2685 O O . ASN B 1 128 ? 7.543 3.561 12.062 1 97.75 128 ASN B O 1
ATOM 2689 N N . GLY B 1 129 ? 6.367 1.643 12.109 1 96.75 129 GLY B N 1
ATOM 2690 C CA . GLY B 1 129 ? 6.656 1.439 13.523 1 96.75 129 GLY B CA 1
ATOM 2691 C C . GLY B 1 129 ? 7.922 0.64 13.758 1 96.75 129 GLY B C 1
ATOM 2692 O O . GLY B 1 129 ? 8.43 0.588 14.883 1 96.75 129 GLY B O 1
ATOM 2693 N N . CYS B 1 130 ? 8.5 0.025 12.766 1 96.12 130 CYS B N 1
ATOM 2694 C CA . CYS B 1 130 ? 9.688 -0.819 12.883 1 96.12 130 CYS B CA 1
ATOM 2695 C C . CYS B 1 130 ? 10.461 -0.859 11.57 1 96.12 130 CYS B C 1
ATOM 2697 O O . CYS B 1 130 ? 10.086 -0.196 10.602 1 96.12 130 CYS B O 1
ATOM 2699 N N . PRO B 1 131 ? 11.531 -1.561 11.453 1 93.06 131 PRO B N 1
ATOM 2700 C CA . PRO B 1 131 ? 12.383 -1.541 10.258 1 93.06 131 PRO B CA 1
ATOM 2701 C C . PRO B 1 131 ? 11.812 -2.369 9.109 1 93.06 131 PRO B C 1
ATOM 2703 O O . PRO B 1 131 ? 12.359 -2.355 8.008 1 93.06 131 PRO B O 1
ATOM 2706 N N . ASN B 1 132 ? 10.727 -3.074 9.297 1 92.88 132 ASN B N 1
ATOM 2707 C CA . ASN B 1 132 ? 10.188 -3.934 8.242 1 92.88 132 ASN B CA 1
ATOM 2708 C C . ASN B 1 132 ? 9.57 -3.115 7.117 1 92.88 132 ASN B C 1
ATOM 2710 O O . ASN B 1 132 ? 9.328 -3.637 6.023 1 92.88 132 ASN B O 1
ATOM 2714 N N . SER B 1 133 ? 9.148 -1.889 7.367 1 95.38 133 SER B N 1
ATOM 2715 C CA . SER B 1 133 ? 8.781 -0.887 6.371 1 95.38 133 SER B CA 1
ATOM 2716 C C . SER B 1 133 ? 7.523 -1.297 5.613 1 95.38 133 SER B C 1
ATOM 2718 O O . SER B 1 133 ? 7.461 -1.164 4.391 1 95.38 133 SER B O 1
ATOM 2720 N N . CYS B 1 134 ? 6.508 -1.747 6.34 1 96.12 134 CYS B N 1
ATOM 2721 C CA . CYS B 1 134 ? 5.23 -2.105 5.738 1 96.12 134 CYS B CA 1
ATOM 2722 C C . CYS B 1 134 ? 4.617 -0.916 5.008 1 96.12 134 CYS B C 1
ATOM 2724 O O . CYS B 1 134 ? 3.93 -1.087 4 1 96.12 134 CYS B O 1
ATOM 2726 N N . ALA B 1 135 ? 4.906 0.311 5.477 1 97.25 135 ALA B N 1
ATOM 2727 C CA . ALA B 1 135 ? 4.371 1.523 4.867 1 97.25 135 ALA B CA 1
ATOM 2728 C C . ALA B 1 135 ? 5.363 2.123 3.877 1 97.25 135 ALA B C 1
ATOM 2730 O O . ALA B 1 135 ? 5.152 3.227 3.365 1 97.25 135 ALA B O 1
ATOM 2731 N N . ARG B 1 136 ? 6.453 1.486 3.635 1 96.69 136 ARG B N 1
ATOM 2732 C CA . ARG B 1 136 ? 7.387 1.802 2.557 1 96.69 136 ARG B CA 1
ATOM 2733 C C . ARG B 1 136 ? 7.98 3.193 2.74 1 96.69 136 ARG B C 1
ATOM 2735 O O . ARG B 1 136 ? 8.023 3.986 1.796 1 96.69 136 ARG B O 1
ATOM 2742 N N . ILE B 1 137 ? 8.594 3.408 3.801 1 96.69 137 ILE B N 1
ATOM 2743 C CA . ILE B 1 137 ? 9.047 4.738 4.191 1 96.69 137 ILE B CA 1
ATOM 2744 C C . ILE B 1 137 ? 10.266 5.137 3.367 1 96.69 137 ILE B C 1
ATOM 2746 O O . ILE B 1 137 ? 10.562 6.324 3.211 1 96.69 137 ILE B O 1
ATOM 2750 N N . GLN B 1 138 ? 10.977 4.195 2.771 1 96 138 GLN B N 1
ATOM 2751 C CA . GLN B 1 138 ? 12.227 4.488 2.08 1 96 138 GLN B CA 1
ATOM 2752 C C . GLN B 1 138 ? 11.969 5.062 0.691 1 96 138 GLN B C 1
ATOM 2754 O O . GLN B 1 138 ? 12.875 5.605 0.058 1 96 138 GLN B O 1
ATOM 2759 N N . VAL B 1 139 ? 10.711 4.922 0.209 1 96.62 139 VAL B N 1
ATOM 2760 C CA . VAL B 1 139 ? 10.445 5.309 -1.173 1 96.62 139 VAL B CA 1
ATOM 2761 C C . VAL B 1 139 ? 9.344 6.363 -1.211 1 96.62 139 VAL B C 1
ATOM 2763 O O . VAL B 1 139 ? 8.508 6.363 -2.115 1 96.62 139 VAL B O 1
ATOM 2766 N N . VAL B 1 140 ? 9.336 7.273 -0.238 1 96.69 140 VAL B N 1
ATOM 2767 C CA . VAL B 1 140 ? 8.406 8.398 -0.202 1 96.69 140 VAL B CA 1
ATOM 2768 C C . VAL B 1 140 ? 9.156 9.68 0.133 1 96.69 140 VAL B C 1
ATOM 2770 O O . VAL B 1 140 ? 10.328 9.641 0.502 1 96.69 140 VAL B O 1
ATOM 2773 N N . ASP B 1 141 ? 8.469 10.805 0.022 1 97.81 141 ASP B N 1
ATOM 2774 C CA . ASP B 1 141 ? 9.086 12.102 0.282 1 97.81 141 ASP B CA 1
ATOM 2775 C C . ASP B 1 141 ? 9.539 12.211 1.736 1 97.81 141 ASP B C 1
ATOM 2777 O O . ASP B 1 141 ? 10.688 12.562 2.01 1 97.81 141 ASP B O 1
ATOM 2781 N N . ILE B 1 142 ? 8.633 11.938 2.65 1 98.5 142 ILE B N 1
ATOM 2782 C CA . ILE B 1 142 ? 8.914 11.984 4.078 1 98.5 142 ILE B CA 1
ATOM 2783 C C . ILE B 1 142 ? 8.531 10.656 4.727 1 98.5 142 ILE B C 1
ATOM 2785 O O . ILE B 1 142 ? 7.352 10.305 4.77 1 98.5 142 ILE B O 1
ATOM 2789 N N . GLY B 1 143 ? 9.531 9.984 5.223 1 98.12 143 GLY B N 1
ATOM 2790 C CA . GLY B 1 143 ? 9.32 8.695 5.867 1 98.12 143 GLY B CA 1
ATOM 2791 C C . GLY B 1 143 ? 9.891 8.633 7.273 1 98.12 143 GLY B C 1
ATOM 2792 O O . GLY B 1 143 ? 10.961 9.18 7.543 1 98.12 143 GLY B O 1
ATOM 2793 N N . PHE B 1 144 ? 9.156 7.953 8.156 1 98.25 144 PHE B N 1
ATOM 2794 C CA . PHE B 1 144 ? 9.562 7.812 9.547 1 98.25 144 PHE B CA 1
ATOM 2795 C C . PHE B 1 144 ? 9.664 6.34 9.938 1 98.25 144 PHE B C 1
ATOM 2797 O O . PHE B 1 144 ? 8.695 5.586 9.781 1 98.25 144 PHE B O 1
ATOM 2804 N N . LYS B 1 145 ? 10.781 5.957 10.406 1 97.06 145 LYS B N 1
ATOM 2805 C CA . LYS B 1 145 ? 11.008 4.605 10.906 1 97.06 145 LYS B CA 1
ATOM 2806 C C . LYS B 1 145 ? 11.031 4.578 12.43 1 97.06 145 LYS B C 1
ATOM 2808 O O . LYS B 1 145 ? 11.953 5.113 13.055 1 97.06 145 LYS B O 1
ATOM 2813 N N . GLY B 1 146 ? 10.094 3.904 12.992 1 97.12 146 GLY B N 1
ATOM 2814 C CA . GLY B 1 146 ? 10 3.828 14.438 1 97.12 146 GLY B CA 1
ATOM 2815 C C . GLY B 1 146 ? 11.156 3.08 15.07 1 97.12 146 GLY B C 1
ATOM 2816 O O . GLY B 1 146 ? 11.625 2.07 14.539 1 97.12 146 GLY B O 1
ATOM 2817 N N . GLN B 1 147 ? 11.633 3.582 16.188 1 96.19 147 GLN B N 1
ATOM 2818 C CA . GLN B 1 147 ? 12.68 2.979 17.016 1 96.19 147 GLN B CA 1
ATOM 2819 C C . GLN B 1 147 ? 12.75 3.643 18.391 1 96.19 147 GLN B C 1
ATOM 2821 O O . GLN B 1 147 ? 12.141 4.691 18.609 1 96.19 147 GLN B O 1
ATOM 2826 N N . TRP B 1 148 ? 13.414 2.941 19.25 1 95.31 148 TRP B N 1
ATOM 2827 C CA . TRP B 1 148 ? 13.695 3.572 20.531 1 95.31 148 TRP B CA 1
ATOM 2828 C C . TRP B 1 148 ? 14.812 4.602 20.406 1 95.31 148 TRP B C 1
ATOM 2830 O O . TRP B 1 148 ? 15.828 4.34 19.75 1 95.31 148 TRP B O 1
ATOM 2840 N N . ILE B 1 149 ? 14.523 5.73 20.984 1 94.94 149 ILE B N 1
ATOM 2841 C CA . ILE B 1 149 ? 15.57 6.75 20.906 1 94.94 149 ILE B CA 1
ATOM 2842 C C . ILE B 1 149 ? 15.797 7.363 22.297 1 94.94 149 ILE B C 1
ATOM 2844 O O . ILE B 1 149 ? 14.953 7.234 23.172 1 94.94 149 ILE B O 1
ATOM 2848 N N . ASP B 1 150 ? 17.047 7.898 22.406 1 91.06 150 ASP B N 1
ATOM 2849 C CA . ASP B 1 150 ? 17.375 8.664 23.594 1 91.06 150 ASP B CA 1
ATOM 2850 C C . ASP B 1 150 ? 16.734 10.047 23.562 1 91.06 150 ASP B C 1
ATOM 2852 O O . ASP B 1 150 ? 16.906 10.797 22.594 1 91.06 150 ASP B O 1
ATOM 2856 N N . ASP B 1 151 ? 16.016 10.422 24.672 1 86.5 151 ASP B N 1
ATOM 2857 C CA . ASP B 1 151 ? 15.328 11.703 24.641 1 86.5 151 ASP B CA 1
ATOM 2858 C C . ASP B 1 151 ? 16.219 12.82 25.172 1 86.5 151 ASP B C 1
ATOM 2860 O O . ASP B 1 151 ? 15.758 13.945 25.375 1 86.5 151 ASP B O 1
ATOM 2864 N N . GLY B 1 152 ? 17.391 12.594 25.438 1 85.94 152 GLY B N 1
ATOM 2865 C CA . GLY B 1 152 ? 18.328 13.578 25.953 1 85.94 152 GLY B CA 1
ATOM 2866 C C . GLY B 1 152 ? 18.266 13.711 27.469 1 85.94 152 GLY B C 1
ATOM 2867 O O . GLY B 1 152 ? 19.047 14.453 28.062 1 85.94 152 GLY B O 1
ATOM 2868 N N . GLU B 1 153 ? 17.375 13.086 28.141 1 90 153 GLU B N 1
ATOM 2869 C CA . GLU B 1 153 ? 17.203 13.117 29.594 1 90 153 GLU B CA 1
ATOM 2870 C C . GLU B 1 153 ? 17.531 11.758 30.203 1 90 153 GLU B C 1
ATOM 2872 O O . GLU B 1 153 ? 17.094 11.461 31.328 1 90 153 GLU B O 1
ATOM 2877 N N . GLY B 1 154 ? 18.156 10.945 29.406 1 88.5 154 GLY B N 1
ATOM 2878 C CA . GLY B 1 154 ? 18.594 9.656 29.906 1 88.5 154 GLY B CA 1
ATOM 2879 C C . GLY B 1 154 ? 17.531 8.57 29.766 1 88.5 154 GLY B C 1
ATOM 2880 O O . GLY B 1 154 ? 17.703 7.465 30.281 1 88.5 154 GLY B O 1
ATOM 2881 N N . ASN B 1 155 ? 16.391 8.93 29.141 1 92 155 ASN B N 1
ATOM 2882 C CA . ASN B 1 155 ? 15.328 7.941 28.938 1 92 155 ASN B CA 1
ATOM 2883 C C . ASN B 1 155 ? 15.281 7.453 27.5 1 92 155 ASN B C 1
ATOM 2885 O O . ASN B 1 155 ? 15.672 8.18 26.578 1 92 155 ASN B O 1
ATOM 2889 N N . SER B 1 156 ? 14.844 6.16 27.344 1 92.94 156 SER B N 1
ATOM 2890 C CA . SER B 1 156 ? 14.516 5.609 26.031 1 92.94 156 SER B CA 1
ATOM 2891 C C . SER B 1 156 ? 13.031 5.766 25.719 1 92.94 156 SER B C 1
ATOM 2893 O O . SER B 1 156 ? 12.18 5.27 26.453 1 92.94 156 SER B O 1
ATOM 2895 N N . VAL B 1 157 ? 12.773 6.551 24.672 1 93.94 157 VAL B N 1
ATOM 2896 C CA . VAL B 1 157 ? 11.391 6.801 24.312 1 93.94 157 VAL B CA 1
ATOM 2897 C C . VAL B 1 157 ? 11.164 6.406 22.844 1 93.94 157 VAL B C 1
ATOM 2899 O O . VAL B 1 157 ? 12.125 6.184 22.109 1 93.94 157 VAL B O 1
ATOM 2902 N N . GLU B 1 158 ? 9.875 6.371 22.547 1 93.25 158 GLU B N 1
ATOM 2903 C CA . GLU B 1 158 ? 9.516 6.145 21.156 1 93.25 158 GLU B CA 1
ATOM 2904 C C . GLU B 1 158 ? 9.938 7.324 20.281 1 93.25 158 GLU B C 1
ATOM 2906 O O . GLU B 1 158 ? 9.766 8.484 20.672 1 93.25 158 GLU B O 1
ATOM 2911 N N . GLY B 1 159 ? 10.531 7.012 19.172 1 96 159 GLY B N 1
ATOM 2912 C CA . GLY B 1 159 ? 10.906 8.008 18.172 1 96 159 GLY B CA 1
ATOM 2913 C C . GLY B 1 159 ? 11.047 7.441 16.781 1 96 159 GLY B C 1
ATOM 2914 O O . GLY B 1 159 ? 10.57 6.34 16.5 1 96 159 GLY B O 1
ATOM 2915 N N . PHE B 1 160 ? 11.578 8.312 15.914 1 97.81 160 PHE B N 1
ATOM 2916 C CA . PHE B 1 160 ? 11.609 7.949 14.508 1 97.81 160 PHE B CA 1
ATOM 2917 C C . PHE B 1 160 ? 12.922 8.391 13.859 1 97.81 160 PHE B C 1
ATOM 2919 O O . PHE B 1 160 ? 13.359 9.531 14.047 1 97.81 160 PHE B O 1
ATOM 2926 N N . GLN B 1 161 ? 13.508 7.418 13.172 1 97.25 161 GLN B N 1
ATOM 2927 C CA . GLN B 1 161 ? 14.531 7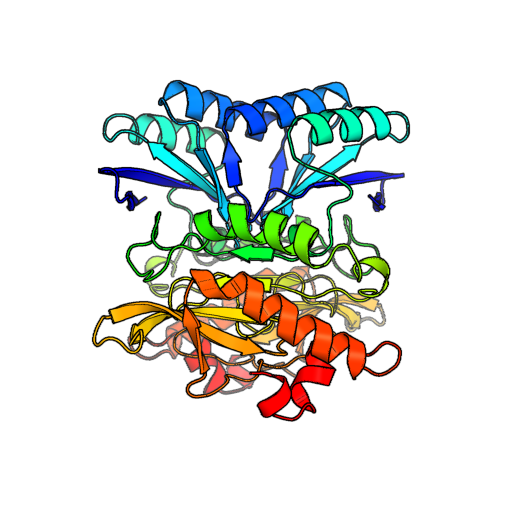.777 12.195 1 97.25 161 GLN B CA 1
ATOM 2928 C C . GLN B 1 161 ? 13.914 8.406 10.953 1 97.25 161 GLN B C 1
ATOM 2930 O O . GLN B 1 161 ? 12.922 7.891 10.414 1 97.25 161 GLN B O 1
ATOM 2935 N N . VAL B 1 162 ? 14.516 9.531 10.438 1 97.81 162 VAL B N 1
ATOM 2936 C CA . VAL B 1 162 ? 13.93 10.289 9.336 1 97.81 162 VAL B CA 1
ATOM 2937 C C . VAL B 1 162 ? 14.539 9.828 8.016 1 97.81 162 VAL B C 1
ATOM 2939 O O . VAL B 1 162 ? 15.766 9.703 7.902 1 97.81 162 VAL B O 1
ATOM 2942 N N . HIS B 1 163 ? 13.742 9.586 7.066 1 96.81 163 HIS B N 1
ATOM 2943 C CA . HIS B 1 163 ? 14.094 9.352 5.672 1 96.81 163 HIS B CA 1
ATOM 2944 C C . HIS B 1 163 ? 13.445 10.383 4.758 1 96.81 163 HIS B C 1
ATOM 2946 O O . HIS B 1 163 ? 12.242 10.641 4.867 1 96.81 163 HIS B O 1
ATOM 2952 N N . LEU B 1 164 ? 14.234 10.969 3.814 1 98 164 LEU B N 1
ATOM 2953 C CA . LEU B 1 164 ? 13.664 12.008 2.967 1 98 164 LEU B CA 1
ATOM 2954 C C . LEU B 1 164 ? 13.984 11.758 1.499 1 98 164 LEU B C 1
ATOM 2956 O O . LEU B 1 164 ? 15.086 11.312 1.168 1 98 164 LEU B O 1
ATOM 2960 N N . GLY B 1 165 ? 13.016 11.992 0.653 1 96.62 165 GLY B N 1
ATOM 2961 C CA . GLY B 1 165 ? 13.281 12.156 -0.767 1 96.62 165 GLY B CA 1
ATOM 2962 C C . GLY B 1 165 ? 13.305 10.844 -1.527 1 96.62 165 GLY B C 1
ATOM 2963 O O . GLY B 1 165 ? 14.102 10.672 -2.453 1 96.62 165 GLY B O 1
ATOM 2964 N N . GLY B 1 166 ? 12.586 9.836 -1.1 1 95.5 166 GLY B N 1
ATOM 2965 C CA . GLY B 1 166 ? 12.414 8.625 -1.876 1 95.5 166 GLY B CA 1
ATOM 2966 C C . GLY B 1 166 ? 11.312 8.727 -2.914 1 95.5 166 GLY B C 1
ATOM 2967 O O . GLY B 1 166 ? 10.586 9.719 -2.959 1 95.5 166 GLY B O 1
ATOM 2968 N N . GLY B 1 167 ? 11.211 7.676 -3.783 1 94.44 167 GLY B N 1
ATOM 2969 C CA . GLY B 1 167 ? 10.172 7.648 -4.801 1 94.44 167 GLY B CA 1
ATOM 2970 C C . GLY B 1 167 ? 10.305 6.488 -5.766 1 94.44 167 GLY B C 1
ATOM 2971 O O . GLY B 1 167 ? 11.375 5.879 -5.867 1 94.44 167 GLY B O 1
ATOM 2972 N N . LEU B 1 168 ? 9.227 6.113 -6.488 1 91.12 168 LEU B N 1
ATOM 2973 C CA . LEU B 1 168 ? 9.242 4.992 -7.422 1 91.12 168 LEU B CA 1
ATOM 2974 C C . LEU B 1 168 ? 8.719 5.41 -8.789 1 91.12 168 LEU B C 1
ATOM 2976 O O . LEU B 1 168 ? 8.68 4.605 -9.719 1 91.12 168 LEU B O 1
ATOM 2980 N N . GLY B 1 169 ? 8.312 6.562 -9.078 1 80.81 169 GLY B N 1
ATOM 2981 C CA . GLY B 1 169 ? 7.816 7.039 -10.359 1 80.81 169 GLY B CA 1
ATOM 2982 C C . GLY B 1 169 ? 8.922 7.492 -11.297 1 80.81 169 GLY B C 1
ATOM 2983 O O . GLY B 1 169 ? 9.875 6.746 -11.547 1 80.81 169 GLY B O 1
ATOM 2984 N N . GLU B 1 170 ? 8.672 8.539 -11.891 1 74.06 170 GLU B N 1
ATOM 2985 C CA . GLU B 1 170 ? 9.617 9.086 -12.852 1 74.06 170 GLU B CA 1
ATOM 2986 C C . GLU B 1 170 ? 11 9.25 -12.234 1 74.06 170 GLU B C 1
ATOM 2988 O O . GLU B 1 170 ? 12.016 8.992 -12.883 1 74.06 170 GLU B O 1
ATOM 2993 N N . GLN B 1 171 ? 11.031 9.633 -11.07 1 76.25 171 GLN B N 1
ATOM 2994 C CA . GLN B 1 171 ? 12.289 9.727 -10.336 1 76.25 171 GLN B CA 1
ATOM 2995 C C . GLN B 1 171 ? 12.344 8.695 -9.211 1 76.25 171 GLN B C 1
ATOM 2997 O O . GLN B 1 171 ? 11.93 8.977 -8.086 1 76.25 171 GLN B O 1
ATOM 3002 N N . SER B 1 172 ? 12.984 7.562 -9.578 1 83.69 172 SER B N 1
ATOM 3003 C CA . SER B 1 172 ? 13.047 6.473 -8.617 1 83.69 172 SER B CA 1
ATOM 3004 C C . SER B 1 172 ? 14.344 6.516 -7.82 1 83.69 172 SER B C 1
ATOM 3006 O O . SER B 1 172 ? 15.406 6.809 -8.367 1 83.69 172 SER B O 1
ATOM 3008 N N . GLY B 1 173 ? 14.172 6.398 -6.5 1 91.12 173 GLY B N 1
ATOM 3009 C CA . GLY B 1 173 ? 15.32 6.332 -5.605 1 91.12 173 GLY B CA 1
ATOM 3010 C C . GLY B 1 173 ? 14.93 6.16 -4.148 1 91.12 173 GLY B C 1
ATOM 3011 O O . GLY B 1 173 ? 13.805 6.492 -3.758 1 91.12 173 GLY B O 1
ATOM 3012 N N . PHE B 1 174 ? 15.859 5.531 -3.498 1 92.56 174 PHE B N 1
ATOM 3013 C CA . PHE B 1 174 ? 15.672 5.492 -2.053 1 92.56 174 PHE B CA 1
ATOM 3014 C C . PHE B 1 174 ? 15.93 6.859 -1.434 1 92.56 174 PHE B C 1
ATOM 3016 O O . PHE B 1 174 ? 16.844 7.574 -1.854 1 92.56 174 PHE B O 1
ATOM 3023 N N . GLY B 1 175 ? 15.141 7.191 -0.496 1 90.44 175 GLY B N 1
ATOM 3024 C CA . GLY B 1 175 ? 15.359 8.438 0.219 1 90.44 175 GLY B CA 1
ATOM 3025 C C . GLY B 1 175 ? 16.656 8.453 1.01 1 90.44 175 GLY B C 1
ATOM 3026 O O . GLY B 1 175 ? 17.234 7.406 1.278 1 90.44 175 GLY B O 1
ATOM 3027 N N . ARG B 1 176 ? 17.062 9.648 1.396 1 93.06 176 ARG B N 1
ATOM 3028 C CA . ARG B 1 176 ? 18.219 9.859 2.264 1 93.06 176 ARG B CA 1
ATOM 3029 C C . ARG B 1 176 ? 17.875 9.555 3.719 1 93.06 176 ARG B C 1
ATOM 3031 O O . ARG B 1 176 ? 16.984 10.18 4.293 1 93.06 176 ARG B O 1
ATOM 3038 N N . LYS B 1 177 ? 18.562 8.594 4.203 1 92.81 177 LYS B N 1
ATOM 3039 C CA . LYS B 1 177 ? 18.516 8.445 5.656 1 92.81 177 LYS B CA 1
ATOM 3040 C C . LYS B 1 177 ? 19.359 9.523 6.344 1 92.81 177 LYS B C 1
ATOM 3042 O O . LYS B 1 177 ? 20.562 9.602 6.148 1 92.81 177 LYS B O 1
ATOM 3047 N N . LEU B 1 178 ? 18.766 10.328 7.148 1 92.69 178 LEU B N 1
ATOM 3048 C CA . LEU B 1 178 ? 19.516 11.375 7.84 1 92.69 178 LEU B CA 1
ATOM 3049 C C . LEU B 1 178 ? 20.172 10.828 9.109 1 92.69 178 LEU B C 1
ATOM 3051 O O . LEU B 1 178 ? 19.516 10.727 10.148 1 92.69 178 LEU B O 1
ATOM 3055 N N . ARG B 1 179 ? 21.406 10.578 8.984 1 89.25 179 ARG B N 1
ATOM 3056 C CA . ARG B 1 179 ? 22.141 9.914 10.062 1 89.25 179 ARG B CA 1
ATOM 3057 C C . ARG B 1 179 ? 22.047 10.711 11.359 1 89.25 179 ARG B C 1
ATOM 3059 O O . ARG B 1 179 ? 22.172 11.938 11.359 1 89.25 179 ARG B O 1
AT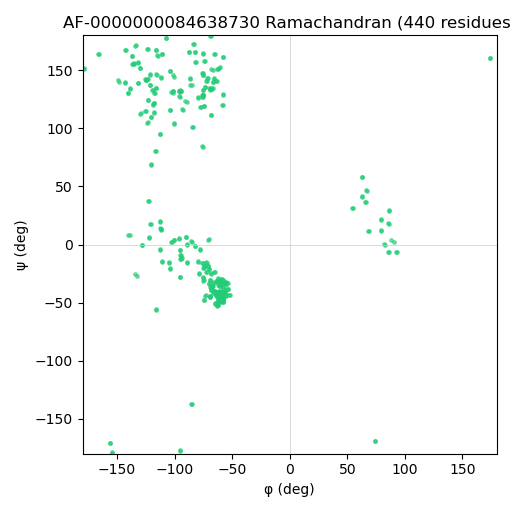OM 3066 N N . GLN B 1 180 ? 21.688 10.07 12.312 1 88.06 180 GLN B N 1
ATOM 3067 C CA . GLN B 1 180 ? 21.625 10.602 13.672 1 88.06 180 GLN B CA 1
ATOM 3068 C C . GLN B 1 180 ? 20.516 11.648 13.797 1 88.06 180 GLN B C 1
ATOM 3070 O O . GLN B 1 180 ? 20.547 12.477 14.711 1 88.06 180 GLN B O 1
ATOM 3075 N N . HIS B 1 181 ? 19.734 11.711 12.844 1 92.44 181 HIS B N 1
ATOM 3076 C CA . HIS B 1 181 ? 18.594 12.602 12.961 1 92.44 181 HIS B CA 1
ATOM 3077 C C . HIS B 1 181 ? 17.328 11.836 13.32 1 92.44 181 HIS B C 1
ATOM 3079 O O . HIS B 1 181 ? 16.719 11.195 12.461 1 92.44 181 HIS B O 1
ATOM 3085 N N . LYS B 1 182 ? 17.016 12 14.555 1 95.31 182 LYS B N 1
ATOM 3086 C CA . LYS B 1 182 ? 15.844 11.328 15.109 1 95.31 182 LYS B CA 1
ATOM 3087 C C . LYS B 1 182 ? 14.875 12.328 15.742 1 95.31 182 LYS B C 1
ATOM 3089 O O . LYS B 1 182 ? 15.305 13.328 16.312 1 95.31 182 LYS B O 1
ATOM 3094 N N . VAL B 1 183 ? 13.625 12.023 15.547 1 96.12 183 VAL B N 1
ATOM 3095 C CA . VAL B 1 183 ? 12.586 12.891 16.094 1 96.12 183 VAL B CA 1
ATOM 3096 C C . VAL B 1 183 ? 11.641 12.078 16.969 1 96.12 183 VAL B C 1
ATOM 3098 O O . VAL B 1 183 ? 11.312 10.938 16.641 1 96.12 183 VAL B O 1
ATOM 3101 N N . THR B 1 184 ? 11.211 12.695 18.078 1 95.31 184 THR B N 1
ATOM 3102 C CA . THR B 1 184 ? 10.211 12.031 18.906 1 95.31 184 THR B CA 1
ATOM 3103 C C . THR B 1 184 ? 8.828 12.109 18.266 1 95.31 184 THR B C 1
ATOM 3105 O O . THR B 1 184 ? 8.617 12.891 17.344 1 95.31 184 THR B O 1
ATOM 3108 N N . SER B 1 185 ? 7.891 11.312 18.719 1 94.88 185 SER B N 1
ATOM 3109 C CA . SER B 1 185 ? 6.523 11.328 18.203 1 94.88 185 SER B CA 1
ATOM 3110 C C . SER B 1 185 ? 5.902 12.711 18.312 1 94.88 185 SER B C 1
ATOM 3112 O O . SER B 1 185 ? 5.215 13.172 17.391 1 94.88 185 SER B O 1
ATOM 3114 N N . ASP B 1 186 ? 6.184 13.398 19.406 1 94.12 186 ASP B N 1
ATOM 3115 C CA . ASP B 1 186 ? 5.598 14.711 19.656 1 94.12 186 ASP B CA 1
ATOM 3116 C C . ASP B 1 186 ? 6.18 15.766 18.719 1 94.12 186 ASP B C 1
ATOM 3118 O O . ASP B 1 186 ? 5.559 16.797 18.484 1 94.12 186 ASP B O 1
ATOM 3122 N N . GLU B 1 187 ? 7.277 15.484 18.156 1 96.06 187 GLU B N 1
ATOM 3123 C CA . GLU B 1 187 ? 7.992 16.469 17.344 1 96.06 187 GLU B CA 1
ATOM 3124 C C . GLU B 1 187 ? 7.652 16.312 15.859 1 96.06 187 GLU B C 1
ATOM 3126 O O . GLU B 1 187 ? 8.062 17.125 15.031 1 96.06 187 GLU B O 1
ATOM 3131 N N . LEU B 1 188 ? 6.891 15.328 15.484 1 98.06 188 LEU B N 1
ATOM 3132 C CA . LEU B 1 188 ? 6.633 15.039 14.078 1 98.06 188 LEU B CA 1
ATOM 3133 C C . LEU B 1 188 ? 6.008 16.234 13.383 1 98.06 188 LEU B C 1
ATOM 3135 O O . LEU B 1 188 ? 6.449 16.641 12.297 1 98.06 188 LEU B O 1
ATOM 3139 N N . GLY B 1 189 ? 4.996 16.828 13.984 1 98.38 189 GLY B N 1
ATOM 3140 C CA . GLY B 1 189 ? 4.34 17.984 13.375 1 98.38 189 GLY B CA 1
ATOM 3141 C C . GLY B 1 189 ? 5.285 19.141 13.117 1 98.38 189 GLY B C 1
ATOM 3142 O O . GLY B 1 189 ? 5.293 19.703 12.023 1 98.38 189 GLY B O 1
ATOM 3143 N N . ASP B 1 190 ? 6.094 19.453 14.109 1 98.19 190 ASP B N 1
ATOM 3144 C CA . ASP B 1 190 ? 7.07 20.547 13.992 1 98.19 190 ASP B CA 1
ATOM 3145 C C . ASP B 1 190 ? 8.07 20.266 12.875 1 98.19 190 ASP B C 1
ATOM 3147 O O . ASP B 1 190 ? 8.391 21.156 12.086 1 98.19 190 ASP B O 1
ATOM 3151 N N . TYR B 1 191 ? 8.508 19.062 12.906 1 98.56 191 TYR B N 1
ATOM 3152 C CA . TYR B 1 191 ? 9.539 18.719 11.93 1 98.56 191 TYR B CA 1
ATOM 3153 C C . TYR B 1 191 ? 8.992 18.797 10.508 1 98.56 191 TYR B C 1
ATOM 3155 O O . TYR B 1 191 ? 9.594 19.406 9.633 1 98.56 191 TYR B O 1
ATOM 3163 N N . ILE B 1 192 ? 7.852 18.172 10.211 1 98.75 192 ILE B N 1
ATOM 3164 C CA . ILE B 1 192 ? 7.25 18.156 8.883 1 98.75 192 ILE B CA 1
ATOM 3165 C C . ILE B 1 192 ? 6.98 19.578 8.422 1 98.75 192 ILE B C 1
ATOM 3167 O O . ILE B 1 192 ? 7.23 19.922 7.262 1 98.75 192 ILE B O 1
ATOM 3171 N N . ASP B 1 193 ? 6.492 20.391 9.359 1 98.62 193 ASP B N 1
ATOM 3172 C CA . ASP B 1 193 ? 6.238 21.781 9.047 1 98.62 193 ASP B CA 1
ATOM 3173 C C . ASP B 1 193 ? 7.516 22.5 8.602 1 98.62 193 ASP B C 1
ATOM 3175 O O . ASP B 1 193 ? 7.547 23.125 7.547 1 98.62 193 ASP B O 1
ATOM 3179 N N . ARG B 1 194 ? 8.516 22.328 9.344 1 98.38 194 ARG B N 1
ATOM 3180 C CA . ARG B 1 194 ? 9.781 23 9.078 1 98.38 194 ARG B CA 1
ATOM 3181 C C . ARG B 1 194 ? 10.367 22.562 7.742 1 98.38 194 ARG B C 1
ATOM 3183 O O . ARG B 1 194 ? 10.734 23.406 6.914 1 98.38 194 ARG B O 1
ATOM 3190 N N . VAL B 1 195 ? 10.445 21.297 7.516 1 98.62 195 VAL B N 1
ATOM 3191 C CA . VAL B 1 195 ? 11.109 20.797 6.312 1 98.62 195 VAL B CA 1
ATOM 3192 C C . VAL B 1 195 ? 10.266 21.125 5.086 1 98.62 195 VAL B C 1
ATOM 3194 O O . VAL B 1 195 ? 10.797 21.391 4.012 1 98.62 195 VAL B O 1
ATOM 3197 N N . THR B 1 196 ? 8.938 21.125 5.203 1 98.62 196 THR B N 1
ATOM 3198 C CA . THR B 1 196 ? 8.055 21.484 4.098 1 98.62 196 THR B CA 1
ATOM 3199 C C . THR B 1 196 ? 8.219 22.953 3.723 1 98.62 196 THR B C 1
ATOM 3201 O O . THR B 1 196 ? 8.312 23.297 2.539 1 98.62 196 THR B O 1
ATOM 3204 N N . ARG B 1 197 ? 8.328 23.781 4.719 1 98.56 197 ARG B N 1
ATOM 3205 C CA . ARG B 1 197 ? 8.492 25.203 4.441 1 98.56 197 ARG B CA 1
ATOM 3206 C C . ARG B 1 197 ? 9.859 25.484 3.828 1 98.56 197 ARG B C 1
ATOM 3208 O O . ARG B 1 197 ? 9.984 26.359 2.961 1 98.56 197 ARG B O 1
ATOM 3215 N N . LYS B 1 198 ? 10.883 24.781 4.273 1 98.62 198 LYS B N 1
ATOM 3216 C CA . LYS B 1 198 ? 12.188 24.906 3.639 1 98.62 198 LYS B CA 1
ATOM 3217 C C . LYS B 1 198 ? 12.133 24.5 2.17 1 98.62 198 LYS B C 1
ATOM 3219 O O . LYS B 1 198 ? 12.711 25.156 1.311 1 98.62 198 LYS B O 1
ATOM 3224 N N . PHE B 1 199 ? 11.43 23.438 1.845 1 98.69 199 PHE B N 1
ATOM 3225 C CA . PHE B 1 199 ? 11.195 23 0.474 1 98.69 199 PHE B CA 1
ATOM 3226 C C . PHE B 1 199 ? 10.516 24.094 -0.34 1 98.69 199 PHE B C 1
ATOM 3228 O O . PHE B 1 199 ? 10.977 24.453 -1.423 1 98.69 199 PHE B O 1
ATOM 3235 N N . LEU B 1 200 ? 9.477 24.641 0.175 1 98.31 200 LEU B N 1
ATOM 3236 C CA . LEU B 1 200 ? 8.711 25.656 -0.546 1 98.31 200 LEU B CA 1
ATOM 3237 C C . LEU B 1 200 ? 9.562 26.891 -0.809 1 98.31 200 LEU B C 1
ATOM 3239 O O . LEU B 1 200 ? 9.422 27.531 -1.854 1 98.31 200 LEU B O 1
ATOM 3243 N N . ASP B 1 201 ? 10.438 27.156 0.08 1 98.19 201 ASP B N 1
ATOM 3244 C CA . ASP B 1 201 ? 11.297 28.328 -0.035 1 98.19 201 ASP B CA 1
ATOM 3245 C C . ASP B 1 201 ? 12.383 28.125 -1.088 1 98.19 201 ASP B C 1
ATOM 3247 O O . ASP B 1 201 ? 12.805 29.062 -1.751 1 98.19 201 ASP B O 1
ATOM 3251 N N . GLN B 1 202 ? 12.781 26.891 -1.227 1 98.44 202 GLN B N 1
ATOM 3252 C CA . GLN B 1 202 ? 14.016 26.672 -1.982 1 98.44 202 GLN B CA 1
ATOM 3253 C C . GLN B 1 202 ? 13.727 25.984 -3.311 1 98.44 202 GLN B C 1
ATOM 3255 O O . GLN B 1 202 ? 14.578 25.938 -4.195 1 98.44 202 GLN B O 1
ATOM 3260 N N . ARG B 1 203 ? 12.555 25.438 -3.461 1 97.12 203 ARG B N 1
ATOM 3261 C CA . ARG B 1 203 ? 12.297 24.609 -4.629 1 97.12 203 ARG B CA 1
ATOM 3262 C C . ARG B 1 203 ? 12.312 25.422 -5.91 1 97.12 203 ARG B C 1
ATOM 3264 O O . ARG B 1 203 ? 11.984 26.609 -5.891 1 97.12 203 ARG B O 1
ATOM 3271 N N . GLU B 1 204 ? 12.68 24.766 -6.91 1 96.25 204 GLU B N 1
ATOM 3272 C CA . GLU B 1 204 ? 12.5 25.312 -8.258 1 96.25 204 GLU B CA 1
ATOM 3273 C C . GLU B 1 204 ? 11.086 25.078 -8.758 1 96.25 204 GLU B C 1
ATOM 3275 O O . GLU B 1 204 ? 10.312 24.328 -8.148 1 96.25 204 GLU B O 1
ATOM 3280 N N . GLU B 1 205 ? 10.797 25.812 -9.844 1 94.25 205 GLU B N 1
ATOM 3281 C CA . GLU B 1 205 ? 9.453 25.672 -10.406 1 94.25 205 GLU B CA 1
ATOM 3282 C C . GLU B 1 205 ? 9.18 24.219 -10.797 1 94.25 205 GLU B C 1
ATOM 3284 O O . GLU B 1 205 ? 9.945 23.625 -11.562 1 94.25 205 GLU B O 1
ATOM 3289 N N . GLY B 1 206 ? 8.219 23.688 -10.219 1 92.81 206 GLY B N 1
ATOM 3290 C CA . GLY B 1 206 ? 7.793 22.344 -10.57 1 92.81 206 GLY B CA 1
ATOM 3291 C C . GLY B 1 206 ? 8.609 21.266 -9.898 1 92.81 206 GLY B C 1
ATOM 3292 O O . GLY B 1 206 ? 8.344 20.078 -10.078 1 92.81 206 GLY B O 1
ATOM 3293 N N . GLU B 1 207 ? 9.531 21.688 -9.133 1 96 207 GLU B N 1
ATOM 3294 C CA . GLU B 1 207 ? 10.406 20.719 -8.484 1 96 207 GLU B CA 1
ATOM 3295 C C . GLU B 1 207 ? 9.648 19.922 -7.426 1 96 207 GLU B C 1
ATOM 3297 O O . GLU B 1 207 ? 8.898 20.484 -6.633 1 96 207 GLU B O 1
ATOM 3302 N N . ARG B 1 208 ? 9.836 18.625 -7.461 1 95.94 208 ARG B N 1
ATOM 3303 C CA . ARG B 1 208 ? 9.242 17.75 -6.457 1 95.94 208 ARG B CA 1
ATOM 3304 C C . ARG B 1 208 ? 10.078 17.734 -5.18 1 95.94 208 ARG B C 1
ATOM 3306 O O . ARG B 1 208 ? 11.281 18.016 -5.215 1 95.94 208 ARG B O 1
ATOM 3313 N N . PHE B 1 209 ? 9.445 17.391 -4.086 1 97.38 209 PHE B N 1
ATOM 3314 C CA . PHE B 1 209 ? 10.117 17.344 -2.797 1 97.38 209 PHE B CA 1
ATOM 3315 C C . PHE B 1 209 ? 11.336 16.422 -2.855 1 97.38 209 PHE B C 1
ATOM 3317 O O . PHE B 1 209 ? 12.406 16.781 -2.357 1 97.38 209 PHE B O 1
ATOM 3324 N N . ALA B 1 210 ? 11.172 15.289 -3.461 1 96.31 210 ALA B N 1
ATOM 3325 C CA . ALA B 1 210 ? 12.242 14.289 -3.531 1 96.31 210 ALA B CA 1
ATOM 3326 C C . ALA B 1 210 ? 13.484 14.859 -4.211 1 96.31 210 ALA B C 1
ATOM 3328 O O . ALA B 1 210 ? 14.602 14.656 -3.736 1 96.31 210 ALA B O 1
ATOM 3329 N N . ASN B 1 211 ? 13.297 15.516 -5.297 1 95.56 211 ASN B N 1
ATOM 3330 C CA . ASN B 1 211 ? 14.422 16.109 -6.016 1 95.56 211 ASN B CA 1
ATOM 3331 C C . ASN B 1 211 ? 15.117 17.172 -5.18 1 95.56 211 ASN B C 1
ATOM 3333 O O . ASN B 1 211 ? 16.344 17.203 -5.113 1 95.56 211 ASN B O 1
ATOM 3337 N N . TRP B 1 212 ? 14.305 17.969 -4.574 1 97.5 212 TRP B N 1
ATOM 3338 C CA . TRP B 1 212 ? 14.859 19 -3.711 1 97.5 212 TRP B CA 1
ATOM 3339 C C . TRP B 1 212 ? 15.648 18.391 -2.561 1 97.5 212 TRP B C 1
ATOM 3341 O O . TRP B 1 212 ? 16.75 18.828 -2.25 1 97.5 212 TRP B O 1
ATOM 3351 N N . ALA B 1 213 ? 15.109 17.344 -1.925 1 96.94 213 ALA B N 1
ATOM 3352 C CA . ALA B 1 213 ? 15.727 16.719 -0.764 1 96.94 213 ALA B CA 1
ATOM 3353 C C . ALA B 1 213 ? 17.094 16.125 -1.124 1 96.94 213 ALA B C 1
ATOM 3355 O O . ALA B 1 213 ? 17.984 16.062 -0.28 1 96.94 213 ALA B O 1
ATOM 3356 N N . LEU B 1 214 ? 17.266 15.734 -2.312 1 92.44 214 LEU B N 1
ATOM 3357 C CA . LEU B 1 214 ? 18.516 15.117 -2.756 1 92.44 214 LEU B CA 1
ATOM 3358 C C . LEU B 1 214 ? 19.609 16.156 -2.932 1 92.44 214 LEU B C 1
ATOM 3360 O O . LEU B 1 214 ? 20.797 15.867 -2.76 1 92.44 214 LEU B O 1
ATOM 3364 N N . ARG B 1 215 ? 19.219 17.375 -3.244 1 95.25 215 ARG B N 1
ATOM 3365 C CA . ARG B 1 215 ? 20.219 18.391 -3.51 1 95.25 215 ARG B CA 1
ATOM 3366 C C . ARG B 1 215 ? 20.359 19.344 -2.33 1 95.25 215 ARG B C 1
ATOM 3368 O O . ARG B 1 215 ? 21.328 20.109 -2.246 1 95.25 215 ARG B O 1
ATOM 3375 N N . ALA B 1 216 ? 19.406 19.469 -1.446 1 97.25 216 ALA B N 1
ATOM 3376 C CA . ALA B 1 216 ? 19.391 20.422 -0.345 1 97.25 216 ALA B CA 1
ATOM 3377 C C . ALA B 1 216 ? 20.547 20.172 0.62 1 97.25 216 ALA B C 1
ATOM 3379 O O . ALA B 1 216 ? 20.969 19.031 0.801 1 97.25 216 ALA B O 1
ATOM 3380 N N . ASP B 1 217 ? 20.969 21.25 1.244 1 96.94 217 ASP B N 1
ATOM 3381 C CA . ASP B 1 217 ? 21.938 21.109 2.322 1 96.94 217 ASP B CA 1
ATOM 3382 C C . ASP B 1 217 ? 21.344 20.328 3.496 1 96.94 217 ASP B C 1
ATOM 3384 O O . ASP B 1 217 ? 20.188 20.516 3.855 1 96.94 217 ASP B O 1
ATOM 3388 N N . GLU B 1 218 ? 22.188 19.484 4.082 1 95.62 218 GLU B N 1
ATOM 3389 C CA . GLU B 1 218 ? 21.719 18.641 5.18 1 95.62 218 GLU B CA 1
ATOM 3390 C C . GLU B 1 218 ? 21.125 19.469 6.305 1 95.62 218 GLU B C 1
ATOM 3392 O O . GLU B 1 218 ? 20.156 19.047 6.953 1 95.62 218 GLU B O 1
ATOM 3397 N N . ALA B 1 219 ? 21.641 20.656 6.539 1 96.38 219 ALA B N 1
ATOM 3398 C CA . ALA B 1 219 ? 21.141 21.531 7.598 1 96.38 219 ALA B CA 1
ATOM 3399 C C . ALA B 1 219 ? 19.688 21.938 7.332 1 96.38 219 ALA B C 1
ATOM 3401 O O . ALA B 1 219 ? 18.906 22.094 8.266 1 96.38 219 ALA B O 1
ATOM 3402 N N . ASP B 1 220 ? 19.312 22.047 6.047 1 97.5 220 ASP B N 1
ATOM 3403 C CA . ASP B 1 220 ? 17.969 22.438 5.672 1 97.5 220 ASP B CA 1
ATOM 3404 C C . ASP B 1 220 ? 16.984 21.281 5.855 1 97.5 220 ASP B C 1
ATOM 3406 O O . ASP B 1 220 ? 15.773 21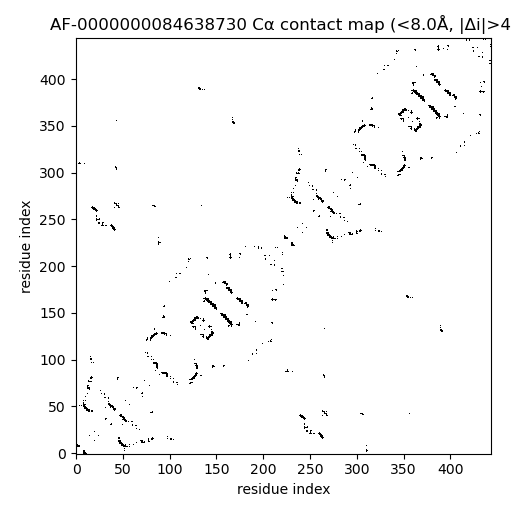.484 5.895 1 97.5 220 ASP B O 1
ATOM 3410 N N . LEU B 1 221 ? 17.516 20.078 5.992 1 98.06 221 LEU B N 1
ATOM 3411 C CA . LEU B 1 221 ? 16.688 18.875 6.105 1 98.06 221 LEU B CA 1
ATOM 3412 C C . LEU B 1 221 ? 16.453 18.516 7.566 1 98.06 221 LEU B C 1
ATOM 3414 O O . LEU B 1 221 ? 15.672 17.609 7.867 1 98.06 221 LEU B O 1
ATOM 3418 N N . ARG B 1 222 ? 17.172 19.219 8.492 1 95.69 222 ARG B N 1
ATOM 3419 C CA . ARG B 1 222 ? 17.109 18.875 9.914 1 95.69 222 ARG B CA 1
ATOM 3420 C C . ARG B 1 222 ? 16.312 19.922 10.68 1 95.69 222 ARG B C 1
ATOM 3422 O O . ARG B 1 222 ? 15.5 19.578 11.547 1 95.69 222 ARG B O 1
#

Secondary structure (DSSP, 8-state):
-EE-TTS-EEEEE--GGGEEEHHHHHHHHHHHHHTT--EEEE-TTS-EEEEEE-GGGHHHHHHHHHHTT--SS--HHHHTEEE--GGGT-TT--S--HHHHHHHHHHHHHHTGGGGGG--S---EEEESSTT-TT-GGGSSEEEEEEEEE-SSS-EEEEEEEEES-BSSSS-BPPEEEEEEEEEGGGHHHHHHHHHHHHHHHPPTT--HHHHHHHS-HHHH-/-EE-TTS-EEEEE--GGGEEEHHHHHHHHHHHHHTT--EEEE-TTS-EEEEEE-GGGHHHHHHHHHHTT--SS--HHHHTEEE--GGGT-TT--S--HHHHHHHHHHHHHHTGGGGGG--S---EEEESSTT-TT-GGGSSEEEEEEEEE-SSS-EEEEEEEEES-BSSSS-BPPEEEEEEEEEGGGHHHHHHHHHHHHHHHPPTT--HHHHHHHS-HHHH-